Protein AF-C7PYL7-F1 (afdb_monomer_lite)

Sequence (497 aa):
MSEATPAPHQAPGVPTGTTGSTGTTGVPGQSGQFGPPGTTGTTGTPDPAAAPPDPSAPREPSAAPADSSDTAGAADATAAAASATASPDTAPPERTLRLTSTGTALGLSAIACIVLAYAFGYPAFAALGSAGLVILLCVIPLTARNAPVELNREVYPLRVARGETAVGLLTVRNQSPTWGQRLSATERIGRREIPVRIGQLPPHAAVEVRYELPTTRRGVIDVGPLRWDRTDPLGLVRRRSALPGKAVLHVHPAVHRFPLGTAAQNAQGEQARTDLALEGSITFHTLREYVPGDDLRRIHWRASAHRGELMVRQNIDVTPPKATIVLITDAALYTNPDDFEHAVDVAASAAVGAVRAGQAVSLWTTGGLRLSANGSPEESMLFLDRLAAVNLASIKSSNRNGSGNGEGLAGTLERLEHAERGGVLIVVGGHPQPSEIGTLTRIAGRFGLAALTRIGTTDGPGTGRGAGLTFIDAPTAEEVCHRWERLALASARGGAR

Foldseek 3Di:
DDDDDDDDDDDDDDDDDDDDDDDDDDDDDDDDDDDDDDDDDDDDDDDDDDDDDDDDDDDDDDDDDDDDDDDDDDDDDDDDPDQDDFDFPDDPKPKDKDWDPVLVVLLVQLVVLCVCCVVVVPVVSPVSSVVSVVVSVVQRVVQSDDFQKDWDWGKPPLEEAQPDWIKIKIKIFRQAQQDKWAKKKWKDKAPDIDTFHPGIAGHGGMDITIDTDNRNAFAWIKIDFMKMWIADPVRGMIIITTDTGIRTRGHFAAADAFADQLLLVLLCVVVLVPDPDDDDDDDFDDKDFDDPPDDPVQWPVVVCVVVVGTIGTDDDPPPFAEEEEEQEQAPVQAPDQVLSSQLLNLSLNNQLNCLVSQHWYWYHYLQGDIDTDRSHNVCSVVSRSVSSHRHRDYPVVLVPPVPRPNNGLVVVLVVLLVDQQHAEYEYTEGHDDPVSVVSQLVSLVSYSAAEYEHECDPPDPQWDDDSNYIYHYYHGNNSSSVVSVVVSVVSSVVVVD

Radius of gyration: 37.56 Å; chains: 1; bounding box: 126×88×92 Å

InterPro domains:
  IPR002881 Domain of unknown function DUF58 [PF01882] (287-444)

Secondary structure (DSSP, 8-state):
------------------------------------------------------------------------------------PPP--------EEEE-HHHHHHHHHHHHHHHHHHHHT-HHHHHHHHHHHHHHHHHHHHHHSPP-EEEEEEEE-SEEETTS-EEEEEEEEE--SS--EEEEEEEEETTEEEEEEEEEE-TT-EEEEEEEE--SS-EEEEE-PPEEEEE-TTSSEEEEEE----EEEEEEPP------HHHHHHHHHHHTTT--PPS-------EEE--TTS-GGGB-HHHHHHHSS-EEE-----PPPEEEEEE--BGGG-SSTTHHHHHHHHHHHHHHHHHHTT-EEEEEETTS-EEEE-S-TTHHHHHHHHHHH---B-TTTTTTSTT----HHHHHHHHHHTSPPEEEEEEEES---HHHHHHHHHHHTTEEEEEEEEES-SSS-SEEEETTEEEEEESSHHHHHHHHHHHHHHHHHHTT-

Organism: Catenulispora acidiphila (strain DSM 44928 / JCM 14897 / NBRC 102108 / NRRL B-24433 / ID139908) (NCBI:txid479433)

Structure (mmCIF, N/CA/C/O backbone):
data_AF-C7PYL7-F1
#
_entry.id   AF-C7PYL7-F1
#
loop_
_atom_site.group_PDB
_atom_site.id
_atom_site.type_symbol
_atom_site.label_atom_id
_atom_site.label_alt_id
_atom_site.label_comp_id
_atom_site.label_asym_id
_atom_site.label_entity_id
_atom_site.label_seq_id
_atom_site.pdbx_PDB_ins_code
_atom_site.Cartn_x
_atom_site.Cartn_y
_atom_site.Cartn_z
_atom_site.occupancy
_atom_site.B_iso_or_equiv
_atom_site.auth_seq_id
_atom_site.auth_comp_id
_atom_site.auth_asym_id
_atom_site.auth_atom_id
_atom_site.pdbx_PDB_model_num
ATOM 1 N N . MET A 1 1 ? 53.516 -36.611 15.368 1.00 37.50 1 MET A N 1
ATOM 2 C CA . MET A 1 1 ? 52.851 -37.891 15.684 1.00 37.50 1 MET A CA 1
ATOM 3 C C . MET A 1 1 ? 51.377 -37.604 15.908 1.00 37.50 1 MET A C 1
ATOM 5 O O . MET A 1 1 ? 51.059 -36.858 16.819 1.00 37.50 1 MET A O 1
ATOM 9 N N . SER A 1 2 ? 50.564 -38.155 15.005 1.00 41.75 2 SER A N 1
ATOM 10 C CA . SER A 1 2 ? 49.106 -38.353 15.006 1.00 41.75 2 SER A CA 1
ATOM 11 C C . SER A 1 2 ? 48.145 -37.178 15.213 1.00 41.75 2 SER A C 1
ATOM 13 O O . SER A 1 2 ? 47.773 -36.831 16.329 1.00 41.75 2 SER A O 1
ATOM 15 N N . GLU A 1 3 ? 47.655 -36.695 14.066 1.00 36.28 3 GLU A N 1
ATOM 16 C CA . GLU A 1 3 ? 46.287 -36.222 13.814 1.00 36.28 3 GLU A CA 1
ATOM 17 C C . GLU A 1 3 ? 45.204 -37.161 14.371 1.00 36.28 3 GLU A C 1
ATOM 19 O O . GLU A 1 3 ? 45.319 -38.385 14.287 1.00 36.28 3 GLU A O 1
ATOM 24 N N . ALA A 1 4 ? 44.105 -36.567 14.842 1.00 45.31 4 ALA A N 1
ATOM 25 C CA . ALA A 1 4 ? 42.850 -37.244 15.144 1.00 45.31 4 ALA A CA 1
ATOM 26 C C . ALA A 1 4 ? 41.746 -36.708 14.216 1.00 45.31 4 ALA A C 1
ATOM 28 O O . ALA A 1 4 ? 41.311 -35.566 14.337 1.00 45.31 4 ALA A O 1
ATOM 29 N N . THR A 1 5 ? 41.309 -37.560 13.289 1.00 47.06 5 THR A N 1
ATOM 30 C CA . THR A 1 5 ? 40.058 -37.450 12.521 1.00 47.06 5 THR A CA 1
ATOM 31 C C . THR A 1 5 ? 39.005 -38.341 13.184 1.00 47.06 5 THR A C 1
ATOM 33 O O . THR A 1 5 ? 39.347 -39.437 13.635 1.00 47.06 5 THR A O 1
ATOM 36 N N . PRO A 1 6 ? 37.720 -37.953 13.152 1.00 59.56 6 PRO A N 1
ATOM 37 C CA . PRO A 1 6 ? 36.702 -38.932 12.788 1.00 59.56 6 PRO A CA 1
ATOM 38 C C . PRO A 1 6 ? 35.747 -38.449 11.687 1.00 59.56 6 PRO A C 1
ATOM 40 O O . PRO A 1 6 ? 35.437 -37.269 11.539 1.00 59.56 6 PRO A O 1
ATOM 43 N N . ALA A 1 7 ? 35.318 -39.446 10.915 1.00 44.69 7 ALA A N 1
ATOM 44 C CA . ALA A 1 7 ? 34.436 -39.430 9.753 1.00 44.69 7 ALA A CA 1
ATOM 45 C C . ALA A 1 7 ? 32.931 -39.292 10.131 1.00 44.69 7 ALA A C 1
ATOM 47 O O . ALA A 1 7 ? 32.599 -39.308 11.318 1.00 44.69 7 ALA A O 1
ATOM 48 N N . PRO A 1 8 ? 32.013 -39.144 9.147 1.00 50.69 8 PRO A N 1
ATOM 49 C CA . PRO A 1 8 ? 30.691 -38.543 9.340 1.00 50.69 8 PRO A CA 1
ATOM 50 C C . PRO A 1 8 ? 29.528 -39.532 9.550 1.00 50.69 8 PRO A C 1
ATOM 52 O O . PRO A 1 8 ? 29.570 -40.694 9.151 1.00 50.69 8 PRO A O 1
ATOM 55 N N . HIS A 1 9 ? 28.444 -38.990 10.117 1.00 39.03 9 HIS A N 1
ATOM 56 C CA . HIS A 1 9 ? 27.104 -39.573 10.239 1.00 39.03 9 HIS A CA 1
ATOM 57 C C . HIS A 1 9 ? 26.382 -39.698 8.879 1.00 39.03 9 HIS A C 1
ATOM 59 O O . HIS A 1 9 ? 26.342 -38.744 8.103 1.00 39.03 9 HIS A O 1
ATOM 65 N N . GLN A 1 10 ? 25.727 -40.841 8.639 1.00 35.25 10 GLN A N 1
ATOM 66 C CA . GLN A 1 10 ? 24.747 -41.075 7.565 1.00 35.25 10 GLN A CA 1
ATOM 67 C C . GLN A 1 10 ? 23.490 -41.774 8.114 1.00 35.25 10 GLN A C 1
ATOM 69 O O . GLN A 1 10 ? 23.626 -42.676 8.940 1.00 35.25 10 GLN A O 1
ATOM 74 N N . ALA A 1 11 ? 22.320 -41.359 7.594 1.00 36.59 11 ALA A N 1
ATOM 75 C CA . ALA A 1 11 ? 20.992 -42.017 7.461 1.00 36.59 11 ALA A CA 1
ATOM 76 C C . ALA A 1 11 ? 19.845 -41.023 7.788 1.00 36.59 11 ALA A C 1
ATOM 78 O O . ALA A 1 11 ? 20.122 -40.056 8.501 1.00 36.59 11 ALA A O 1
ATOM 79 N N . PRO A 1 12 ? 18.564 -41.236 7.382 1.00 51.34 12 PRO A N 1
ATOM 80 C CA . PRO A 1 12 ? 17.938 -42.284 6.535 1.00 51.34 12 PRO A CA 1
ATOM 81 C C . PRO A 1 12 ? 17.167 -41.662 5.323 1.00 51.34 12 PRO A C 1
ATOM 83 O O . PRO A 1 12 ? 17.088 -40.447 5.210 1.00 51.34 12 PRO A O 1
ATOM 86 N N . GLY A 1 13 ? 16.614 -42.336 4.305 1.00 34.12 13 GLY A N 1
ATOM 87 C CA . GLY A 1 13 ? 15.910 -43.620 4.200 1.00 34.12 13 GLY A CA 1
ATOM 88 C C . GLY A 1 13 ? 14.436 -43.352 3.826 1.00 34.12 13 GLY A C 1
ATOM 89 O O . GLY A 1 13 ? 13.646 -42.967 4.679 1.00 34.12 13 GLY A O 1
ATOM 90 N N . VAL A 1 14 ? 14.085 -43.514 2.544 1.00 42.25 14 VAL A N 1
ATOM 91 C CA . VAL A 1 14 ? 12.723 -43.386 1.972 1.00 42.25 14 VAL A CA 1
ATOM 92 C C . VAL A 1 14 ? 12.017 -44.749 2.001 1.00 42.25 14 VAL A C 1
ATOM 94 O O . VAL A 1 14 ? 12.666 -45.733 1.645 1.00 42.25 14 VAL A O 1
ATOM 97 N N . PRO A 1 15 ? 10.704 -44.836 2.299 1.00 55.09 15 PRO A N 1
ATOM 98 C CA . PRO A 1 15 ? 9.917 -46.015 1.966 1.00 55.09 15 PRO A CA 1
ATOM 99 C C . PRO A 1 15 ? 8.884 -45.744 0.859 1.00 55.09 15 PRO A C 1
ATOM 101 O O . PRO A 1 15 ? 8.057 -44.837 0.931 1.00 55.09 15 PRO A O 1
ATOM 104 N N . THR A 1 16 ? 8.924 -46.601 -0.158 1.00 40.44 16 THR A N 1
ATOM 105 C CA . THR A 1 16 ? 7.874 -46.856 -1.150 1.00 40.44 16 THR A CA 1
ATOM 106 C C . THR A 1 16 ? 6.809 -47.796 -0.580 1.00 40.44 16 THR A C 1
ATOM 108 O O . THR A 1 16 ? 7.156 -48.798 0.044 1.00 40.44 16 THR A O 1
ATOM 111 N N . GLY A 1 17 ? 5.531 -47.535 -0.868 1.00 34.34 17 GLY A N 1
ATOM 112 C CA . GLY A 1 17 ? 4.419 -48.454 -0.613 1.00 34.34 17 GLY A CA 1
ATOM 113 C C . GLY A 1 17 ? 3.449 -48.490 -1.797 1.00 34.34 17 GLY A C 1
ATOM 114 O O . GLY A 1 17 ? 2.969 -47.455 -2.247 1.00 34.34 17 GLY A O 1
ATOM 115 N N . THR A 1 18 ? 3.194 -49.693 -2.310 1.00 37.69 18 THR A N 1
ATOM 116 C CA . THR A 1 18 ? 2.243 -50.050 -3.379 1.00 37.69 18 THR A CA 1
ATOM 117 C C . THR A 1 18 ? 1.233 -51.063 -2.821 1.00 37.69 18 THR A C 1
ATOM 119 O O . THR A 1 18 ? 1.515 -51.699 -1.807 1.00 37.69 18 THR A O 1
ATOM 122 N N . THR A 1 19 ? 0.130 -51.265 -3.559 1.00 38.62 19 THR A N 1
ATOM 123 C CA . THR A 1 19 ? -1.003 -52.219 -3.422 1.00 38.62 19 THR A CA 1
ATOM 124 C C . THR A 1 19 ? -2.246 -51.607 -2.758 1.00 38.62 19 THR A C 1
ATOM 126 O O . THR A 1 19 ? -2.123 -50.853 -1.808 1.00 38.62 19 THR A O 1
ATOM 129 N N . GLY A 1 20 ? -3.482 -51.818 -3.221 1.00 31.08 20 GLY A N 1
ATOM 130 C CA . GLY A 1 20 ? -4.012 -52.681 -4.275 1.00 31.08 20 GLY A CA 1
ATOM 131 C C . GLY A 1 20 ? -5.526 -52.454 -4.472 1.00 31.08 20 GLY A C 1
ATOM 132 O O . GLY A 1 20 ? -6.170 -51.730 -3.721 1.00 31.08 20 GLY A O 1
ATOM 133 N N . SER A 1 21 ? -6.038 -53.069 -5.535 1.00 34.50 21 SER A N 1
ATOM 134 C CA . SER A 1 21 ? -7.378 -53.005 -6.145 1.00 34.50 21 SER A CA 1
ATOM 135 C C . SER A 1 21 ? -8.531 -53.628 -5.332 1.00 34.50 21 SER A C 1
ATOM 137 O O . SER A 1 21 ? -8.308 -54.588 -4.602 1.00 34.50 21 SER A O 1
ATOM 139 N N . THR A 1 22 ? -9.766 -53.153 -5.570 1.00 34.75 22 THR A N 1
ATOM 140 C CA . THR A 1 22 ? -11.078 -53.855 -5.762 1.00 34.75 22 THR A CA 1
ATOM 141 C C . THR A 1 22 ? -12.181 -52.774 -5.670 1.00 34.75 22 THR A C 1
ATOM 143 O O . THR A 1 22 ? -12.000 -51.804 -4.952 1.00 34.75 22 THR A O 1
ATOM 146 N N . GLY A 1 23 ? -13.331 -52.742 -6.346 1.00 31.44 23 GLY A N 1
ATOM 147 C CA . GLY A 1 23 ? -14.083 -53.665 -7.190 1.00 31.44 23 GLY A CA 1
ATOM 148 C C . GLY A 1 23 ? -15.585 -53.353 -7.003 1.00 31.44 23 GLY A C 1
ATOM 149 O O . GLY A 1 23 ? -16.114 -53.599 -5.932 1.00 31.44 23 GLY A O 1
ATOM 150 N N . THR A 1 24 ? -16.226 -52.787 -8.033 1.00 35.25 24 THR A N 1
ATOM 151 C CA . THR A 1 24 ? -17.650 -52.896 -8.448 1.00 35.25 24 THR A CA 1
ATOM 152 C C . THR A 1 24 ? -18.799 -52.884 -7.419 1.00 35.25 24 THR A C 1
ATOM 154 O O . THR A 1 24 ? -18.989 -53.840 -6.677 1.00 35.25 24 THR A O 1
ATOM 157 N N . THR A 1 25 ? -19.747 -51.946 -7.582 1.00 35.84 25 THR A N 1
ATOM 158 C CA . THR A 1 25 ? -21.200 -52.255 -7.655 1.00 35.84 25 THR A CA 1
ATOM 159 C C . THR A 1 25 ? -21.975 -51.094 -8.292 1.00 35.84 25 THR A C 1
ATOM 161 O O . THR A 1 25 ? -21.907 -49.962 -7.825 1.00 35.84 25 THR A O 1
ATOM 164 N N . GLY A 1 26 ? -22.685 -51.371 -9.390 1.00 31.73 26 GLY A N 1
ATOM 165 C CA . GLY A 1 26 ? -23.677 -50.474 -9.996 1.00 31.73 26 GLY A CA 1
ATOM 166 C C . GLY A 1 26 ? -25.100 -50.837 -9.564 1.00 31.73 26 GLY A C 1
ATOM 167 O O . GLY A 1 26 ? -25.277 -51.892 -8.969 1.00 31.73 26 GLY A O 1
ATOM 168 N N . VAL A 1 27 ? -26.080 -49.980 -9.883 1.00 37.97 27 VAL A N 1
ATOM 169 C CA . VAL A 1 27 ? -27.547 -50.222 -9.966 1.00 37.97 27 VAL A CA 1
ATOM 170 C C . VAL A 1 27 ? -28.206 -48.943 -10.558 1.00 37.97 27 VAL A C 1
ATOM 172 O O . VAL A 1 27 ? -27.583 -47.881 -10.507 1.00 37.97 27 VAL A O 1
ATOM 175 N N . PRO A 1 28 ? -29.379 -49.031 -11.225 1.00 48.44 28 PRO A N 1
ATOM 176 C CA . PRO A 1 28 ? -29.637 -48.368 -12.505 1.00 48.44 28 PRO A CA 1
ATOM 177 C C . PRO A 1 28 ? -30.581 -47.155 -12.437 1.00 48.44 28 PRO A C 1
ATOM 179 O O . PRO A 1 28 ? -31.104 -46.788 -11.389 1.00 48.44 28 PRO A O 1
ATOM 182 N N . GLY A 1 29 ? -30.779 -46.535 -13.605 1.00 32.06 29 GLY A N 1
ATOM 183 C CA . GLY A 1 29 ? -31.541 -45.307 -13.788 1.00 32.06 29 GLY A CA 1
ATOM 184 C C . GLY A 1 29 ? -33.063 -45.421 -13.719 1.00 32.06 29 GLY A C 1
ATOM 185 O O . GLY A 1 29 ? -33.650 -46.499 -13.769 1.00 32.06 29 GLY A O 1
ATOM 186 N N . GLN A 1 30 ? -33.689 -44.245 -13.686 1.00 36.38 30 GLN A N 1
ATOM 187 C CA . GLN A 1 30 ? -35.077 -44.042 -14.073 1.00 36.38 30 GLN A CA 1
ATOM 188 C C . GLN A 1 30 ? -35.260 -42.625 -14.626 1.00 36.38 30 GLN A C 1
ATOM 190 O O . GLN A 1 30 ? -35.051 -41.620 -13.953 1.00 36.38 30 GLN A O 1
ATOM 195 N N . SER A 1 31 ? -35.630 -42.592 -15.898 1.00 35.00 31 SER A N 1
ATOM 196 C CA . SER A 1 31 ? -36.209 -41.481 -16.639 1.00 35.00 31 SER A CA 1
ATOM 197 C C . SER A 1 31 ? -37.654 -41.242 -16.194 1.00 35.00 31 SER A C 1
ATOM 199 O O . SER A 1 31 ? -38.438 -42.188 -16.152 1.00 35.00 31 SER A O 1
ATOM 201 N N . GLY A 1 32 ? -38.024 -39.987 -15.936 1.00 33.38 32 GLY A N 1
ATOM 202 C CA . GLY A 1 32 ? -39.394 -39.586 -15.609 1.00 33.38 32 GLY A CA 1
ATOM 203 C C . GLY A 1 32 ? -39.668 -38.161 -16.075 1.00 33.38 32 GLY A C 1
ATOM 204 O O . GLY A 1 32 ? -39.457 -37.201 -15.345 1.00 33.38 32 GLY A O 1
ATOM 205 N N . GLN A 1 33 ? -40.095 -38.051 -17.326 1.00 36.56 33 GLN A N 1
ATOM 206 C CA . GLN A 1 33 ? -40.562 -36.852 -18.010 1.00 36.56 33 GLN A CA 1
ATOM 207 C C . GLN A 1 33 ? -42.087 -36.793 -17.845 1.00 36.56 33 GLN A C 1
ATOM 209 O O . GLN A 1 33 ? -42.743 -37.728 -18.281 1.00 36.56 33 GLN A O 1
ATOM 214 N N . PHE A 1 34 ? -42.656 -35.734 -17.259 1.00 34.66 34 PHE A N 1
ATOM 215 C CA . PHE A 1 34 ? -44.074 -35.390 -17.439 1.00 34.66 34 PHE A CA 1
ATOM 216 C C . PHE A 1 34 ? -44.288 -33.879 -17.281 1.00 34.66 34 PHE A C 1
ATOM 218 O O . PHE A 1 34 ? -44.027 -33.300 -16.229 1.00 34.66 34 PHE A O 1
ATOM 225 N N . GLY A 1 35 ? -44.733 -33.258 -18.376 1.00 32.41 35 GLY A N 1
ATOM 226 C CA . GLY A 1 35 ? -45.302 -31.914 -18.415 1.00 32.41 35 GLY A CA 1
ATOM 227 C C . GLY A 1 35 ? -46.790 -31.896 -18.019 1.00 32.41 35 GLY A C 1
ATOM 228 O O . GLY A 1 35 ? -47.350 -32.941 -17.685 1.00 32.41 35 GLY A O 1
ATOM 229 N N . PRO A 1 36 ? -47.422 -30.708 -18.039 1.00 58.06 36 PRO A N 1
ATOM 230 C CA . PRO A 1 36 ? -48.593 -30.367 -17.229 1.00 58.06 36 PRO A CA 1
ATOM 231 C C . PRO A 1 36 ? -49.915 -30.512 -18.000 1.00 58.06 36 PRO A C 1
ATOM 233 O O . PRO A 1 36 ? -49.905 -30.777 -19.203 1.00 58.06 36 PRO A O 1
ATOM 236 N N . PRO A 1 37 ? -51.050 -30.188 -17.357 1.00 49.41 37 PRO A N 1
ATOM 237 C CA . PRO A 1 37 ? -52.168 -29.622 -18.099 1.00 49.41 37 PRO A CA 1
ATOM 238 C C . PRO A 1 37 ? -52.649 -28.266 -17.546 1.00 49.41 37 PRO A C 1
ATOM 240 O O . PRO A 1 37 ? -52.684 -28.032 -16.338 1.00 49.41 37 PRO A O 1
ATOM 243 N N . GLY A 1 38 ? -53.051 -27.388 -18.478 1.00 30.64 38 GLY A N 1
ATOM 244 C CA . GLY A 1 38 ? -54.020 -26.303 -18.253 1.00 30.64 38 GLY A CA 1
ATOM 245 C C . GLY A 1 38 ? -55.412 -26.876 -17.922 1.00 30.64 38 GLY A C 1
ATOM 246 O O . GLY A 1 38 ? -55.587 -28.085 -17.848 1.00 30.64 38 GLY A O 1
ATOM 247 N N . THR A 1 39 ? -56.499 -26.121 -17.759 1.00 34.97 39 THR A N 1
ATOM 248 C CA . THR A 1 39 ? -56.944 -24.919 -18.481 1.00 34.97 39 THR A CA 1
ATOM 249 C C . THR A 1 39 ? -58.243 -24.391 -17.819 1.00 34.97 39 THR A C 1
ATOM 251 O O . THR A 1 39 ? -58.918 -25.166 -17.146 1.00 34.97 39 THR A O 1
ATOM 254 N N . THR A 1 40 ? -58.644 -23.146 -18.151 1.00 32.88 40 THR A N 1
ATOM 255 C CA . THR A 1 40 ? -60.032 -22.570 -18.194 1.00 32.88 40 THR A CA 1
ATOM 256 C C . THR A 1 40 ? -60.797 -22.332 -16.875 1.00 32.88 40 THR A C 1
ATOM 258 O O . THR A 1 40 ? -60.716 -23.146 -15.972 1.00 32.88 40 THR A O 1
ATOM 261 N N . GLY A 1 41 ? -61.601 -21.275 -16.666 1.00 29.61 41 GLY A N 1
ATOM 262 C CA . GLY A 1 41 ? -62.117 -20.151 -17.479 1.00 29.61 41 GLY A CA 1
ATOM 263 C C . GLY A 1 41 ? -62.861 -19.142 -16.557 1.00 29.61 41 GLY A C 1
ATOM 264 O O . GLY A 1 41 ? -63.253 -19.509 -15.456 1.00 29.61 41 GLY A O 1
ATOM 265 N N . THR A 1 42 ? -62.808 -17.827 -16.825 1.00 32.66 42 THR A N 1
ATOM 266 C CA . THR A 1 42 ? -63.883 -16.950 -17.386 1.00 32.66 42 THR A CA 1
ATOM 267 C C . THR A 1 42 ? -65.157 -16.831 -16.523 1.00 32.66 42 THR A C 1
ATOM 269 O O . THR A 1 42 ? -65.870 -17.809 -16.353 1.00 32.66 42 THR A O 1
ATOM 272 N N . THR A 1 43 ? -65.485 -15.674 -15.928 1.00 32.50 43 THR A N 1
ATOM 273 C CA . THR A 1 43 ? -66.501 -14.637 -16.315 1.00 32.50 43 THR A CA 1
ATOM 274 C C . THR A 1 43 ? -66.851 -13.883 -15.003 1.00 32.50 43 THR A C 1
ATOM 276 O O . THR A 1 43 ? -66.705 -14.480 -13.945 1.00 32.50 43 THR A O 1
ATOM 279 N N . GLY A 1 44 ? -67.295 -12.629 -14.875 1.00 29.11 44 GLY A N 1
ATOM 280 C CA . GLY A 1 44 ? -67.680 -11.510 -15.736 1.00 29.11 44 GLY A CA 1
ATOM 281 C C . GLY A 1 44 ? -68.135 -10.338 -14.823 1.00 29.11 44 GLY A C 1
ATOM 282 O O . GLY A 1 44 ? -68.502 -10.558 -13.671 1.00 29.11 44 GLY A O 1
ATOM 283 N N . THR A 1 45 ? -68.058 -9.100 -15.319 1.00 36.03 45 THR A N 1
ATOM 284 C CA . THR A 1 45 ? -68.556 -7.837 -14.709 1.00 36.03 45 THR A CA 1
ATOM 285 C C . THR A 1 45 ? -70.094 -7.732 -14.848 1.00 36.03 45 THR A C 1
ATOM 287 O O . THR A 1 45 ? -70.644 -8.448 -15.691 1.00 36.03 45 THR A O 1
ATOM 290 N N . PRO A 1 46 ? -70.817 -6.882 -14.078 1.00 48.47 46 PRO A N 1
ATOM 291 C CA . PRO A 1 46 ? -71.023 -5.472 -14.478 1.00 48.47 46 PRO A CA 1
ATOM 292 C C . PRO A 1 46 ? -71.117 -4.430 -13.323 1.00 48.47 46 PRO A C 1
ATOM 294 O O . PRO A 1 46 ? -71.425 -4.755 -12.181 1.00 48.47 46 PRO A O 1
ATOM 297 N N . ASP A 1 47 ? -70.851 -3.170 -13.687 1.00 36.94 47 ASP A N 1
ATOM 298 C CA . ASP A 1 47 ? -71.054 -1.867 -12.991 1.00 36.94 47 ASP A CA 1
ATOM 299 C C . ASP A 1 47 ? -72.569 -1.462 -12.977 1.00 36.94 47 ASP A C 1
ATOM 301 O O . ASP A 1 47 ? -73.349 -2.294 -13.458 1.00 36.94 47 ASP A O 1
ATOM 305 N N . PRO A 1 48 ? -73.074 -0.241 -12.598 1.00 60.28 48 PRO A N 1
ATOM 306 C CA . PRO A 1 48 ? -72.455 1.025 -12.108 1.00 60.28 48 PRO A CA 1
ATOM 307 C C . PRO A 1 48 ? -73.255 1.800 -10.997 1.00 60.28 48 PRO A C 1
ATOM 309 O O . PRO A 1 48 ? -74.339 1.371 -10.610 1.00 60.28 48 PRO A O 1
ATOM 312 N N . ALA A 1 49 ? -72.775 2.981 -10.528 1.00 31.56 49 ALA A N 1
ATOM 313 C CA . ALA A 1 49 ? -73.526 4.277 -10.498 1.00 31.56 49 ALA A CA 1
ATOM 314 C C . ALA A 1 49 ? -72.971 5.407 -9.566 1.00 31.56 49 ALA A C 1
ATOM 316 O O . ALA A 1 49 ? -72.938 5.267 -8.350 1.00 31.56 49 ALA A O 1
ATOM 317 N N . ALA A 1 50 ? -72.705 6.569 -10.197 1.00 32.34 50 ALA A N 1
ATOM 318 C CA . ALA A 1 50 ? -73.063 7.968 -9.844 1.00 32.34 50 ALA A CA 1
ATOM 319 C C . ALA A 1 50 ? -72.431 8.769 -8.658 1.00 32.34 50 ALA A C 1
ATOM 321 O O . ALA A 1 50 ? -72.597 8.458 -7.485 1.00 32.34 50 ALA A O 1
ATOM 322 N N . ALA A 1 51 ? -71.824 9.915 -9.026 1.00 33.72 51 ALA A N 1
ATOM 323 C CA . ALA A 1 51 ? -71.475 11.129 -8.238 1.00 33.72 51 ALA A CA 1
ATOM 324 C C . ALA A 1 51 ? -72.663 12.153 -8.224 1.00 33.72 51 ALA A C 1
ATOM 326 O O . ALA A 1 51 ? -73.713 11.740 -8.729 1.00 33.72 51 ALA A O 1
ATOM 327 N N . PRO A 1 52 ? -72.596 13.464 -7.810 1.00 52.75 52 PRO A N 1
ATOM 328 C CA . PRO A 1 52 ? -71.514 14.379 -7.316 1.00 52.75 52 PRO A CA 1
ATOM 329 C C . PRO A 1 52 ? -72.034 15.353 -6.176 1.00 52.75 52 PRO A C 1
ATOM 331 O O . PRO A 1 52 ? -72.934 14.906 -5.465 1.00 52.75 52 PRO A O 1
ATOM 334 N N . PRO A 1 53 ? -71.671 16.666 -5.989 1.00 53.97 53 PRO A N 1
ATOM 335 C CA . PRO A 1 53 ? -70.486 17.506 -6.304 1.00 53.97 53 PRO A CA 1
ATOM 336 C C . PRO A 1 53 ? -69.920 18.382 -5.123 1.00 53.97 53 PRO A C 1
ATOM 338 O O . PRO A 1 53 ? -70.457 18.426 -4.021 1.00 53.97 53 PRO A O 1
ATOM 341 N N . ASP A 1 54 ? -68.830 19.099 -5.445 1.00 35.84 54 ASP A N 1
ATOM 342 C CA . ASP A 1 54 ? -68.028 20.158 -4.767 1.00 35.84 54 ASP A CA 1
ATOM 343 C C . ASP A 1 54 ? -68.822 21.385 -4.225 1.00 35.84 54 ASP A C 1
ATOM 345 O O . ASP A 1 54 ? -69.957 21.584 -4.678 1.00 35.84 54 ASP A O 1
ATOM 349 N N . PRO A 1 55 ? -68.271 22.272 -3.342 1.00 46.47 55 PRO A N 1
ATOM 350 C CA . PRO A 1 55 ? -67.579 23.474 -3.867 1.00 46.47 55 PRO A CA 1
ATOM 351 C C . PRO A 1 55 ? -66.549 24.227 -2.954 1.00 46.47 55 PRO A C 1
ATOM 353 O O . PRO A 1 55 ? -66.679 24.288 -1.734 1.00 46.47 55 PRO A O 1
ATOM 356 N N . SER A 1 56 ? -65.699 25.041 -3.610 1.00 32.44 56 SER A N 1
ATOM 357 C CA . SER A 1 56 ? -65.167 26.377 -3.197 1.00 32.44 56 SER A CA 1
ATOM 358 C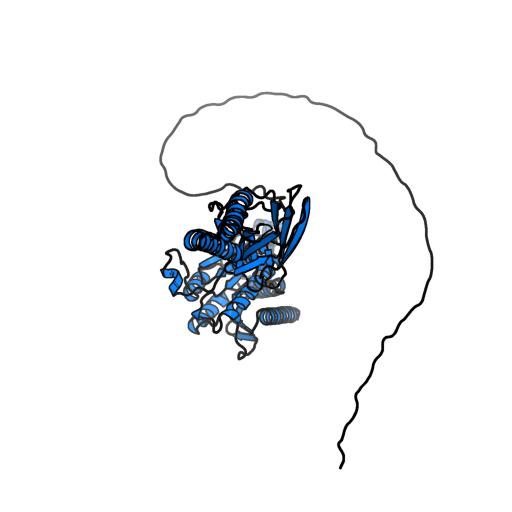 C . SER A 1 56 ? -63.764 26.508 -2.559 1.00 32.44 56 SER A C 1
ATOM 360 O O . SER A 1 56 ? -63.508 26.073 -1.442 1.00 32.44 56 SER A O 1
ATOM 362 N N . ALA A 1 57 ? -62.899 27.278 -3.238 1.00 34.50 57 ALA A N 1
ATOM 363 C CA . ALA A 1 57 ? -61.673 27.921 -2.721 1.00 34.50 57 ALA A CA 1
ATOM 364 C C . ALA A 1 57 ? -61.981 29.281 -2.032 1.00 34.50 57 ALA A C 1
ATOM 366 O O . ALA A 1 57 ? -63.071 29.815 -2.261 1.00 34.50 57 ALA A O 1
ATOM 367 N N . PRO A 1 58 ? -61.060 29.891 -1.237 1.00 43.09 58 PRO A N 1
ATOM 368 C CA . PRO A 1 58 ? -60.060 30.827 -1.801 1.00 43.09 58 PRO A CA 1
ATOM 369 C C . PRO A 1 58 ? -58.666 30.881 -1.097 1.00 43.09 58 PRO A C 1
ATOM 371 O O . PRO A 1 58 ? -58.413 30.216 -0.100 1.00 43.09 58 PRO A O 1
ATOM 374 N N . ARG A 1 59 ? -57.764 31.690 -1.688 1.00 31.11 59 ARG A N 1
ATOM 375 C CA . ARG A 1 59 ? -56.304 31.892 -1.477 1.00 31.11 59 ARG A CA 1
ATOM 376 C C . ARG A 1 59 ? -55.864 32.718 -0.233 1.00 31.11 59 ARG A C 1
ATOM 378 O O . ARG A 1 59 ? -56.507 33.722 0.040 1.00 31.11 59 ARG A O 1
ATOM 385 N N . GLU A 1 60 ? -54.682 32.345 0.315 1.00 32.59 60 GLU A N 1
ATOM 386 C CA . GLU A 1 60 ? -53.517 33.110 0.898 1.00 32.59 60 GLU A CA 1
ATOM 387 C C . GLU A 1 60 ? -53.687 34.184 2.017 1.00 32.59 60 GLU A C 1
ATOM 389 O O . GLU A 1 60 ? -54.802 34.665 2.193 1.00 32.59 60 GLU A O 1
ATOM 394 N N . PRO A 1 61 ? -52.617 34.660 2.741 1.00 50.41 61 PRO A N 1
ATOM 395 C CA . PRO A 1 61 ? -51.162 34.317 2.769 1.00 50.41 61 PRO A CA 1
ATOM 396 C C . PRO A 1 61 ? -50.528 34.170 4.199 1.00 50.41 61 PRO A C 1
ATOM 398 O O . PRO A 1 61 ? -51.185 34.457 5.194 1.00 50.41 61 PRO A O 1
ATOM 401 N N . SER A 1 62 ? -49.227 33.806 4.312 1.00 27.78 62 SER A N 1
ATOM 402 C CA . SER A 1 62 ? -48.182 34.527 5.111 1.00 27.78 62 SER A CA 1
ATOM 403 C C . SER A 1 62 ? -47.015 33.665 5.674 1.00 27.78 62 SER A C 1
ATOM 405 O O . SER A 1 62 ? -47.231 32.745 6.452 1.00 27.78 62 SER A O 1
ATOM 407 N N . ALA A 1 63 ? -45.791 34.106 5.333 1.00 30.55 63 ALA A N 1
ATOM 408 C CA . ALA A 1 63 ? -44.518 34.141 6.087 1.00 30.55 63 ALA A CA 1
ATOM 409 C C . ALA A 1 63 ? -43.725 32.865 6.504 1.00 30.55 63 ALA A C 1
ATOM 411 O O . ALA A 1 63 ? -44.203 31.980 7.198 1.00 30.55 63 ALA A O 1
ATOM 412 N N . ALA A 1 64 ? -42.441 32.899 6.104 1.00 27.28 64 ALA A N 1
ATOM 413 C CA . ALA A 1 64 ? -41.264 32.024 6.315 1.00 27.28 64 ALA A CA 1
ATOM 414 C C . ALA A 1 64 ? -40.801 31.846 7.796 1.00 27.28 64 ALA A C 1
ATOM 416 O O . ALA A 1 64 ? -41.479 32.389 8.667 1.00 27.28 64 ALA A O 1
ATOM 417 N N . PRO A 1 65 ? -39.609 31.264 8.135 1.00 40.78 65 PRO A N 1
ATOM 418 C CA . PRO A 1 65 ? -38.576 30.514 7.373 1.00 40.78 65 PRO A CA 1
ATOM 419 C C . PRO A 1 65 ? -38.119 29.193 8.079 1.00 40.78 65 PRO A C 1
ATOM 421 O O . PRO A 1 65 ? -38.758 28.779 9.040 1.00 40.78 65 PRO A O 1
ATOM 424 N N . ALA A 1 66 ? -36.971 28.620 7.653 1.00 27.61 66 ALA A N 1
ATOM 425 C CA . ALA A 1 66 ? -36.174 27.526 8.270 1.00 27.61 66 ALA A CA 1
ATOM 426 C C . ALA A 1 66 ? -36.581 26.098 7.836 1.00 27.61 66 ALA A C 1
ATOM 428 O O . ALA A 1 66 ? -37.757 25.828 7.647 1.00 27.61 66 ALA A O 1
ATOM 429 N N . ASP A 1 67 ? -35.726 25.092 7.668 1.00 25.17 67 ASP A N 1
ATOM 430 C CA . ASP A 1 67 ? -34.274 24.895 7.567 1.00 25.17 67 ASP A CA 1
ATOM 431 C C . ASP A 1 67 ? -34.109 23.419 7.110 1.00 25.17 67 ASP A C 1
ATOM 433 O O . ASP A 1 67 ? -35.028 22.624 7.285 1.00 25.17 67 ASP A O 1
ATOM 437 N N . SER A 1 68 ? -32.964 23.070 6.526 1.00 29.05 68 SER A N 1
ATOM 438 C CA . SER A 1 68 ? -32.407 21.723 6.265 1.00 29.05 68 SER A CA 1
ATOM 439 C C . SER A 1 68 ? -33.312 20.465 6.169 1.00 29.05 68 SER A C 1
ATOM 441 O O . SER A 1 68 ? -33.927 20.016 7.132 1.00 29.05 68 SER A O 1
ATOM 443 N N . SER A 1 69 ? -33.236 19.751 5.038 1.00 30.61 69 SER A N 1
ATOM 444 C CA . SER A 1 69 ? -32.966 18.296 5.029 1.00 30.61 69 SER A CA 1
ATOM 445 C C . SER A 1 69 ? -32.784 17.761 3.607 1.00 30.61 69 SER A C 1
ATOM 447 O O . SER A 1 69 ? -33.710 17.706 2.802 1.00 30.61 69 SER A O 1
ATOM 449 N N . ASP A 1 70 ? -31.551 17.334 3.332 1.00 27.58 70 ASP A N 1
ATOM 450 C CA . ASP A 1 70 ? -31.207 16.403 2.264 1.00 27.58 70 ASP A CA 1
ATOM 451 C C . ASP A 1 70 ? -31.978 15.093 2.455 1.00 27.58 70 ASP A C 1
ATOM 453 O O . ASP A 1 70 ? -31.867 14.423 3.484 1.00 27.58 70 ASP A O 1
ATOM 457 N N . THR A 1 71 ? -32.753 14.689 1.453 1.00 30.69 71 THR A N 1
ATOM 458 C CA . THR A 1 71 ? -33.246 13.314 1.327 1.00 30.69 71 THR A CA 1
ATOM 459 C C . THR A 1 71 ? -33.370 12.957 -0.148 1.00 30.69 71 THR A C 1
ATOM 461 O O . THR A 1 71 ? -34.391 13.202 -0.778 1.00 30.69 71 THR A O 1
ATOM 464 N N . ALA A 1 72 ? -32.310 12.379 -0.705 1.00 27.81 72 ALA A N 1
ATOM 465 C CA . ALA A 1 72 ? -32.324 11.580 -1.930 1.00 27.81 72 ALA A CA 1
ATOM 466 C C . ALA A 1 72 ? -30.954 10.896 -2.036 1.00 27.81 72 ALA A C 1
ATOM 468 O O . ALA A 1 72 ? -29.931 11.547 -1.886 1.00 27.81 72 ALA A O 1
ATOM 469 N N . GLY A 1 73 ? -30.796 9.608 -2.278 1.00 26.00 73 GLY A N 1
ATOM 470 C CA . GLY A 1 73 ? -31.712 8.499 -2.439 1.00 26.00 73 GLY A CA 1
ATOM 471 C C . GLY A 1 73 ? -30.806 7.274 -2.548 1.00 26.00 73 GLY A C 1
ATOM 472 O O . GLY A 1 73 ? -29.806 7.301 -3.263 1.00 26.00 73 GLY A O 1
ATOM 473 N N . ALA A 1 74 ? -31.110 6.235 -1.780 1.00 27.81 74 ALA A N 1
ATOM 474 C CA . ALA A 1 74 ? -30.479 4.936 -1.923 1.00 27.81 74 ALA A CA 1
ATOM 475 C C . ALA A 1 74 ? -31.188 4.186 -3.055 1.00 27.81 74 ALA A C 1
ATOM 477 O O . ALA A 1 74 ? -32.351 3.823 -2.899 1.00 27.81 74 ALA A O 1
ATOM 478 N N . ALA A 1 75 ? -30.499 3.971 -4.175 1.00 27.30 75 ALA A N 1
ATOM 479 C CA . ALA A 1 75 ? -30.785 2.900 -5.124 1.00 27.30 75 ALA A CA 1
ATOM 480 C C . ALA A 1 75 ? -29.584 2.700 -6.065 1.00 27.30 75 ALA A C 1
ATOM 482 O O . ALA A 1 75 ? -28.984 3.666 -6.526 1.00 27.30 75 ALA A O 1
ATOM 483 N N . ASP A 1 76 ? -29.302 1.429 -6.341 1.00 24.61 76 ASP A N 1
ATOM 484 C CA . ASP A 1 76 ? -28.416 0.875 -7.370 1.00 24.61 76 ASP A CA 1
ATOM 485 C C . ASP A 1 76 ? -26.895 0.931 -7.162 1.00 24.61 76 ASP A C 1
ATOM 487 O O . ASP A 1 76 ? -26.173 1.782 -7.677 1.00 24.61 76 ASP A O 1
ATOM 491 N N . ALA A 1 77 ? -26.385 -0.125 -6.523 1.00 25.36 77 ALA A N 1
ATOM 492 C CA . ALA A 1 77 ? -25.050 -0.646 -6.802 1.00 25.36 77 ALA A CA 1
ATOM 493 C C . ALA A 1 77 ? -25.061 -2.180 -6.703 1.00 25.36 77 ALA A C 1
ATOM 495 O O . ALA A 1 77 ? -24.664 -2.771 -5.704 1.00 25.36 77 ALA A O 1
ATOM 496 N N . THR A 1 78 ? -25.531 -2.845 -7.757 1.00 28.86 78 THR A N 1
ATOM 497 C CA . THR A 1 78 ? -25.265 -4.270 -7.982 1.00 28.86 78 THR A CA 1
ATOM 498 C C . THR A 1 78 ? -24.578 -4.417 -9.337 1.00 28.86 78 THR A C 1
ATOM 500 O O . THR A 1 78 ? -25.031 -3.851 -10.325 1.00 28.86 78 THR A O 1
ATOM 503 N N . ALA A 1 79 ? -23.497 -5.203 -9.355 1.00 28.64 79 ALA A N 1
ATOM 504 C CA . ALA A 1 79 ? -22.730 -5.658 -10.521 1.00 28.64 79 ALA A CA 1
ATOM 505 C C . ALA A 1 79 ? -21.775 -4.650 -11.202 1.00 28.64 79 ALA A C 1
ATOM 507 O O . ALA A 1 79 ? -22.123 -4.001 -12.181 1.00 28.64 79 ALA A O 1
ATOM 508 N N . ALA A 1 80 ? -20.503 -4.647 -10.775 1.00 26.56 80 ALA A N 1
ATOM 509 C CA . ALA A 1 80 ? -19.361 -4.344 -11.650 1.00 26.56 80 ALA A CA 1
ATOM 510 C C . ALA A 1 80 ? -18.033 -4.840 -11.042 1.00 26.56 80 ALA A C 1
ATOM 512 O O . ALA A 1 80 ? -17.225 -4.066 -10.531 1.00 26.56 80 ALA A O 1
ATOM 513 N N . ALA A 1 81 ? -17.764 -6.144 -11.147 1.00 32.81 81 ALA A N 1
ATOM 514 C CA . ALA A 1 81 ? -16.386 -6.621 -11.250 1.00 32.81 81 ALA A CA 1
ATOM 515 C C . ALA A 1 81 ? -15.874 -6.210 -12.641 1.00 32.81 81 ALA A C 1
ATOM 517 O O . ALA A 1 81 ? -15.960 -6.972 -13.599 1.00 32.81 81 ALA A O 1
ATOM 518 N N . ALA A 1 82 ? -15.453 -4.953 -12.772 1.00 30.77 82 ALA A N 1
ATOM 519 C CA . ALA A 1 82 ? -14.992 -4.376 -14.024 1.00 30.77 82 ALA A CA 1
ATOM 520 C C . ALA A 1 82 ? -13.514 -4.009 -13.901 1.00 30.77 82 ALA A C 1
ATOM 522 O O . ALA A 1 82 ? -13.116 -3.245 -13.021 1.00 30.77 82 ALA A O 1
ATOM 523 N N . SER A 1 83 ? -12.714 -4.562 -14.811 1.00 34.69 83 SER A N 1
ATOM 524 C CA . SER A 1 83 ? -11.362 -4.130 -15.142 1.00 34.69 83 SER A CA 1
ATOM 525 C C . SER A 1 83 ? -11.318 -2.603 -15.226 1.00 34.69 83 SER A C 1
ATOM 527 O O . SER A 1 83 ? -11.840 -2.000 -16.166 1.00 34.69 83 SER A O 1
ATOM 529 N N . ALA A 1 84 ? -10.750 -1.966 -14.202 1.00 33.31 84 ALA A N 1
ATOM 530 C CA . ALA A 1 84 ? -10.703 -0.518 -14.099 1.00 33.31 84 ALA A CA 1
ATOM 531 C C . ALA A 1 84 ? -9.722 0.034 -15.140 1.00 33.31 84 ALA A C 1
ATOM 533 O O . ALA A 1 84 ? -8.504 0.019 -14.957 1.00 33.31 84 ALA A O 1
ATOM 534 N N . THR A 1 85 ? -10.276 0.511 -16.252 1.00 38.25 85 THR A N 1
ATOM 535 C CA . THR A 1 85 ? -9.561 1.323 -17.237 1.00 38.25 85 THR A CA 1
ATOM 536 C C . THR A 1 85 ? -9.101 2.607 -16.546 1.00 38.25 85 THR A C 1
ATOM 538 O O . THR A 1 85 ? -9.901 3.318 -15.943 1.00 38.25 85 THR A O 1
ATOM 541 N N . ALA A 1 86 ? -7.793 2.862 -16.579 1.00 41.97 86 ALA A N 1
ATOM 542 C CA . ALA A 1 86 ? -7.132 3.954 -15.872 1.00 41.97 86 ALA A CA 1
ATOM 543 C C . ALA A 1 86 ? -7.726 5.342 -16.197 1.00 41.97 86 ALA A C 1
ATOM 545 O O . ALA A 1 86 ? -7.889 5.693 -17.365 1.00 41.97 86 ALA A O 1
ATOM 546 N N . SER A 1 87 ? -7.959 6.169 -15.169 1.00 35.72 87 SER A N 1
ATOM 547 C CA . SER A 1 87 ? -8.262 7.600 -15.336 1.00 35.72 87 SER A CA 1
ATOM 548 C C . SER A 1 87 ? -7.067 8.349 -15.957 1.00 35.72 87 SER A C 1
ATOM 550 O O . SER A 1 87 ? -5.922 8.119 -15.542 1.00 35.72 87 SER A O 1
ATOM 552 N N . PRO A 1 88 ? -7.283 9.265 -16.924 1.00 40.41 88 PRO A N 1
ATOM 553 C CA . PRO A 1 88 ? -6.204 9.956 -17.617 1.00 40.41 88 PRO A CA 1
ATOM 554 C C . PRO A 1 88 ? -5.734 11.174 -16.810 1.00 40.41 88 PRO A C 1
ATOM 556 O O . PRO A 1 88 ? -6.221 12.289 -16.979 1.00 40.41 88 PRO A O 1
ATOM 559 N N . ASP A 1 89 ? -4.745 10.974 -15.942 1.00 39.81 89 ASP A N 1
ATOM 560 C CA . ASP A 1 89 ? -3.947 12.083 -15.416 1.00 39.81 89 ASP A CA 1
ATOM 561 C C . ASP A 1 89 ? -3.097 12.644 -16.574 1.00 39.81 89 ASP A C 1
ATOM 563 O O . ASP A 1 89 ? -2.175 11.989 -17.073 1.00 39.81 89 ASP A O 1
ATOM 567 N N . THR A 1 90 ? -3.491 13.813 -17.085 1.00 42.16 90 THR A N 1
ATOM 568 C CA . THR A 1 90 ? -3.005 14.397 -18.347 1.00 42.16 90 THR A CA 1
ATOM 569 C C . THR A 1 90 ? -1.665 15.103 -18.126 1.00 42.16 90 THR A C 1
ATOM 571 O O . THR A 1 90 ? -1.546 16.321 -18.227 1.00 42.16 90 THR A O 1
ATOM 574 N N . ALA A 1 91 ? -0.624 14.334 -17.809 1.00 47.75 91 ALA A N 1
ATOM 575 C CA . ALA A 1 91 ? 0.748 14.793 -17.992 1.00 47.75 91 ALA A CA 1
ATOM 576 C C . ALA A 1 91 ? 1.097 14.706 -19.492 1.00 47.75 91 ALA A C 1
ATOM 578 O O . ALA A 1 91 ? 0.763 13.700 -20.130 1.00 47.75 91 ALA A O 1
ATOM 579 N N . PRO A 1 92 ? 1.756 15.720 -20.089 1.00 50.97 92 PRO A N 1
ATOM 580 C CA . PRO A 1 92 ? 2.156 15.656 -21.490 1.00 50.97 92 PRO A CA 1
ATOM 581 C C . PRO A 1 92 ? 3.018 14.406 -21.720 1.00 50.97 92 PRO A C 1
ATOM 583 O O . PRO A 1 92 ? 3.824 14.056 -20.852 1.00 50.97 92 PRO A O 1
ATOM 586 N N . PRO A 1 93 ? 2.875 13.712 -22.865 1.00 59.66 93 PRO A N 1
ATOM 587 C CA . PRO A 1 93 ? 3.636 12.501 -23.117 1.00 59.66 93 PRO A CA 1
ATOM 588 C C . PRO A 1 93 ? 5.123 12.854 -23.120 1.00 59.66 93 PRO A C 1
ATOM 590 O O . PRO A 1 93 ? 5.610 13.502 -24.048 1.00 59.66 93 PRO A O 1
ATOM 593 N N . GLU A 1 94 ? 5.846 12.429 -22.080 1.00 69.75 94 GLU A N 1
ATOM 594 C CA . GLU A 1 94 ? 7.296 12.570 -21.994 1.00 69.75 94 GLU A CA 1
ATOM 595 C C . GLU A 1 94 ? 7.930 11.798 -23.155 1.00 69.75 94 GLU A C 1
ATOM 597 O O . GLU A 1 94 ? 8.169 10.592 -23.090 1.00 69.75 94 GLU A O 1
ATOM 602 N N . ARG A 1 95 ? 8.175 12.501 -24.258 1.00 81.38 95 ARG A N 1
ATOM 603 C CA . ARG A 1 95 ? 8.825 11.975 -25.453 1.00 81.38 95 ARG A CA 1
ATOM 604 C C . ARG A 1 95 ? 10.165 12.661 -25.572 1.00 81.38 95 ARG A C 1
ATOM 606 O O . ARG A 1 95 ? 10.259 13.774 -26.073 1.00 81.38 95 ARG A O 1
ATOM 613 N N . THR A 1 96 ? 11.205 11.988 -25.097 1.00 88.62 96 THR A N 1
ATOM 614 C CA . THR A 1 96 ? 12.571 12.502 -25.205 1.00 88.62 96 THR A CA 1
ATOM 615 C C . THR A 1 96 ? 13.406 11.565 -26.056 1.00 88.62 96 THR A C 1
ATOM 617 O O . THR A 1 96 ? 13.364 10.344 -25.901 1.00 88.62 96 THR A O 1
ATOM 620 N N . LEU A 1 97 ? 14.146 12.146 -26.992 1.00 91.50 97 LEU A N 1
ATOM 621 C CA . LEU A 1 97 ? 15.122 11.444 -27.809 1.00 91.50 97 LEU A CA 1
ATOM 622 C C . LEU A 1 97 ? 16.505 11.844 -27.304 1.00 91.50 97 LEU A C 1
ATOM 624 O O . LEU A 1 97 ? 16.786 13.029 -27.139 1.00 91.50 97 LEU A O 1
ATOM 628 N N . ARG A 1 98 ? 17.342 10.859 -26.988 1.00 93.31 98 ARG A N 1
ATOM 629 C CA . ARG A 1 98 ? 18.689 11.074 -26.456 1.00 93.31 98 ARG A CA 1
ATOM 630 C C . ARG A 1 98 ? 19.673 10.190 -27.206 1.00 93.31 98 ARG A C 1
ATOM 632 O O . ARG A 1 98 ? 19.367 9.030 -27.482 1.00 93.31 98 ARG A O 1
ATOM 639 N N . LEU A 1 99 ? 20.854 10.722 -27.506 1.00 91.62 99 LEU A N 1
ATOM 640 C CA . LEU A 1 99 ? 21.962 9.889 -27.959 1.00 91.62 99 LEU A CA 1
ATOM 641 C C . LEU A 1 99 ? 22.461 9.038 -26.789 1.00 91.62 99 LEU A C 1
ATOM 643 O O . LEU A 1 99 ? 22.502 9.493 -25.643 1.00 91.62 99 LEU A O 1
ATOM 647 N N . THR A 1 100 ? 22.809 7.790 -27.076 1.00 93.38 100 THR A N 1
ATOM 648 C CA . THR A 1 100 ? 23.516 6.932 -26.123 1.00 93.38 100 THR A CA 1
ATOM 649 C C . THR A 1 100 ? 24.981 7.360 -26.031 1.00 93.38 100 THR A C 1
ATOM 651 O O . THR A 1 100 ? 25.462 8.121 -26.871 1.00 93.38 100 THR A O 1
ATOM 654 N N . SER A 1 101 ? 25.720 6.841 -25.047 1.00 92.94 101 SER A N 1
ATOM 655 C CA . SER A 1 101 ? 27.171 7.061 -24.956 1.00 92.94 101 SER A CA 1
ATOM 656 C C . SER A 1 101 ? 27.899 6.622 -26.233 1.00 92.94 101 SER A C 1
ATOM 658 O O . SER A 1 101 ? 28.790 7.322 -26.712 1.00 92.94 101 SER A O 1
ATOM 660 N N . THR A 1 102 ? 27.472 5.509 -26.834 1.00 93.69 102 THR A N 1
ATOM 661 C CA . THR A 1 102 ? 27.989 5.016 -28.116 1.00 93.69 102 THR A CA 1
ATOM 662 C C . THR A 1 102 ? 27.648 5.960 -29.267 1.00 93.69 102 THR A C 1
ATOM 664 O O . THR A 1 102 ? 28.517 6.252 -30.082 1.00 93.69 102 THR A O 1
ATOM 667 N N . GLY A 1 103 ? 26.424 6.496 -29.314 1.00 91.94 103 GLY A N 1
ATOM 668 C CA . GLY A 1 103 ? 26.026 7.486 -30.318 1.00 91.94 103 GLY A CA 1
ATOM 669 C C . GLY A 1 103 ? 26.816 8.787 -30.214 1.00 91.94 103 GLY A C 1
ATOM 670 O O . GLY A 1 103 ? 27.269 9.315 -31.228 1.00 91.94 103 GLY A O 1
ATOM 671 N N . THR A 1 104 ? 27.044 9.279 -28.993 1.00 93.50 104 THR A N 1
ATOM 672 C CA . THR A 1 104 ? 27.884 10.463 -28.769 1.00 93.50 104 THR A CA 1
ATOM 673 C C . THR A 1 104 ? 29.342 10.205 -29.131 1.00 93.50 104 THR A C 1
ATOM 675 O O . THR A 1 104 ? 29.957 11.052 -29.770 1.00 93.50 104 THR A O 1
ATOM 678 N N . ALA A 1 105 ? 29.887 9.033 -28.785 1.00 95.12 105 ALA A N 1
ATOM 679 C CA . ALA A 1 105 ? 31.255 8.666 -29.136 1.00 95.12 105 ALA A CA 1
ATOM 680 C C . ALA A 1 105 ? 31.426 8.564 -30.656 1.00 95.12 105 ALA A C 1
ATOM 682 O O . ALA A 1 105 ? 32.339 9.174 -31.200 1.00 95.12 105 ALA A O 1
ATOM 683 N N . LEU A 1 106 ? 30.502 7.888 -31.351 1.00 95.12 106 LEU A N 1
ATOM 684 C CA . LEU A 1 106 ? 30.512 7.793 -32.810 1.00 95.12 106 LEU A CA 1
ATOM 685 C C . LEU A 1 106 ? 30.430 9.177 -33.463 1.00 95.12 106 LEU A C 1
ATOM 687 O O . LEU A 1 106 ? 31.185 9.449 -34.390 1.00 95.12 106 LEU A O 1
ATOM 691 N N . GLY A 1 107 ? 29.555 10.058 -32.969 1.00 93.88 107 GLY A N 1
ATOM 692 C CA . GLY A 1 107 ? 29.433 11.425 -33.474 1.00 93.88 107 GLY A CA 1
ATOM 693 C C . GLY A 1 107 ? 30.722 12.234 -33.305 1.00 93.88 107 GLY A C 1
ATOM 694 O O . GLY A 1 107 ? 31.185 12.856 -34.259 1.00 93.88 107 GLY A O 1
ATOM 695 N N . LEU A 1 108 ? 31.342 12.183 -32.122 1.00 96.31 108 LEU A N 1
ATOM 696 C CA . LEU A 1 108 ? 32.606 12.877 -31.856 1.00 96.31 108 LEU A CA 1
ATOM 697 C C . LEU A 1 108 ? 33.762 12.307 -32.685 1.00 96.31 108 LEU A C 1
ATOM 699 O O . LEU A 1 108 ? 34.519 13.073 -33.279 1.00 96.31 108 LEU A O 1
ATOM 703 N N . SER A 1 109 ? 33.878 10.980 -32.778 1.00 95.38 109 SER A N 1
ATOM 704 C CA . SER A 1 109 ? 34.887 10.318 -33.610 1.00 95.38 109 SER A CA 1
ATOM 705 C C . SER A 1 109 ? 34.697 10.635 -35.093 1.00 95.38 109 SER A C 1
ATOM 707 O O . SER A 1 109 ? 35.675 10.908 -35.782 1.00 95.38 109 SER A O 1
ATOM 709 N N . ALA A 1 110 ? 33.454 10.672 -35.582 1.00 94.75 110 ALA A N 1
ATOM 710 C CA . ALA A 1 110 ? 33.144 11.044 -36.958 1.00 94.75 110 ALA A CA 1
ATOM 711 C C . ALA A 1 110 ? 33.594 12.479 -37.276 1.00 94.75 110 ALA A C 1
ATOM 713 O O . ALA A 1 110 ? 34.256 12.704 -38.290 1.00 94.75 110 ALA A O 1
ATOM 714 N N . ILE A 1 111 ? 33.304 13.434 -36.385 1.00 95.00 111 ILE A N 1
ATOM 715 C CA . ILE A 1 111 ? 33.745 14.831 -36.521 1.00 95.00 111 ILE A CA 1
ATOM 716 C C . ILE A 1 111 ? 35.276 14.917 -36.495 1.00 95.00 111 ILE A C 1
ATOM 718 O O . ILE A 1 111 ? 35.865 15.563 -37.360 1.00 95.00 111 ILE A O 1
ATOM 722 N N . ALA A 1 112 ? 35.932 14.234 -35.553 1.00 95.44 112 ALA A N 1
ATOM 723 C CA . ALA A 1 112 ? 37.390 14.223 -35.445 1.00 95.44 112 ALA A CA 1
ATOM 724 C C . ALA A 1 112 ? 38.063 13.662 -36.710 1.00 95.44 112 ALA A C 1
ATOM 726 O O . ALA A 1 112 ? 39.017 14.258 -37.210 1.00 95.44 112 ALA A O 1
ATOM 727 N N . CYS A 1 113 ? 37.542 12.567 -37.277 1.00 94.75 113 CYS A N 1
ATOM 728 C CA . CYS A 1 113 ? 38.034 12.014 -38.539 1.00 94.75 113 CYS A CA 1
ATOM 729 C C . CYS A 1 113 ? 37.895 13.011 -39.698 1.00 94.75 113 CYS A C 1
ATOM 731 O O . CYS A 1 113 ? 38.834 13.162 -40.473 1.00 94.75 113 CYS A O 1
ATOM 733 N N . ILE A 1 114 ? 36.776 13.737 -39.800 1.00 93.81 114 ILE A N 1
ATOM 734 C CA . ILE A 1 114 ? 36.593 14.758 -40.845 1.00 93.81 114 ILE A CA 1
ATOM 735 C C . ILE A 1 114 ? 37.615 15.892 -40.683 1.00 93.81 114 ILE A C 1
ATOM 737 O O . ILE A 1 114 ? 38.254 16.278 -41.659 1.00 93.81 114 ILE A O 1
ATOM 741 N N . VAL A 1 115 ? 37.824 16.392 -39.461 1.00 95.00 115 VAL A N 1
ATOM 742 C CA . VAL A 1 115 ? 38.810 17.454 -39.189 1.00 95.00 115 VAL A CA 1
ATOM 743 C C . VAL A 1 115 ? 40.225 17.003 -39.559 1.00 95.00 115 VAL A C 1
ATOM 745 O O . VAL A 1 115 ? 40.939 17.730 -40.248 1.00 95.00 115 VAL A O 1
ATOM 748 N N . LEU A 1 116 ? 40.618 15.786 -39.167 1.00 94.62 116 LEU A N 1
ATOM 749 C CA . LEU A 1 116 ? 41.917 15.208 -39.524 1.00 94.62 116 LEU A CA 1
ATOM 750 C C . LEU A 1 116 ? 42.068 15.020 -41.039 1.00 94.62 116 LEU A C 1
ATOM 752 O O . LEU A 1 116 ? 43.144 15.264 -41.581 1.00 94.62 116 LEU A O 1
ATOM 756 N N . ALA A 1 117 ? 41.000 14.636 -41.738 1.00 95.38 117 ALA A N 1
ATOM 757 C CA . ALA A 1 117 ? 41.017 14.497 -43.190 1.00 95.38 117 ALA A CA 1
ATOM 758 C C . ALA A 1 117 ? 41.354 15.816 -43.890 1.00 95.38 117 ALA A C 1
ATOM 760 O O . ALA A 1 117 ? 42.195 15.832 -44.786 1.00 95.38 117 ALA A O 1
ATOM 761 N N . TYR A 1 118 ? 40.737 16.919 -43.456 1.00 93.75 118 TYR A N 1
ATOM 762 C CA . TYR A 1 118 ? 41.012 18.248 -44.003 1.00 93.75 118 TYR A CA 1
ATOM 763 C C . TYR A 1 118 ? 42.384 18.783 -43.587 1.00 93.75 118 TYR A C 1
ATOM 765 O O . TYR A 1 118 ? 43.060 19.397 -44.405 1.00 93.75 118 TYR A O 1
ATOM 773 N N . ALA A 1 119 ? 42.818 18.531 -42.348 1.00 94.75 119 ALA A N 1
ATOM 774 C CA . ALA A 1 119 ? 44.107 19.006 -41.848 1.00 94.75 119 ALA A CA 1
ATOM 775 C C . ALA A 1 119 ? 45.305 18.322 -42.530 1.00 94.75 119 ALA A C 1
ATOM 777 O O . ALA A 1 119 ? 46.309 18.972 -42.804 1.00 94.75 119 ALA A O 1
ATOM 778 N N . PHE A 1 120 ? 45.200 17.019 -42.806 1.00 94.12 120 PHE A N 1
ATOM 779 C CA . PHE A 1 120 ? 46.296 16.215 -43.358 1.00 94.12 120 PHE A CA 1
ATOM 780 C C . PHE A 1 120 ? 46.106 15.829 -44.835 1.00 94.12 120 PHE A C 1
ATOM 782 O O . PHE A 1 120 ? 46.994 15.217 -45.421 1.00 94.12 120 PHE A O 1
ATOM 789 N N . GLY A 1 121 ? 44.964 16.162 -45.445 1.00 91.44 121 GLY A N 1
ATOM 790 C CA . GLY A 1 121 ? 44.681 15.907 -46.862 1.00 91.44 121 GLY A CA 1
ATOM 791 C C . GLY A 1 121 ? 44.381 14.445 -47.218 1.00 91.44 121 GLY A C 1
ATOM 792 O O . GLY A 1 121 ? 44.435 14.081 -48.390 1.00 91.44 121 GLY A O 1
ATOM 793 N N . TYR A 1 122 ? 44.067 13.589 -46.240 1.00 93.50 122 TYR A N 1
ATOM 794 C CA . TYR A 1 122 ? 43.799 12.166 -46.476 1.00 93.50 122 TYR A CA 1
ATOM 795 C C . TYR A 1 122 ? 42.298 11.895 -46.684 1.00 93.50 122 TYR A C 1
ATOM 797 O O . TYR A 1 122 ? 41.527 11.944 -45.719 1.00 93.50 122 TYR A O 1
ATOM 805 N N . PRO A 1 123 ? 41.855 11.508 -47.897 1.00 91.44 123 PRO A N 1
ATOM 806 C CA . PRO A 1 123 ? 40.432 11.322 -48.201 1.00 91.44 123 PRO A CA 1
ATOM 807 C C . PRO A 1 123 ? 39.790 10.147 -47.445 1.00 91.44 123 PRO A C 1
ATOM 809 O O . PRO A 1 123 ? 38.583 10.153 -47.205 1.00 91.44 123 PRO A O 1
ATOM 812 N N . ALA A 1 124 ? 40.580 9.158 -47.012 1.00 92.69 124 ALA A N 1
ATOM 813 C CA . ALA A 1 124 ? 40.081 8.002 -46.265 1.00 92.69 124 ALA A CA 1
ATOM 814 C C . ALA A 1 124 ? 39.425 8.396 -44.926 1.00 92.69 124 ALA A C 1
ATOM 816 O O . ALA A 1 124 ? 38.372 7.862 -44.572 1.00 92.69 124 ALA A O 1
ATOM 817 N N . PHE A 1 125 ? 39.991 9.371 -44.204 1.00 93.12 125 PHE A N 1
ATOM 818 C CA . PHE A 1 125 ? 39.405 9.855 -42.951 1.00 93.12 125 PHE A CA 1
ATOM 819 C C . PHE A 1 125 ? 38.098 10.629 -43.183 1.00 93.12 125 PHE A C 1
ATOM 821 O O . PHE A 1 125 ? 37.171 10.517 -42.378 1.00 93.12 125 PHE A O 1
ATOM 828 N N . ALA A 1 126 ? 37.976 11.344 -44.309 1.00 91.62 126 ALA A N 1
ATOM 829 C CA . ALA A 1 126 ? 36.740 12.032 -44.681 1.00 91.62 126 ALA A CA 1
ATOM 830 C C . ALA A 1 126 ? 35.629 11.025 -45.008 1.00 91.62 126 ALA A C 1
ATOM 832 O O . ALA A 1 126 ? 34.491 11.198 -44.569 1.00 91.62 126 ALA A O 1
ATOM 833 N N . ALA A 1 127 ? 35.957 9.944 -45.723 1.00 94.00 127 ALA A N 1
ATOM 834 C CA . ALA A 1 127 ? 35.015 8.869 -46.023 1.00 94.00 127 ALA A CA 1
ATOM 835 C C . ALA A 1 127 ? 34.511 8.170 -44.746 1.00 94.00 127 ALA A C 1
ATOM 837 O O . ALA A 1 127 ? 33.307 7.995 -44.575 1.00 94.00 127 ALA A O 1
ATOM 838 N N . LEU A 1 128 ? 35.406 7.832 -43.809 1.00 94.38 128 LEU A N 1
ATOM 839 C CA . LEU A 1 128 ? 35.024 7.166 -42.558 1.00 94.38 128 LEU A CA 1
ATOM 840 C C . LEU A 1 128 ? 34.157 8.067 -41.662 1.00 94.38 128 LEU A C 1
ATOM 842 O O . LEU A 1 128 ? 33.128 7.632 -41.142 1.00 94.38 128 LEU A O 1
ATOM 846 N N . GLY A 1 129 ? 34.551 9.334 -41.505 1.00 93.25 129 GLY A N 1
ATOM 847 C CA . GLY A 1 129 ? 33.800 10.288 -40.694 1.00 93.25 129 GLY A CA 1
ATOM 848 C C . GLY A 1 129 ? 32.439 10.643 -41.300 1.00 93.25 129 GLY A C 1
ATOM 849 O O . GLY A 1 129 ? 31.435 10.663 -40.588 1.00 93.25 129 GLY A O 1
ATOM 850 N N . SER A 1 130 ? 32.363 10.834 -42.622 1.00 93.94 130 SER A N 1
ATOM 851 C CA . SER A 1 130 ? 31.083 11.060 -43.308 1.00 93.94 130 SER A CA 1
ATOM 852 C C . SER A 1 130 ? 30.156 9.847 -43.218 1.00 93.94 130 SER A C 1
ATOM 854 O O . SER A 1 130 ? 28.977 10.026 -42.926 1.00 93.94 130 SER A O 1
ATOM 856 N N . ALA A 1 131 ? 30.669 8.618 -43.356 1.00 94.94 131 ALA A N 1
ATOM 857 C CA . ALA A 1 131 ? 29.878 7.403 -43.164 1.00 94.94 131 ALA A CA 1
ATOM 858 C C . ALA A 1 131 ? 29.272 7.324 -41.750 1.00 94.94 131 ALA A C 1
ATOM 860 O O . ALA A 1 131 ? 28.075 7.068 -41.606 1.00 94.94 131 ALA A O 1
ATOM 861 N N . GLY A 1 132 ? 30.061 7.613 -40.708 1.00 93.00 132 GLY A N 1
ATOM 862 C CA . GLY A 1 132 ? 29.569 7.666 -39.326 1.00 93.00 132 GLY A CA 1
ATOM 863 C C . GLY A 1 132 ? 28.473 8.717 -39.118 1.00 93.00 132 GLY A C 1
ATOM 864 O O . GLY A 1 132 ? 27.461 8.444 -38.467 1.00 93.00 132 GLY A O 1
ATOM 865 N N . LEU A 1 133 ? 28.628 9.899 -39.724 1.00 94.25 133 LEU A N 1
ATOM 866 C CA . LEU A 1 133 ? 27.628 10.965 -39.656 1.00 94.25 133 LEU A CA 1
ATOM 867 C C . LEU A 1 133 ? 26.341 10.601 -40.412 1.00 94.25 133 LEU A C 1
ATOM 869 O O . LEU A 1 133 ? 25.249 10.845 -39.902 1.00 94.25 133 LEU A O 1
ATOM 873 N N . VAL A 1 134 ? 26.454 9.977 -41.589 1.00 95.56 134 VAL A N 1
ATOM 874 C CA . VAL A 1 134 ? 25.306 9.482 -42.366 1.00 95.56 134 VAL A CA 1
ATOM 875 C C . VAL A 1 134 ? 24.533 8.429 -41.574 1.00 95.56 134 VAL A C 1
ATOM 877 O O . VAL A 1 134 ? 23.309 8.514 -41.500 1.00 95.56 134 VAL A O 1
ATOM 880 N N . ILE A 1 135 ? 25.218 7.494 -40.904 1.00 94.00 135 ILE A N 1
ATOM 881 C CA . ILE A 1 135 ? 24.570 6.514 -40.017 1.00 94.00 135 ILE A CA 1
ATOM 882 C C . ILE A 1 135 ? 23.758 7.231 -38.931 1.00 94.00 135 ILE A C 1
ATOM 884 O O . ILE A 1 135 ? 22.586 6.911 -38.732 1.00 94.00 135 ILE A O 1
ATOM 888 N N . LEU A 1 136 ? 24.335 8.235 -38.263 1.00 92.69 136 LEU A N 1
ATOM 889 C CA . LEU A 1 136 ? 23.635 8.996 -37.227 1.00 92.69 136 LEU A CA 1
ATOM 890 C C . LEU A 1 136 ? 22.417 9.753 -37.794 1.00 92.69 136 LEU A C 1
ATOM 892 O O . LEU A 1 136 ? 21.326 9.694 -37.218 1.00 92.69 136 LEU A O 1
ATOM 896 N N . LEU A 1 137 ? 22.584 10.408 -38.947 1.00 93.31 137 LEU A N 1
ATOM 897 C CA . LEU A 1 137 ? 21.528 11.139 -39.654 1.00 93.31 137 LEU A CA 1
ATOM 898 C C . LEU A 1 137 ? 20.389 10.228 -40.129 1.00 93.31 137 LEU A C 1
ATOM 900 O O . LEU A 1 137 ? 19.246 10.675 -40.171 1.00 93.31 137 LEU A O 1
ATOM 904 N N . CYS A 1 138 ? 20.659 8.958 -40.439 1.00 91.88 138 CYS A N 1
ATOM 905 C CA . CYS A 1 138 ? 19.628 7.972 -40.762 1.00 91.88 138 CYS A CA 1
ATOM 906 C C . CYS A 1 138 ? 18.945 7.405 -39.505 1.00 91.88 138 CYS A C 1
ATOM 908 O O . CYS A 1 138 ? 17.721 7.271 -39.472 1.00 91.88 138 CYS A O 1
ATOM 910 N N . VAL A 1 139 ? 19.704 7.085 -38.452 1.00 89.88 139 VAL A N 1
ATOM 911 C CA . VAL A 1 139 ? 19.183 6.409 -37.249 1.00 89.88 139 VAL A CA 1
ATOM 912 C C . VAL A 1 139 ? 18.306 7.325 -36.390 1.00 89.88 139 VAL A C 1
ATOM 914 O O . VAL A 1 139 ? 17.285 6.869 -35.865 1.00 89.88 139 VAL A O 1
ATOM 917 N N . ILE A 1 140 ? 18.646 8.612 -36.261 1.00 90.19 140 ILE A N 1
ATOM 918 C CA . ILE A 1 140 ? 17.860 9.581 -35.478 1.00 90.19 140 ILE A CA 1
ATOM 919 C C . ILE A 1 140 ? 16.393 9.655 -35.948 1.00 90.19 140 ILE A C 1
ATOM 921 O O . ILE A 1 140 ? 15.510 9.391 -35.126 1.00 90.19 140 ILE A O 1
ATOM 925 N N . PRO A 1 141 ? 16.074 9.964 -37.223 1.00 89.88 141 PRO A N 1
ATOM 926 C CA . PRO A 1 141 ? 14.689 10.081 -37.677 1.00 89.88 141 PRO A CA 1
ATOM 927 C C . PRO A 1 141 ? 13.947 8.741 -37.655 1.00 89.88 141 PRO A C 1
ATOM 929 O O . PRO A 1 141 ? 12.764 8.712 -37.313 1.00 89.88 141 PRO A O 1
ATOM 932 N N . LEU A 1 142 ? 14.623 7.621 -37.943 1.00 85.94 142 LEU A N 1
ATOM 933 C CA . LEU A 1 142 ? 14.034 6.282 -37.810 1.00 85.94 142 LEU A CA 1
ATOM 934 C C . LEU A 1 142 ? 13.595 6.007 -36.364 1.00 85.94 142 LEU A C 1
ATOM 936 O O . LEU A 1 142 ? 12.483 5.534 -36.120 1.00 85.94 142 LEU A O 1
ATOM 940 N N . THR A 1 143 ? 14.429 6.388 -35.397 1.00 86.75 143 THR A N 1
ATOM 941 C CA . THR A 1 143 ? 14.155 6.213 -33.964 1.00 86.75 143 THR A CA 1
ATOM 942 C C . THR A 1 143 ? 13.176 7.261 -33.423 1.00 86.75 143 THR A C 1
ATOM 944 O O . THR A 1 143 ? 12.478 7.000 -32.440 1.00 86.75 143 THR A O 1
ATOM 947 N N . ALA A 1 144 ? 13.051 8.420 -34.072 1.00 86.19 144 ALA A N 1
ATOM 948 C CA . ALA A 1 144 ? 12.092 9.469 -33.725 1.00 86.19 144 ALA A CA 1
ATOM 949 C C . ALA A 1 144 ? 10.646 9.145 -34.145 1.00 86.19 144 ALA A C 1
ATOM 951 O O . ALA A 1 144 ? 9.708 9.651 -33.530 1.00 86.19 144 ALA A O 1
ATOM 952 N N . ARG A 1 145 ? 10.434 8.280 -35.149 1.00 84.81 145 ARG A N 1
ATOM 953 C CA . ARG A 1 145 ? 9.093 7.822 -35.570 1.00 84.81 145 ARG A CA 1
ATOM 954 C C . ARG A 1 145 ? 8.425 6.973 -34.495 1.00 84.81 145 ARG A C 1
ATOM 956 O O . ARG A 1 145 ? 9.111 6.268 -33.756 1.00 84.81 145 ARG A O 1
ATOM 963 N N . ASN A 1 146 ? 7.097 7.047 -34.372 1.00 78.75 146 ASN A N 1
ATOM 964 C CA . ASN A 1 146 ? 6.344 6.243 -33.400 1.00 78.75 146 ASN A CA 1
ATOM 965 C C . ASN A 1 146 ? 6.625 4.753 -33.608 1.00 78.75 146 ASN A C 1
ATOM 967 O O . ASN A 1 146 ? 6.656 4.272 -34.739 1.00 78.75 146 ASN A O 1
ATOM 971 N N . ALA A 1 147 ? 6.908 4.052 -32.511 1.00 73.88 1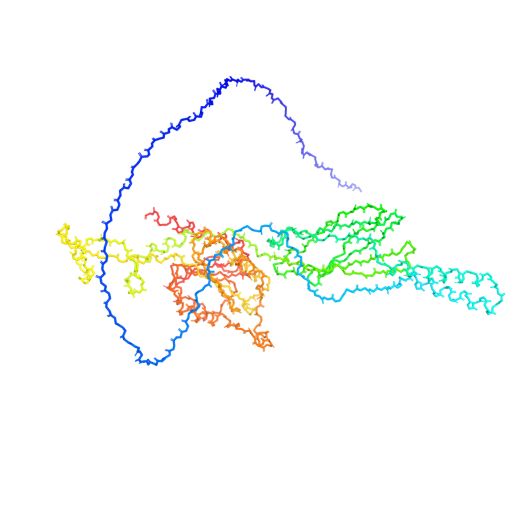47 ALA A N 1
ATOM 972 C CA . ALA A 1 147 ? 7.119 2.619 -32.571 1.00 73.88 147 ALA A CA 1
ATOM 973 C C . ALA A 1 147 ? 5.759 1.940 -32.785 1.00 73.88 147 ALA A C 1
ATOM 975 O O . ALA A 1 147 ? 4.821 2.285 -32.066 1.00 73.88 147 ALA A O 1
ATOM 976 N N . PRO A 1 148 ? 5.643 0.982 -33.716 1.00 83.75 148 PRO A N 1
ATOM 977 C CA . PRO A 1 148 ? 4.479 0.108 -33.809 1.00 83.75 148 PRO A CA 1
ATOM 978 C C . PRO A 1 148 ? 4.583 -0.938 -32.687 1.00 83.75 148 PRO A C 1
ATOM 980 O O . PRO A 1 148 ? 4.842 -2.111 -32.931 1.00 83.75 148 PRO A O 1
ATOM 983 N N . VAL A 1 149 ? 4.528 -0.484 -31.436 1.00 88.94 149 VAL A N 1
ATOM 984 C CA . VAL A 1 149 ? 4.599 -1.331 -30.246 1.00 88.94 149 VAL A CA 1
ATOM 985 C C . VAL A 1 149 ? 3.349 -1.070 -29.436 1.00 88.94 149 VAL A C 1
ATOM 987 O O . VAL A 1 149 ? 3.058 0.068 -29.072 1.00 88.94 149 VAL A O 1
ATOM 990 N N . GLU A 1 150 ? 2.629 -2.142 -29.163 1.00 92.31 150 GLU A N 1
ATOM 991 C CA . GLU A 1 150 ? 1.459 -2.140 -28.308 1.00 92.31 150 GLU A CA 1
ATOM 992 C C . GLU A 1 150 ? 1.881 -2.587 -26.912 1.00 92.31 150 GLU A C 1
ATOM 994 O O . GLU A 1 150 ? 2.579 -3.590 -26.743 1.00 92.31 150 GLU A O 1
ATOM 999 N N . LEU A 1 151 ? 1.512 -1.781 -25.921 1.00 93.31 151 LEU A N 1
ATOM 1000 C CA . LEU A 1 151 ? 1.830 -1.988 -24.517 1.00 93.31 151 LEU A CA 1
ATOM 1001 C C . LEU A 1 151 ? 0.513 -2.002 -23.756 1.00 93.31 151 LEU A C 1
ATOM 1003 O O . LEU A 1 151 ? -0.151 -0.969 -23.677 1.00 93.31 151 LEU A O 1
ATOM 1007 N N . ASN A 1 152 ? 0.163 -3.150 -23.189 1.00 93.88 152 ASN A N 1
ATOM 1008 C CA . ASN A 1 152 ? -0.928 -3.255 -22.234 1.00 93.88 152 ASN A CA 1
ATOM 1009 C C . ASN A 1 152 ? -0.348 -3.538 -20.848 1.00 93.88 152 ASN A C 1
ATOM 1011 O O . ASN A 1 152 ? 0.481 -4.437 -20.688 1.00 93.88 152 ASN A O 1
ATOM 1015 N N . ARG A 1 153 ? -0.759 -2.744 -19.862 1.00 94.50 153 ARG A N 1
ATOM 1016 C CA . ARG A 1 153 ? -0.297 -2.842 -18.481 1.00 94.50 153 ARG A CA 1
ATOM 1017 C C . ARG A 1 153 ? -1.497 -3.066 -17.579 1.00 94.50 153 ARG A C 1
ATOM 1019 O O . ARG A 1 153 ? -2.357 -2.196 -17.471 1.00 94.50 153 ARG A O 1
ATOM 1026 N N . GLU A 1 154 ? -1.459 -4.161 -16.840 1.00 93.94 154 GLU A N 1
ATOM 1027 C CA . GLU A 1 154 ? -2.466 -4.521 -15.852 1.00 93.94 154 GLU A CA 1
ATOM 1028 C C . GLU A 1 154 ? -1.813 -4.685 -14.479 1.00 93.94 154 GLU A C 1
ATOM 1030 O O . GLU A 1 154 ? -0.640 -5.036 -14.365 1.00 93.94 154 GLU A O 1
ATOM 1035 N N . VAL A 1 155 ? -2.557 -4.387 -13.417 1.00 95.00 155 VAL A N 1
ATOM 1036 C CA . VAL A 1 155 ? -2.121 -4.620 -12.037 1.00 95.00 155 VAL A CA 1
ATOM 1037 C C . VAL A 1 155 ? -3.181 -5.456 -11.359 1.00 95.00 155 VAL A C 1
ATOM 1039 O O . VAL A 1 155 ? -4.350 -5.067 -11.345 1.00 95.00 155 VAL A O 1
ATOM 1042 N N . TYR A 1 156 ? -2.770 -6.589 -10.797 1.00 92.94 156 TYR A N 1
ATOM 1043 C CA . TYR A 1 156 ? -3.686 -7.499 -10.136 1.00 92.94 156 TYR A CA 1
ATOM 1044 C C . TYR A 1 156 ? -3.035 -8.186 -8.921 1.00 92.94 156 TYR A C 1
ATOM 1046 O O . TYR A 1 156 ? -1.907 -8.675 -9.032 1.00 92.94 156 TYR A O 1
ATOM 1054 N N . PRO A 1 157 ? -3.733 -8.259 -7.774 1.00 95.69 157 PRO A N 1
ATOM 1055 C CA . PRO A 1 157 ? -4.967 -7.536 -7.449 1.00 95.69 157 PRO A CA 1
ATOM 1056 C C . PRO A 1 157 ? -4.687 -6.052 -7.128 1.00 95.69 157 PRO A C 1
ATOM 1058 O O . PRO A 1 157 ? -3.562 -5.678 -6.806 1.00 95.69 157 PRO A O 1
ATOM 1061 N N . LEU A 1 158 ? -5.713 -5.190 -7.190 1.00 94.00 158 LEU A N 1
ATOM 1062 C CA . LEU A 1 158 ? -5.606 -3.770 -6.790 1.00 94.00 158 LEU A CA 1
ATOM 1063 C C . LEU A 1 158 ? -5.731 -3.547 -5.274 1.00 94.00 158 LEU A C 1
ATOM 1065 O O . LEU A 1 158 ? -5.454 -2.452 -4.788 1.00 94.00 158 LEU A O 1
ATOM 1069 N N . ARG A 1 159 ? -6.163 -4.567 -4.531 1.00 94.38 159 ARG A N 1
ATOM 1070 C CA . ARG A 1 159 ? -6.278 -4.561 -3.071 1.00 94.38 159 ARG A CA 1
ATOM 1071 C C . ARG A 1 159 ? -5.646 -5.836 -2.534 1.00 94.38 159 ARG A C 1
ATOM 1073 O O . ARG A 1 159 ? -6.027 -6.916 -2.976 1.00 94.38 159 ARG A O 1
ATOM 1080 N N . VAL A 1 160 ? -4.689 -5.702 -1.628 1.00 95.25 160 VAL A N 1
ATOM 1081 C CA . VAL A 1 160 ? -3.921 -6.815 -1.049 1.00 95.25 160 VAL A CA 1
ATOM 1082 C C . VAL A 1 160 ? -3.595 -6.513 0.402 1.00 95.25 160 VAL A C 1
ATOM 1084 O O . VAL A 1 160 ? -3.389 -5.350 0.746 1.00 95.25 160 VAL A O 1
ATOM 1087 N N . ALA A 1 161 ? -3.504 -7.527 1.257 1.00 92.81 161 ALA A N 1
ATOM 1088 C CA . ALA A 1 161 ? -2.976 -7.321 2.599 1.00 92.81 161 ALA A CA 1
ATOM 1089 C C . ALA A 1 161 ? -1.450 -7.131 2.567 1.00 92.81 161 ALA A C 1
ATOM 1091 O O . ALA A 1 161 ? -0.752 -7.570 1.647 1.00 92.81 161 ALA A O 1
ATOM 1092 N N . ARG A 1 162 ? -0.902 -6.467 3.589 1.00 92.31 162 ARG A N 1
ATOM 1093 C CA . ARG A 1 162 ? 0.548 -6.328 3.764 1.00 92.31 162 ARG A CA 1
ATOM 1094 C C . ARG A 1 162 ? 1.219 -7.706 3.744 1.00 92.31 162 ARG A C 1
ATOM 1096 O O . ARG A 1 162 ? 0.876 -8.574 4.540 1.00 92.31 162 ARG A O 1
ATOM 1103 N N . GLY A 1 163 ? 2.223 -7.864 2.885 1.00 88.06 163 GLY A N 1
ATOM 1104 C CA . GLY A 1 163 ? 2.972 -9.113 2.713 1.00 88.06 163 GLY A CA 1
ATOM 1105 C C . GLY A 1 163 ? 2.372 -10.095 1.702 1.00 88.06 163 GLY A C 1
ATOM 1106 O O . GLY A 1 163 ? 3.053 -11.048 1.334 1.00 88.06 163 GLY A O 1
ATOM 1107 N N . GLU A 1 164 ? 1.156 -9.859 1.203 1.00 92.00 164 GLU A N 1
ATOM 1108 C CA . GLU A 1 164 ? 0.602 -10.629 0.087 1.00 92.00 164 GLU A CA 1
ATOM 1109 C C . GLU A 1 164 ? 1.178 -10.161 -1.251 1.00 92.00 164 GLU A C 1
ATOM 1111 O O . GLU A 1 164 ? 1.633 -9.025 -1.403 1.00 92.00 164 GLU A O 1
ATOM 1116 N N . THR A 1 165 ? 1.169 -11.038 -2.250 1.00 92.44 165 THR A N 1
ATOM 1117 C CA . THR A 1 165 ? 1.746 -10.749 -3.560 1.00 92.44 165 THR A CA 1
ATOM 1118 C C . THR A 1 165 ? 0.767 -9.970 -4.440 1.00 92.44 165 THR A C 1
ATOM 1120 O O . THR A 1 165 ? -0.347 -10.409 -4.718 1.00 92.44 165 THR A O 1
ATOM 1123 N N . ALA A 1 166 ? 1.211 -8.814 -4.933 1.00 94.56 166 ALA A N 1
ATOM 1124 C CA . ALA A 1 166 ? 0.571 -8.100 -6.034 1.00 94.56 166 ALA A CA 1
ATOM 1125 C C . ALA A 1 166 ? 1.534 -8.062 -7.220 1.00 94.56 166 ALA A C 1
ATOM 1127 O O . ALA A 1 166 ? 2.733 -7.827 -7.043 1.00 94.56 166 ALA A O 1
ATOM 1128 N N . VAL A 1 167 ? 1.022 -8.286 -8.429 1.00 95.62 167 VAL A N 1
ATOM 1129 C CA . VAL A 1 167 ? 1.847 -8.341 -9.638 1.00 95.62 167 VAL A CA 1
ATOM 1130 C C . VAL A 1 167 ? 1.407 -7.301 -10.657 1.00 95.62 167 VAL A C 1
ATOM 1132 O O . VAL A 1 167 ? 0.219 -7.070 -10.890 1.00 95.62 167 VAL A O 1
ATOM 1135 N N . GLY A 1 168 ? 2.397 -6.659 -11.269 1.00 95.12 168 GLY A N 1
ATOM 1136 C CA . GLY A 1 168 ? 2.224 -5.909 -12.500 1.00 95.12 168 GLY A CA 1
ATOM 1137 C C . GLY A 1 168 ? 2.425 -6.842 -13.686 1.00 95.12 168 GLY A C 1
ATOM 1138 O O . GLY A 1 168 ? 3.426 -7.562 -13.761 1.00 95.12 168 GLY A O 1
ATOM 1139 N N . LEU A 1 169 ? 1.468 -6.824 -14.606 1.00 95.56 169 LEU A N 1
ATOM 1140 C CA . LEU A 1 169 ? 1.510 -7.571 -15.843 1.00 95.56 169 LEU A CA 1
ATOM 1141 C C . LEU A 1 169 ? 1.707 -6.630 -17.023 1.00 95.56 169 LEU A C 1
ATOM 1143 O O . LEU A 1 169 ? 0.845 -5.805 -17.320 1.00 95.56 169 LEU A O 1
ATOM 1147 N N . LEU A 1 170 ? 2.840 -6.764 -17.709 1.00 96.00 170 LEU A N 1
ATOM 1148 C CA . LEU A 1 170 ? 3.147 -5.991 -18.902 1.00 96.00 170 LEU A CA 1
ATOM 1149 C C . LEU A 1 170 ? 3.137 -6.900 -20.129 1.00 96.00 170 LEU A C 1
ATOM 1151 O O . LEU A 1 170 ? 4.051 -7.699 -20.330 1.00 96.00 170 LE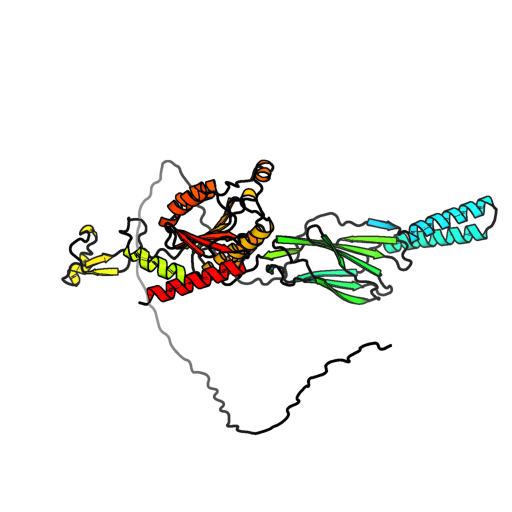U A O 1
ATOM 1155 N N . THR A 1 171 ? 2.128 -6.728 -20.975 1.00 96.12 171 THR A N 1
ATOM 1156 C CA . THR A 1 171 ? 2.067 -7.361 -22.292 1.00 96.12 171 THR A CA 1
ATOM 1157 C C . THR A 1 171 ? 2.637 -6.403 -23.325 1.00 96.12 171 THR A C 1
ATOM 1159 O O . THR A 1 171 ? 2.140 -5.289 -23.504 1.00 96.12 171 THR A O 1
ATOM 1162 N N . VAL A 1 172 ? 3.695 -6.835 -24.005 1.00 95.69 172 VAL A N 1
ATOM 1163 C CA . VAL A 1 172 ? 4.388 -6.058 -25.032 1.00 95.69 172 VAL A CA 1
ATOM 1164 C C . VAL A 1 172 ? 4.277 -6.791 -26.355 1.00 95.69 172 VAL A C 1
ATOM 1166 O O . VAL A 1 172 ? 4.735 -7.926 -26.469 1.00 95.69 172 VAL A O 1
ATOM 1169 N N . ARG A 1 173 ? 3.729 -6.135 -27.376 1.00 95.62 173 ARG A N 1
ATOM 1170 C CA . ARG A 1 173 ? 3.623 -6.691 -28.726 1.00 95.62 173 ARG A CA 1
ATOM 1171 C C . ARG A 1 173 ? 4.326 -5.797 -29.733 1.00 95.62 173 ARG A C 1
ATOM 1173 O O . ARG A 1 173 ? 4.021 -4.613 -29.858 1.00 95.62 173 ARG A O 1
ATOM 1180 N N . ASN A 1 174 ? 5.258 -6.376 -30.482 1.00 94.31 174 ASN A N 1
ATOM 1181 C CA . ASN A 1 174 ? 5.871 -5.717 -31.623 1.00 94.31 174 ASN A CA 1
ATOM 1182 C C . ASN A 1 174 ? 4.960 -5.889 -32.842 1.00 94.31 174 ASN A C 1
ATOM 1184 O O . ASN A 1 174 ? 4.820 -6.990 -33.360 1.00 94.31 174 ASN A O 1
ATOM 1188 N N . GLN A 1 175 ? 4.355 -4.806 -33.316 1.00 92.12 175 GLN A N 1
ATOM 1189 C CA . GLN A 1 175 ? 3.513 -4.797 -34.513 1.00 92.12 175 GLN A CA 1
ATOM 1190 C C . GLN A 1 175 ? 4.309 -4.484 -35.791 1.00 92.12 175 GLN A C 1
ATOM 1192 O O . GLN A 1 175 ? 3.729 -4.417 -36.872 1.00 92.12 175 GLN A O 1
ATOM 1197 N N . SER A 1 176 ? 5.630 -4.265 -35.710 1.00 87.31 176 SER A N 1
ATOM 1198 C CA . SER A 1 176 ? 6.417 -4.073 -36.932 1.00 87.31 176 SER A CA 1
ATOM 1199 C C . SER A 1 176 ? 6.571 -5.386 -37.706 1.00 87.31 176 SER A C 1
ATOM 1201 O O . SER A 1 176 ? 6.884 -6.420 -37.105 1.00 87.31 176 SER A O 1
ATOM 1203 N N . PRO A 1 177 ? 6.424 -5.343 -39.043 1.00 81.38 177 PRO A N 1
ATOM 1204 C CA . PRO A 1 177 ? 6.527 -6.535 -39.869 1.00 81.38 177 PRO A CA 1
ATOM 1205 C C . PRO A 1 177 ? 7.960 -6.957 -40.182 1.00 81.38 177 PRO A C 1
ATOM 1207 O O . PRO A 1 177 ? 8.196 -8.111 -40.522 1.00 81.38 177 PRO A O 1
ATOM 1210 N N . THR A 1 178 ? 8.916 -6.038 -40.056 1.00 80.50 178 THR A N 1
ATOM 1211 C CA . THR A 1 178 ? 10.267 -6.200 -40.607 1.00 80.50 178 THR A CA 1
ATOM 1212 C C . THR A 1 178 ? 11.391 -6.091 -39.586 1.00 80.50 178 THR A C 1
ATOM 1214 O O . THR A 1 178 ? 12.477 -6.601 -39.848 1.00 80.50 178 THR A O 1
ATOM 1217 N N . TRP A 1 179 ? 11.184 -5.448 -38.432 1.00 83.12 179 TRP A N 1
ATOM 1218 C CA . TRP A 1 179 ? 12.285 -5.128 -37.515 1.00 83.12 179 TRP A CA 1
ATOM 1219 C C . TRP A 1 179 ? 12.065 -5.647 -36.096 1.00 83.12 179 TRP A C 1
ATOM 1221 O O . TRP A 1 179 ? 10.993 -5.515 -35.512 1.00 83.12 179 TRP A O 1
ATOM 1231 N N . GLY A 1 180 ? 13.118 -6.205 -35.502 1.00 86.75 180 GLY A N 1
ATOM 1232 C CA . GLY A 1 180 ? 13.141 -6.445 -34.063 1.00 86.75 180 GLY A CA 1
ATOM 1233 C C . GLY A 1 180 ? 13.228 -5.125 -33.291 1.00 86.75 180 GLY A C 1
ATOM 1234 O O . GLY A 1 180 ? 13.808 -4.151 -33.773 1.00 86.75 180 GLY A O 1
ATOM 1235 N N . GLN A 1 181 ? 12.668 -5.089 -32.086 1.00 88.81 181 GLN A N 1
ATOM 1236 C CA . GLN A 1 181 ? 12.719 -3.930 -31.196 1.00 88.81 181 GLN A CA 1
ATOM 1237 C C . GLN A 1 181 ? 13.497 -4.286 -29.934 1.00 88.81 181 GLN A C 1
ATOM 1239 O O . GLN A 1 181 ? 13.222 -5.305 -29.305 1.00 88.81 181 GLN A O 1
ATOM 1244 N N . ARG A 1 182 ? 14.452 -3.443 -29.535 1.00 91.56 182 ARG A N 1
ATOM 1245 C CA . ARG A 1 182 ? 15.109 -3.561 -28.230 1.00 91.56 182 ARG A CA 1
ATOM 1246 C C . ARG A 1 182 ? 14.444 -2.602 -27.253 1.00 91.56 182 ARG A C 1
ATOM 1248 O O . ARG A 1 182 ? 14.556 -1.383 -27.403 1.00 91.56 182 ARG A O 1
ATOM 1255 N N . LEU A 1 183 ? 13.751 -3.166 -26.270 1.00 93.31 183 LEU A N 1
ATOM 1256 C CA . LEU A 1 183 ? 12.903 -2.445 -25.331 1.00 93.31 183 LEU A CA 1
ATOM 1257 C C . LEU A 1 183 ? 13.380 -2.662 -23.893 1.00 93.31 183 LEU A C 1
ATOM 1259 O O . LEU A 1 183 ? 13.766 -3.760 -23.485 1.00 93.31 183 LEU A O 1
ATOM 1263 N N . SER A 1 184 ? 13.310 -1.601 -23.103 1.00 93.19 184 SER A N 1
ATOM 1264 C CA . SER A 1 184 ? 13.444 -1.650 -21.648 1.00 93.19 184 SER A CA 1
ATOM 1265 C C . SER A 1 184 ? 12.369 -0.779 -21.030 1.00 93.19 184 SER A C 1
ATOM 1267 O O . SER A 1 184 ? 12.084 0.288 -21.567 1.00 93.19 184 SER A O 1
ATOM 1269 N N . ALA A 1 185 ? 11.791 -1.198 -19.912 1.00 94.38 185 ALA A N 1
ATOM 1270 C CA . ALA A 1 185 ? 10.809 -0.401 -19.199 1.00 94.38 185 ALA A CA 1
ATOM 1271 C C . ALA A 1 185 ? 11.217 -0.200 -17.738 1.00 94.38 185 ALA A C 1
ATOM 1273 O O . ALA A 1 185 ? 12.012 -0.953 -17.181 1.00 94.38 185 ALA A O 1
ATOM 1274 N N . THR A 1 186 ? 10.673 0.845 -17.137 1.00 94.44 186 THR A N 1
ATOM 1275 C CA . THR A 1 186 ? 10.827 1.207 -15.738 1.00 94.44 186 THR A CA 1
ATOM 1276 C C . THR A 1 186 ? 9.456 1.607 -15.225 1.00 94.44 186 THR A C 1
ATOM 1278 O O . THR A 1 186 ? 8.843 2.553 -15.726 1.00 94.44 186 THR A O 1
ATOM 1281 N N . GLU A 1 187 ? 8.971 0.879 -14.231 1.00 94.12 187 GLU A N 1
ATOM 1282 C CA . GLU A 1 187 ? 7.721 1.184 -13.550 1.00 94.12 187 GLU A CA 1
ATOM 1283 C C . GLU A 1 187 ? 8.004 2.057 -12.330 1.00 94.12 187 GLU A C 1
ATOM 1285 O O . GLU A 1 187 ? 8.920 1.771 -11.555 1.00 94.12 187 GLU A O 1
ATOM 1290 N N . ARG A 1 188 ? 7.205 3.108 -12.131 1.00 92.12 188 ARG A N 1
ATOM 1291 C CA . ARG A 1 188 ? 7.286 3.925 -10.917 1.00 92.12 188 ARG A CA 1
ATOM 1292 C C . ARG A 1 188 ? 6.239 3.453 -9.917 1.00 92.12 188 ARG A C 1
ATOM 1294 O O . ARG A 1 188 ? 5.051 3.522 -10.201 1.00 92.12 188 ARG A O 1
ATOM 1301 N N . ILE A 1 189 ? 6.677 3.011 -8.744 1.00 91.50 189 ILE A N 1
ATOM 1302 C CA . ILE A 1 189 ? 5.813 2.541 -7.656 1.00 91.50 189 ILE A CA 1
ATOM 1303 C C . ILE A 1 189 ? 6.045 3.428 -6.435 1.00 91.50 189 ILE A C 1
ATOM 1305 O O . ILE A 1 189 ? 7.084 3.352 -5.770 1.00 91.50 189 ILE A O 1
ATOM 1309 N N . GLY A 1 190 ? 5.097 4.326 -6.169 1.00 87.94 190 GLY A N 1
ATOM 1310 C CA . GLY A 1 190 ? 5.247 5.402 -5.195 1.00 87.94 190 GLY A CA 1
ATOM 1311 C C . GLY A 1 190 ? 6.489 6.250 -5.496 1.00 87.94 190 GLY A C 1
ATOM 1312 O O . GLY A 1 190 ? 6.520 7.027 -6.455 1.00 87.94 190 GLY A O 1
ATOM 1313 N N . ARG A 1 191 ? 7.530 6.083 -4.668 1.00 85.25 191 ARG A N 1
ATOM 1314 C CA . ARG A 1 191 ? 8.828 6.779 -4.782 1.00 85.25 191 ARG A CA 1
ATOM 1315 C C . ARG A 1 191 ? 9.950 5.919 -5.373 1.00 85.25 191 ARG A C 1
ATOM 1317 O O . ARG A 1 191 ? 11.059 6.421 -5.534 1.00 85.25 191 ARG A O 1
ATOM 1324 N N . ARG A 1 192 ? 9.699 4.635 -5.638 1.00 88.62 192 ARG A N 1
ATOM 1325 C CA . ARG A 1 192 ? 10.690 3.692 -6.171 1.00 88.62 192 ARG A CA 1
ATOM 1326 C C . ARG A 1 192 ? 10.496 3.511 -7.671 1.00 88.62 192 ARG A C 1
ATOM 1328 O O . ARG A 1 192 ? 9.373 3.555 -8.164 1.00 88.62 192 ARG A O 1
ATOM 1335 N N . GLU A 1 193 ? 11.590 3.273 -8.377 1.00 91.44 193 GLU A N 1
ATOM 1336 C CA . GLU A 1 193 ? 11.581 2.878 -9.784 1.00 91.44 193 GLU A CA 1
ATOM 1337 C C . GLU A 1 193 ? 12.054 1.425 -9.890 1.00 91.44 193 GLU A C 1
ATOM 1339 O O . GLU A 1 193 ? 13.129 1.087 -9.393 1.00 91.44 193 GLU A O 1
ATOM 1344 N N . ILE A 1 194 ? 11.247 0.561 -10.509 1.00 91.94 194 ILE A N 1
ATOM 1345 C CA . ILE A 1 194 ? 11.557 -0.858 -10.705 1.00 91.94 194 ILE A CA 1
ATOM 1346 C C . ILE A 1 194 ? 11.821 -1.105 -12.195 1.00 91.94 194 ILE A C 1
ATOM 1348 O O . ILE A 1 194 ? 10.948 -0.830 -13.022 1.00 91.94 194 ILE A O 1
ATOM 1352 N N . PRO A 1 195 ? 13.009 -1.615 -12.572 1.00 93.81 195 PRO A N 1
ATOM 1353 C CA . PRO A 1 195 ? 13.301 -1.947 -13.958 1.00 93.81 195 PRO A CA 1
ATOM 1354 C C . PRO A 1 195 ? 12.534 -3.205 -14.387 1.00 93.81 195 PRO A C 1
ATOM 1356 O O . PRO A 1 195 ? 12.691 -4.275 -13.803 1.00 93.81 195 PRO A O 1
ATOM 1359 N N . VAL A 1 196 ? 11.762 -3.089 -15.464 1.00 94.00 196 VAL A N 1
ATOM 1360 C CA . VAL A 1 196 ? 11.036 -4.181 -16.118 1.00 94.00 196 VAL A CA 1
ATOM 1361 C C . VAL A 1 196 ? 11.797 -4.572 -17.386 1.00 94.00 196 VAL A C 1
ATOM 1363 O O . VAL A 1 196 ? 11.882 -3.822 -18.367 1.00 94.00 196 VAL A O 1
ATOM 1366 N N . ARG A 1 197 ? 12.423 -5.752 -17.357 1.00 91.31 197 ARG A N 1
ATOM 1367 C CA . ARG A 1 197 ? 13.273 -6.242 -18.450 1.00 91.31 197 ARG A CA 1
ATOM 1368 C C . ARG A 1 197 ? 12.416 -6.912 -19.523 1.00 91.31 197 ARG A C 1
ATOM 1370 O O . ARG A 1 197 ? 11.909 -8.002 -19.305 1.00 91.31 197 ARG A O 1
ATOM 1377 N N . ILE A 1 198 ? 12.298 -6.256 -20.677 1.00 92.56 198 ILE A N 1
ATOM 1378 C CA . ILE A 1 198 ? 11.620 -6.797 -21.867 1.00 92.56 198 ILE A CA 1
ATOM 1379 C C . ILE A 1 198 ? 12.655 -7.453 -22.793 1.00 92.56 198 ILE A C 1
ATOM 1381 O O . ILE A 1 198 ? 12.535 -8.622 -23.138 1.00 92.56 198 ILE A O 1
ATOM 1385 N N . GLY A 1 199 ? 13.718 -6.721 -23.151 1.00 90.81 199 GLY A N 1
ATOM 1386 C CA . GLY A 1 199 ? 14.806 -7.237 -23.981 1.00 90.81 199 GLY A CA 1
ATOM 1387 C C . GLY A 1 199 ? 14.563 -7.034 -25.476 1.00 90.81 199 GLY A C 1
ATOM 1388 O O . GLY A 1 199 ? 14.101 -5.974 -25.899 1.00 90.81 199 GLY A O 1
ATOM 1389 N N . GLN A 1 200 ? 14.955 -8.015 -26.288 1.00 91.62 200 GLN A N 1
ATOM 1390 C CA . GLN A 1 200 ? 14.787 -7.975 -27.739 1.00 91.62 200 GLN A CA 1
ATOM 1391 C C . GLN A 1 200 ? 13.501 -8.700 -28.137 1.00 91.62 200 GLN A C 1
ATOM 1393 O O . GLN A 1 200 ? 13.318 -9.865 -27.801 1.00 91.62 200 GLN A O 1
ATOM 1398 N N . LEU A 1 201 ? 12.636 -8.012 -28.879 1.00 93.25 201 LEU A N 1
ATOM 1399 C CA . LEU A 1 201 ? 11.353 -8.526 -29.339 1.00 93.25 201 LEU A CA 1
ATOM 1400 C C . LEU A 1 201 ? 11.360 -8.640 -30.874 1.00 93.25 201 LEU A C 1
ATOM 1402 O O . LEU A 1 201 ? 11.455 -7.608 -31.548 1.00 93.25 201 LEU A O 1
ATOM 1406 N N . PRO A 1 202 ? 11.300 -9.855 -31.449 1.00 93.12 202 PRO A N 1
ATOM 1407 C CA . PRO A 1 202 ? 11.255 -10.058 -32.899 1.00 93.12 202 PRO A CA 1
ATOM 1408 C C . PRO A 1 202 ? 10.033 -9.404 -33.572 1.00 93.12 202 PRO A C 1
ATOM 1410 O O . PRO A 1 202 ? 9.088 -9.011 -32.880 1.00 93.12 202 PRO A O 1
ATOM 1413 N N . PRO A 1 203 ? 10.022 -9.269 -34.912 1.00 92.12 203 PRO A N 1
ATOM 1414 C CA . PRO A 1 203 ? 8.837 -8.840 -35.662 1.00 92.12 203 PRO A CA 1
ATOM 1415 C C . PRO A 1 203 ? 7.609 -9.694 -35.315 1.00 92.12 203 PRO A C 1
ATOM 1417 O O . PRO A 1 203 ? 7.735 -10.909 -35.182 1.00 92.12 203 PRO A O 1
ATOM 1420 N N . HIS A 1 204 ? 6.439 -9.068 -35.157 1.00 93.38 204 HIS A N 1
ATOM 1421 C CA . HIS A 1 204 ? 5.165 -9.712 -34.779 1.00 93.38 204 HIS A CA 1
ATOM 1422 C C . HIS A 1 204 ? 5.144 -10.515 -33.465 1.00 93.38 204 HIS A C 1
ATOM 1424 O O . HIS A 1 204 ? 4.113 -11.100 -33.128 1.00 93.38 204 HIS A O 1
ATOM 1430 N N . ALA A 1 205 ? 6.236 -10.541 -32.701 1.00 94.38 205 ALA A N 1
ATOM 1431 C CA . ALA A 1 205 ? 6.293 -11.269 -31.445 1.00 94.38 205 ALA A CA 1
ATOM 1432 C C . ALA A 1 205 ? 5.601 -10.495 -30.315 1.00 94.38 205 ALA A C 1
ATOM 1434 O O . ALA A 1 205 ? 5.600 -9.258 -30.281 1.00 94.38 205 ALA A O 1
ATOM 1435 N N . ALA A 1 206 ? 5.057 -11.245 -29.361 1.00 95.19 206 ALA A N 1
ATOM 1436 C CA . ALA A 1 206 ? 4.541 -10.729 -28.104 1.00 95.19 206 ALA A CA 1
ATOM 1437 C C . ALA A 1 206 ? 5.274 -11.389 -26.935 1.00 95.19 206 ALA A C 1
ATOM 1439 O O . ALA A 1 206 ? 5.650 -12.558 -27.008 1.00 95.19 206 ALA A O 1
ATOM 1440 N N . VAL A 1 207 ? 5.483 -10.626 -25.868 1.00 95.88 207 VAL A N 1
ATOM 1441 C CA . VAL A 1 207 ? 6.051 -11.116 -24.616 1.00 95.88 207 VAL A CA 1
ATOM 1442 C C . VAL A 1 207 ? 5.241 -10.573 -23.450 1.00 95.88 207 VAL A C 1
ATOM 1444 O O . VAL A 1 207 ? 4.833 -9.411 -23.439 1.00 95.88 207 VAL A O 1
ATOM 1447 N N . GLU A 1 208 ? 5.020 -11.435 -22.471 1.00 96.50 208 GLU A N 1
ATOM 1448 C CA . GLU A 1 208 ? 4.343 -11.118 -21.225 1.00 96.50 208 GLU A CA 1
ATOM 1449 C C . GLU A 1 208 ? 5.390 -11.101 -20.108 1.00 96.50 208 GLU A C 1
ATOM 1451 O O . GLU A 1 208 ? 6.088 -12.090 -19.876 1.00 96.50 208 GLU A O 1
ATOM 1456 N N . VAL A 1 209 ? 5.537 -9.958 -19.442 1.00 96.12 209 VAL A N 1
ATOM 1457 C CA . VAL A 1 209 ? 6.508 -9.760 -18.364 1.00 96.12 209 VAL A CA 1
ATOM 1458 C C . VAL A 1 209 ? 5.755 -9.515 -17.065 1.00 96.12 209 VAL A C 1
ATOM 1460 O O . VAL A 1 209 ? 4.976 -8.569 -16.956 1.00 96.12 209 VAL A O 1
ATOM 1463 N N . ARG A 1 210 ? 6.017 -10.363 -16.071 1.00 95.62 210 ARG A N 1
ATOM 1464 C CA . ARG A 1 210 ? 5.470 -10.252 -14.714 1.00 95.62 210 ARG A CA 1
ATOM 1465 C C . ARG A 1 210 ? 6.522 -9.660 -13.787 1.00 95.62 210 ARG A C 1
ATOM 1467 O O . ARG A 1 210 ? 7.682 -10.068 -13.838 1.00 95.62 210 ARG A O 1
ATOM 1474 N N . TYR A 1 211 ? 6.125 -8.708 -12.952 1.00 94.00 211 TYR A N 1
ATOM 1475 C CA . TYR A 1 211 ? 6.985 -8.127 -11.923 1.00 94.00 211 TYR A CA 1
ATOM 1476 C C . TYR A 1 211 ? 6.211 -7.925 -10.621 1.00 94.00 211 TYR A C 1
ATOM 1478 O O . TYR A 1 211 ? 5.041 -7.547 -10.629 1.00 94.00 211 TYR A O 1
ATOM 1486 N N . GLU A 1 212 ? 6.874 -8.188 -9.500 1.00 93.44 212 GLU A N 1
ATOM 1487 C CA . GLU A 1 212 ? 6.276 -8.060 -8.172 1.00 93.44 212 GLU A CA 1
ATOM 1488 C C . GLU A 1 212 ? 6.218 -6.598 -7.730 1.00 93.44 212 GLU A C 1
ATOM 1490 O O . GLU A 1 212 ? 7.158 -5.817 -7.925 1.00 93.44 212 GLU A O 1
ATOM 1495 N N . LEU A 1 213 ? 5.098 -6.231 -7.116 1.00 93.62 213 LEU A N 1
ATOM 1496 C CA . LEU A 1 213 ? 4.893 -4.926 -6.515 1.00 93.62 213 LEU A CA 1
ATOM 1497 C C . LEU A 1 213 ? 5.261 -4.993 -5.022 1.00 93.62 213 LEU A C 1
ATOM 1499 O O . LEU A 1 213 ? 4.904 -5.951 -4.341 1.00 93.62 213 LEU A O 1
ATOM 1503 N N . PRO A 1 214 ? 5.971 -3.988 -4.482 1.00 91.69 214 PRO A N 1
ATOM 1504 C CA . PRO A 1 214 ? 6.354 -3.951 -3.077 1.00 91.69 214 PRO A CA 1
ATOM 1505 C C . PRO A 1 214 ? 5.129 -3.732 -2.177 1.00 91.69 214 PRO A C 1
ATOM 1507 O O . PRO A 1 214 ? 4.651 -2.610 -2.033 1.00 91.69 214 PRO A O 1
ATOM 1510 N N . THR A 1 215 ? 4.674 -4.797 -1.523 1.00 93.25 215 THR A N 1
ATOM 1511 C CA . THR A 1 215 ? 3.540 -4.817 -0.576 1.00 93.25 215 THR A CA 1
ATOM 1512 C C . THR A 1 215 ? 3.993 -4.930 0.886 1.00 93.25 215 THR A C 1
ATOM 1514 O O . THR A 1 215 ? 3.225 -5.306 1.770 1.00 93.25 215 THR A O 1
ATOM 1517 N N . THR A 1 216 ? 5.262 -4.614 1.172 1.00 89.38 216 THR A N 1
ATOM 1518 C CA . THR A 1 216 ? 5.876 -4.829 2.496 1.00 89.38 216 THR A CA 1
ATOM 1519 C C . THR A 1 216 ? 5.371 -3.887 3.583 1.00 89.38 216 THR A C 1
ATOM 1521 O O . THR A 1 216 ? 5.430 -4.234 4.758 1.00 89.38 216 THR A O 1
ATOM 1524 N N . ARG A 1 217 ? 4.877 -2.699 3.221 1.00 89.56 217 ARG A N 1
ATOM 1525 C CA . ARG A 1 217 ? 4.229 -1.764 4.149 1.00 89.56 217 ARG A CA 1
ATOM 1526 C C . ARG A 1 217 ? 2.840 -1.427 3.637 1.00 89.56 217 ARG A C 1
ATOM 1528 O O . ARG A 1 217 ? 2.649 -1.321 2.425 1.00 89.56 217 ARG A O 1
ATOM 1535 N N . ARG A 1 218 ? 1.897 -1.249 4.566 1.00 93.06 218 ARG A N 1
ATOM 1536 C CA . ARG A 1 218 ? 0.544 -0.812 4.222 1.00 93.06 218 ARG A CA 1
ATOM 1537 C C . ARG A 1 218 ? 0.590 0.606 3.650 1.00 93.06 218 ARG A C 1
ATOM 1539 O O . ARG A 1 218 ? 1.486 1.386 3.978 1.00 93.06 218 ARG A O 1
ATOM 1546 N N . GLY A 1 219 ? -0.364 0.938 2.798 1.00 92.94 219 GLY A N 1
ATOM 1547 C CA . GLY A 1 219 ? -0.353 2.214 2.101 1.00 92.94 219 GLY A CA 1
ATOM 1548 C C . GLY A 1 219 ? -1.238 2.220 0.871 1.00 92.94 219 GLY A C 1
ATOM 1549 O O . GLY A 1 219 ? -1.550 1.178 0.299 1.00 92.94 219 GLY A O 1
ATOM 1550 N N . VAL A 1 220 ? -1.579 3.420 0.419 1.00 94.06 220 VAL A N 1
ATOM 1551 C CA . VAL A 1 220 ? -2.111 3.638 -0.926 1.00 94.06 220 VAL A CA 1
ATOM 1552 C C . VAL A 1 220 ? -0.927 3.967 -1.832 1.00 94.06 220 VAL A C 1
ATOM 1554 O O . VAL A 1 220 ? -0.270 4.995 -1.656 1.00 94.06 220 VAL A O 1
ATOM 1557 N N . ILE A 1 221 ? -0.603 3.056 -2.748 1.00 93.06 221 ILE A N 1
ATOM 1558 C CA . ILE A 1 221 ? 0.593 3.124 -3.585 1.00 93.06 221 ILE A CA 1
ATOM 1559 C C . ILE A 1 221 ? 0.186 3.375 -5.036 1.00 93.06 221 ILE A C 1
ATOM 1561 O O . ILE A 1 221 ? -0.436 2.532 -5.680 1.00 93.06 221 ILE A O 1
ATOM 1565 N N . ASP A 1 222 ? 0.613 4.512 -5.580 1.00 93.75 222 ASP A N 1
ATOM 1566 C CA . ASP A 1 222 ? 0.488 4.780 -7.010 1.00 93.75 222 ASP A CA 1
ATOM 1567 C C . ASP A 1 222 ? 1.475 3.920 -7.801 1.00 93.75 222 ASP A C 1
ATOM 1569 O O . ASP A 1 222 ? 2.692 4.012 -7.613 1.00 93.75 222 ASP A O 1
ATOM 1573 N N . VAL A 1 223 ? 0.959 3.125 -8.733 1.00 94.06 223 VAL A N 1
ATOM 1574 C CA . VAL A 1 223 ? 1.742 2.362 -9.704 1.00 94.06 223 VAL A CA 1
ATOM 1575 C C . VAL A 1 223 ? 1.564 3.025 -11.068 1.00 94.06 223 VAL A C 1
ATOM 1577 O O . VAL A 1 223 ? 0.478 3.000 -11.652 1.00 94.06 223 VAL A O 1
ATOM 1580 N N . GLY A 1 224 ? 2.627 3.636 -11.575 1.00 89.75 224 GLY A N 1
ATOM 1581 C CA . GLY A 1 224 ? 2.646 4.378 -12.829 1.00 89.75 224 GLY A CA 1
ATOM 1582 C C . GLY A 1 224 ? 3.190 5.805 -12.688 1.00 89.75 224 GLY A C 1
ATOM 1583 O O . GLY A 1 224 ? 3.321 6.349 -11.588 1.00 89.75 224 GLY A O 1
ATOM 1584 N N . PRO A 1 225 ? 3.486 6.489 -13.803 1.00 91.06 225 PRO A N 1
ATOM 1585 C CA . PRO A 1 225 ? 3.398 5.970 -15.164 1.00 91.06 225 PRO A CA 1
ATOM 1586 C C . PRO A 1 225 ? 4.555 5.015 -15.486 1.00 91.06 225 PRO A C 1
ATOM 1588 O O . PRO A 1 225 ? 5.685 5.228 -15.034 1.00 91.06 225 PRO A O 1
ATOM 1591 N N . LEU A 1 226 ? 4.279 4.016 -16.327 1.00 93.00 226 LEU A N 1
ATOM 1592 C CA . LEU A 1 226 ? 5.299 3.125 -16.875 1.00 93.00 226 LEU A CA 1
ATOM 1593 C C . LEU A 1 226 ? 6.093 3.884 -17.941 1.00 93.00 226 LEU A C 1
ATOM 1595 O O . LEU A 1 226 ? 5.549 4.323 -18.958 1.00 93.00 226 LEU A O 1
ATOM 1599 N N . ARG A 1 227 ? 7.398 4.030 -17.728 1.00 94.00 227 ARG A N 1
ATOM 1600 C CA . ARG A 1 227 ? 8.316 4.635 -18.697 1.00 94.00 227 ARG A CA 1
ATOM 1601 C C . ARG A 1 227 ? 8.997 3.529 -19.476 1.00 94.00 227 ARG A C 1
ATOM 1603 O O . ARG A 1 227 ? 9.511 2.590 -18.887 1.00 94.00 227 ARG A O 1
ATOM 1610 N N . TRP A 1 228 ? 9.040 3.642 -20.791 1.00 93.75 228 TRP A N 1
ATOM 1611 C CA . TRP A 1 228 ? 9.724 2.682 -21.640 1.00 93.75 228 TRP A CA 1
ATOM 1612 C C . TRP A 1 228 ? 10.678 3.389 -22.591 1.00 93.75 228 TRP A C 1
ATOM 1614 O O . TRP A 1 228 ? 10.450 4.505 -23.058 1.00 93.75 228 TRP A O 1
ATOM 1624 N N . ASP A 1 229 ? 11.793 2.725 -22.837 1.00 92.81 229 ASP A N 1
ATOM 1625 C CA . ASP A 1 229 ? 12.886 3.178 -23.665 1.00 92.81 229 ASP A CA 1
ATOM 1626 C C . ASP A 1 229 ? 13.032 2.190 -24.830 1.00 92.81 229 ASP A C 1
ATOM 1628 O O . ASP A 1 229 ? 13.191 0.981 -24.633 1.00 92.81 229 ASP A O 1
ATOM 1632 N N . ARG A 1 230 ? 12.993 2.718 -26.054 1.00 92.12 230 ARG A N 1
ATOM 1633 C CA . ARG A 1 230 ? 13.356 1.996 -27.273 1.00 92.12 230 ARG A CA 1
ATOM 1634 C C . ARG A 1 230 ? 14.744 2.413 -27.709 1.00 92.12 230 ARG A C 1
ATOM 1636 O O . ARG A 1 230 ? 15.005 3.605 -27.880 1.00 92.12 230 ARG A O 1
ATOM 1643 N N . THR A 1 231 ? 15.588 1.427 -27.958 1.00 91.62 231 THR A N 1
ATOM 1644 C CA . THR A 1 231 ? 16.938 1.625 -28.482 1.00 91.62 231 THR A CA 1
ATOM 1645 C C . THR A 1 231 ? 16.990 1.125 -29.921 1.00 91.62 231 THR A C 1
ATOM 1647 O O . THR A 1 231 ? 16.401 0.087 -30.231 1.00 91.62 231 THR A O 1
ATOM 1650 N N . ASP A 1 232 ? 17.655 1.866 -30.805 1.00 89.44 232 ASP A N 1
ATOM 1651 C CA . ASP A 1 232 ? 17.841 1.435 -32.191 1.00 89.44 232 ASP A CA 1
ATOM 1652 C C . ASP A 1 232 ? 18.755 0.188 -32.296 1.00 89.44 232 ASP A C 1
ATOM 1654 O O . ASP A 1 232 ? 19.452 -0.148 -31.332 1.00 89.44 232 ASP A O 1
ATOM 1658 N N . PRO A 1 233 ? 18.782 -0.508 -33.448 1.00 84.25 233 PRO A N 1
ATOM 1659 C CA . PRO A 1 233 ? 19.573 -1.730 -33.619 1.00 84.25 233 PRO A CA 1
ATOM 1660 C C . PRO A 1 233 ? 21.088 -1.566 -33.417 1.00 84.25 233 PRO A C 1
ATOM 1662 O O . PRO A 1 233 ? 21.735 -2.503 -32.956 1.00 84.25 233 PRO A O 1
ATOM 1665 N N . LEU A 1 234 ? 21.651 -0.396 -33.737 1.00 87.50 234 LEU A N 1
ATOM 1666 C CA . LEU A 1 234 ? 23.068 -0.061 -33.544 1.00 87.50 234 LEU A CA 1
ATOM 1667 C C . LEU A 1 234 ? 23.353 0.493 -32.138 1.00 87.50 234 LEU A C 1
ATOM 1669 O O . LEU A 1 234 ? 24.511 0.647 -31.754 1.00 87.50 234 LEU A O 1
ATOM 1673 N N . GLY A 1 235 ? 22.315 0.789 -31.353 1.00 88.56 235 GLY A N 1
ATOM 1674 C CA . GLY A 1 235 ? 22.447 1.277 -29.986 1.00 88.56 235 GLY A CA 1
ATOM 1675 C C . GLY A 1 235 ? 22.971 2.706 -29.867 1.00 88.56 235 GLY A C 1
ATOM 1676 O O . GLY A 1 235 ? 23.569 3.029 -28.844 1.00 88.56 235 GLY A O 1
ATOM 1677 N N . LEU A 1 236 ? 22.767 3.554 -30.877 1.00 92.44 236 LEU A N 1
ATOM 1678 C CA . LEU A 1 236 ? 23.273 4.932 -30.968 1.00 92.44 236 LEU A CA 1
ATOM 1679 C C . LEU A 1 236 ? 22.295 5.977 -30.399 1.00 92.44 236 LEU A C 1
ATOM 1681 O O . LEU A 1 236 ? 22.694 7.027 -29.896 1.00 92.44 236 LEU A O 1
ATOM 1685 N N . VAL A 1 237 ? 20.999 5.702 -30.470 1.00 93.38 237 VAL A N 1
ATOM 1686 C CA . VAL A 1 237 ? 19.893 6.594 -30.141 1.00 93.38 237 VAL A CA 1
ATOM 1687 C C . VAL A 1 237 ? 18.864 5.828 -29.316 1.00 93.38 237 VAL A C 1
ATOM 1689 O O . VAL A 1 237 ? 18.449 4.713 -29.635 1.00 93.38 237 VAL A O 1
ATOM 1692 N N . ARG A 1 238 ? 18.411 6.467 -28.239 1.00 93.06 238 ARG A N 1
ATOM 1693 C CA . ARG A 1 238 ? 17.344 5.966 -27.378 1.00 93.06 238 ARG A CA 1
ATOM 1694 C C . ARG A 1 238 ? 16.184 6.946 -27.378 1.00 93.06 238 ARG A C 1
ATOM 1696 O O . ARG A 1 238 ? 16.363 8.143 -27.142 1.00 93.06 238 ARG A O 1
ATOM 1703 N N . ARG A 1 239 ? 14.979 6.433 -27.598 1.00 92.38 239 ARG A N 1
ATOM 1704 C CA . ARG A 1 239 ? 13.739 7.193 -27.443 1.00 92.38 239 ARG A CA 1
ATOM 1705 C C . ARG A 1 239 ? 13.002 6.718 -26.203 1.00 92.38 239 ARG A C 1
ATOM 1707 O O . ARG A 1 239 ? 12.634 5.550 -26.121 1.00 92.38 239 ARG A O 1
ATOM 1714 N N . ARG A 1 240 ? 12.758 7.645 -25.283 1.00 92.56 240 ARG A N 1
ATOM 1715 C CA . ARG A 1 240 ? 11.921 7.447 -24.102 1.00 92.56 240 ARG A CA 1
ATOM 1716 C C . ARG A 1 240 ? 10.482 7.823 -24.408 1.00 92.56 240 ARG A C 1
ATOM 1718 O O . ARG A 1 240 ? 10.223 8.790 -25.130 1.00 92.56 240 ARG A O 1
ATOM 1725 N N . SER A 1 241 ? 9.548 7.062 -23.867 1.00 91.38 241 SER A N 1
ATOM 1726 C CA . SER A 1 241 ? 8.115 7.330 -23.910 1.00 91.38 241 SER A CA 1
ATOM 1727 C C . SER A 1 241 ? 7.466 6.874 -22.604 1.00 91.38 241 SER A C 1
ATOM 1729 O O . SER A 1 241 ? 7.995 6.012 -21.907 1.00 91.38 241 SER A O 1
ATOM 1731 N N . ALA A 1 242 ? 6.332 7.471 -22.255 1.00 91.12 242 ALA A N 1
ATOM 1732 C CA . ALA A 1 242 ? 5.529 7.062 -21.108 1.00 91.12 242 ALA A CA 1
ATOM 1733 C C . ALA A 1 242 ? 4.224 6.432 -21.599 1.00 91.12 242 ALA A C 1
ATOM 1735 O O . ALA A 1 242 ? 3.602 6.946 -22.532 1.00 91.12 242 ALA A O 1
ATOM 1736 N N . LEU A 1 243 ? 3.827 5.322 -20.981 1.00 89.44 243 LEU A N 1
ATOM 1737 C CA . LEU A 1 243 ? 2.477 4.793 -21.096 1.00 89.44 243 LEU A CA 1
ATOM 1738 C C . LEU A 1 243 ? 1.574 5.626 -20.167 1.00 89.44 243 LEU A C 1
ATOM 1740 O O . LEU A 1 243 ? 1.901 5.750 -18.981 1.00 89.44 243 LEU A O 1
ATOM 1744 N N . PRO A 1 244 ? 0.497 6.245 -20.679 1.00 83.56 244 PRO A N 1
ATOM 1745 C CA . PRO A 1 244 ? -0.426 7.005 -19.847 1.00 83.56 244 PRO A CA 1
ATOM 1746 C C . PRO A 1 244 ? -1.195 6.082 -18.895 1.00 83.56 244 PRO A C 1
ATOM 1748 O O . PRO A 1 244 ? -1.369 4.894 -19.162 1.00 83.56 244 PRO A O 1
ATOM 1751 N N . GLY A 1 245 ? -1.685 6.660 -17.800 1.00 84.00 245 GLY A N 1
ATOM 1752 C CA . GLY A 1 245 ? -2.455 5.950 -16.783 1.00 84.00 245 GLY A CA 1
ATOM 1753 C C . GLY A 1 245 ? -1.633 5.561 -15.554 1.00 84.00 245 GLY A C 1
ATOM 1754 O O . GLY A 1 245 ? -0.437 5.266 -15.618 1.00 84.00 245 GLY A O 1
ATOM 1755 N N . LYS A 1 246 ? -2.307 5.584 -14.405 1.00 90.25 246 LYS A N 1
ATOM 1756 C CA . LYS A 1 246 ? -1.810 5.104 -13.114 1.00 90.25 246 LYS A CA 1
ATOM 1757 C C . LYS A 1 246 ? -2.827 4.105 -12.568 1.00 90.25 246 LYS A C 1
ATOM 1759 O O . LYS A 1 246 ? -4.026 4.284 -12.763 1.00 90.25 246 LYS A O 1
ATOM 1764 N N . ALA A 1 247 ? -2.346 3.064 -11.902 1.00 92.38 247 ALA A N 1
ATOM 1765 C CA . ALA A 1 247 ? -3.178 2.190 -11.084 1.00 92.38 247 ALA A CA 1
ATOM 1766 C C . ALA A 1 247 ? -2.917 2.510 -9.611 1.00 92.38 247 ALA A C 1
ATOM 1768 O O . ALA A 1 247 ? -1.771 2.754 -9.238 1.00 92.38 247 ALA A O 1
ATOM 1769 N N . VAL A 1 248 ? -3.962 2.497 -8.791 1.00 94.50 248 VAL A N 1
ATOM 1770 C CA . VAL A 1 248 ? -3.854 2.715 -7.347 1.00 94.50 248 VAL A CA 1
ATOM 1771 C C . VAL A 1 248 ? -3.918 1.354 -6.661 1.00 94.50 248 VAL A C 1
ATOM 1773 O O . VAL A 1 248 ? -4.943 0.679 -6.724 1.00 94.50 248 VAL A O 1
ATOM 1776 N N . LEU A 1 249 ? -2.810 0.936 -6.050 1.00 95.44 249 LEU A N 1
ATOM 1777 C CA . LEU A 1 249 ? -2.715 -0.297 -5.272 1.00 95.44 249 LEU A CA 1
ATOM 1778 C C . LEU A 1 249 ? -2.974 0.024 -3.797 1.00 95.44 249 LEU A C 1
ATOM 1780 O O . LEU A 1 249 ? -2.214 0.770 -3.179 1.00 95.44 249 LEU A O 1
ATOM 1784 N N . HIS A 1 250 ? -4.022 -0.558 -3.224 1.00 95.62 250 HIS A N 1
ATOM 1785 C CA . HIS A 1 250 ? -4.296 -0.478 -1.794 1.00 95.62 250 HIS A CA 1
ATOM 1786 C C . HIS A 1 250 ? -3.635 -1.661 -1.090 1.00 95.62 250 HIS A C 1
ATOM 1788 O O . HIS A 1 250 ? -4.061 -2.805 -1.247 1.00 95.62 250 HIS A O 1
ATOM 1794 N N . VAL A 1 251 ? -2.599 -1.380 -0.305 1.00 96.56 251 VAL A N 1
ATOM 1795 C CA . VAL A 1 251 ? -1.995 -2.356 0.601 1.00 96.56 251 VAL A CA 1
ATOM 1796 C C . VAL A 1 251 ? -2.641 -2.175 1.970 1.00 96.56 251 VAL A C 1
ATOM 1798 O O . VAL A 1 251 ? -2.371 -1.201 2.676 1.00 96.56 251 VAL A O 1
ATOM 1801 N N . HIS A 1 252 ? -3.539 -3.087 2.318 1.00 96.19 252 HIS A N 1
ATOM 1802 C CA . HIS A 1 252 ? -4.284 -3.097 3.570 1.00 96.19 252 HIS A CA 1
ATOM 1803 C C . HIS A 1 252 ? -3.409 -3.531 4.752 1.00 96.19 252 HIS A C 1
ATOM 1805 O O . HIS A 1 252 ? -2.427 -4.257 4.567 1.00 96.19 252 HIS A O 1
ATOM 1811 N N . PRO A 1 253 ? -3.751 -3.107 5.982 1.00 95.94 253 PRO A N 1
ATOM 1812 C CA . PRO A 1 253 ? -3.167 -3.697 7.184 1.00 95.94 253 PRO A CA 1
ATOM 1813 C C . PRO A 1 253 ? -3.428 -5.208 7.253 1.00 95.94 253 PRO A C 1
ATOM 1815 O O . PRO A 1 253 ? -4.387 -5.715 6.666 1.00 95.94 253 PRO A O 1
ATOM 1818 N N . ALA A 1 254 ? -2.576 -5.927 7.979 1.00 93.56 254 ALA A N 1
ATOM 1819 C CA . ALA A 1 254 ? -2.769 -7.351 8.208 1.00 93.56 254 ALA A CA 1
ATOM 1820 C C . ALA A 1 254 ? -3.968 -7.567 9.145 1.00 93.56 254 ALA A C 1
ATOM 1822 O O . ALA A 1 254 ? -4.083 -6.923 10.188 1.00 93.56 254 ALA A O 1
ATOM 1823 N N . VAL A 1 255 ? -4.867 -8.477 8.765 1.00 93.62 255 VAL A N 1
ATOM 1824 C CA . VAL A 1 255 ? -6.080 -8.782 9.532 1.00 93.62 255 VAL A CA 1
ATOM 1825 C C . VAL A 1 255 ? -5.921 -10.137 10.205 1.00 93.62 255 VAL A C 1
ATOM 1827 O O . VAL A 1 255 ? -5.871 -11.176 9.548 1.00 93.62 255 VAL A O 1
ATOM 1830 N N . HIS A 1 256 ? -5.896 -10.124 11.531 1.00 92.88 256 HIS A N 1
ATOM 1831 C CA . HIS A 1 256 ? -5.871 -11.308 12.377 1.00 92.88 256 HIS A CA 1
ATOM 1832 C C . HIS A 1 256 ? -7.276 -11.616 12.913 1.00 92.88 256 HIS A C 1
ATOM 1834 O O . HIS A 1 256 ? -8.206 -10.807 12.843 1.00 92.88 256 HIS A O 1
ATOM 1840 N N . ARG A 1 257 ? -7.460 -12.821 13.459 1.00 90.94 257 ARG A N 1
ATOM 1841 C CA . ARG A 1 257 ? -8.730 -13.210 14.079 1.00 90.94 257 ARG A CA 1
ATOM 1842 C C . ARG A 1 257 ? -8.959 -12.396 15.356 1.00 90.94 257 ARG A C 1
ATOM 1844 O O . ARG A 1 257 ? -8.150 -12.454 16.273 1.00 90.94 257 ARG A O 1
ATOM 1851 N N . PHE A 1 258 ? -10.093 -11.699 15.435 1.00 89.88 258 PHE A N 1
ATOM 1852 C CA . PHE A 1 258 ? -10.467 -10.888 16.595 1.00 89.88 258 PHE A CA 1
ATOM 1853 C C . PHE A 1 258 ? -11.934 -11.155 16.996 1.00 89.88 258 PHE A C 1
ATOM 1855 O O . PHE A 1 258 ? -12.853 -10.579 16.409 1.00 89.88 258 PHE A O 1
ATOM 1862 N N . PRO A 1 259 ? -12.201 -12.083 17.935 1.00 83.56 259 PRO A N 1
ATOM 1863 C CA . PRO A 1 259 ? -13.567 -12.458 18.298 1.00 83.56 259 PRO A CA 1
ATOM 1864 C C . PRO A 1 259 ? -14.226 -11.406 19.204 1.00 83.56 259 PRO A C 1
ATOM 1866 O O . PRO A 1 259 ? -13.887 -11.281 20.381 1.00 83.56 259 PRO A O 1
ATOM 1869 N N . LEU A 1 260 ? -15.205 -10.675 18.664 1.00 77.50 260 LEU A N 1
ATOM 1870 C CA . LEU A 1 260 ? -15.992 -9.681 19.411 1.00 77.50 260 LEU A CA 1
ATOM 1871 C C . LEU A 1 260 ? -17.388 -10.158 19.831 1.00 77.50 260 LEU A C 1
ATOM 1873 O O . LEU A 1 260 ? -17.900 -9.712 20.858 1.00 77.50 260 LEU A O 1
ATOM 1877 N N . GLY A 1 261 ? -17.977 -11.100 19.087 1.00 62.84 261 GLY A N 1
ATOM 1878 C CA . GLY A 1 261 ? -19.355 -11.553 19.302 1.00 62.84 261 GLY A CA 1
ATOM 1879 C C . GLY A 1 261 ? -19.628 -12.118 20.702 1.00 62.84 261 GLY A C 1
ATOM 1880 O O . GLY A 1 261 ? -20.648 -11.795 21.297 1.00 62.84 261 GLY A O 1
ATOM 1881 N N . THR A 1 262 ? -18.707 -12.895 21.278 1.00 57.09 262 THR A N 1
ATOM 1882 C CA . THR A 1 262 ? -18.880 -13.492 22.618 1.00 57.09 262 THR A CA 1
ATOM 1883 C C . THR A 1 262 ? -18.649 -12.492 23.750 1.00 57.09 262 THR A C 1
ATOM 1885 O O . THR A 1 262 ? -19.341 -12.520 24.764 1.00 57.09 262 THR A O 1
ATOM 1888 N N . ALA A 1 263 ? -17.688 -11.584 23.582 1.00 54.81 263 ALA A N 1
ATOM 1889 C CA . ALA A 1 263 ? -17.309 -10.627 24.614 1.00 54.81 263 ALA A CA 1
ATOM 1890 C C . ALA A 1 263 ? -18.387 -9.548 24.823 1.00 54.81 263 ALA A C 1
ATOM 1892 O O . ALA A 1 263 ? -18.694 -9.201 25.960 1.00 54.81 263 ALA A O 1
ATOM 1893 N N . ALA A 1 264 ? -19.000 -9.071 23.735 1.00 53.47 264 ALA A N 1
ATOM 1894 C CA . ALA A 1 264 ? -20.065 -8.075 23.793 1.00 53.47 264 ALA A CA 1
ATOM 1895 C C . ALA A 1 264 ? -21.396 -8.643 24.312 1.00 53.47 264 ALA A C 1
ATOM 1897 O O . ALA A 1 264 ? -22.077 -7.979 25.085 1.00 53.47 264 ALA A O 1
ATOM 1898 N N . GLN A 1 265 ? -21.753 -9.877 23.930 1.00 53.59 265 GLN A N 1
ATOM 1899 C CA . GLN A 1 265 ? -22.980 -10.530 24.406 1.00 53.59 265 GLN A CA 1
ATOM 1900 C C . GLN A 1 265 ? -22.940 -10.788 25.920 1.00 53.59 265 GLN A C 1
ATOM 1902 O O . GLN A 1 265 ? -23.921 -10.531 26.615 1.00 53.59 265 GLN A O 1
ATOM 1907 N N . ASN A 1 266 ? -21.790 -11.220 26.447 1.00 54.22 266 ASN A N 1
ATOM 1908 C CA . ASN A 1 266 ? -21.616 -11.442 27.884 1.00 54.22 266 ASN A CA 1
ATOM 1909 C C . ASN A 1 266 ? -21.623 -10.125 28.677 1.00 54.22 266 ASN A C 1
ATOM 1911 O O . ASN A 1 266 ? -22.260 -10.047 29.723 1.00 54.22 266 ASN A O 1
ATOM 1915 N N . ALA A 1 267 ? -20.968 -9.080 28.160 1.00 53.47 267 ALA A N 1
ATOM 1916 C CA . ALA A 1 267 ? -20.967 -7.760 28.788 1.00 53.47 267 ALA A CA 1
ATOM 1917 C C . ALA A 1 267 ? -22.377 -7.141 28.851 1.00 53.47 267 ALA A C 1
ATOM 1919 O O . ALA A 1 267 ? -22.771 -6.596 29.882 1.00 53.47 267 ALA A O 1
ATOM 1920 N N . GLN A 1 268 ? -23.171 -7.310 27.787 1.00 52.22 268 GLN A N 1
ATOM 1921 C CA . GLN A 1 268 ? -24.558 -6.845 27.750 1.00 52.22 268 GLN A CA 1
ATOM 1922 C C . GLN A 1 268 ? -25.442 -7.583 28.765 1.00 52.22 268 GLN A C 1
ATOM 1924 O O . GLN A 1 268 ? -26.294 -6.963 29.398 1.00 52.22 268 GLN A O 1
ATOM 1929 N N . GLY A 1 269 ? -25.235 -8.891 28.958 1.00 48.50 269 GLY A N 1
ATOM 1930 C CA . GLY A 1 269 ? -25.990 -9.688 29.931 1.00 48.50 269 GLY A CA 1
ATOM 1931 C C . GLY A 1 269 ? -25.770 -9.263 31.388 1.00 48.50 269 GLY A C 1
ATOM 1932 O O . GLY A 1 269 ? -26.679 -9.384 32.208 1.00 48.50 269 GLY A O 1
ATOM 1933 N N . GLU A 1 270 ? -24.591 -8.729 31.708 1.00 47.94 270 GLU A N 1
ATOM 1934 C CA . GLU A 1 270 ? -24.233 -8.268 33.055 1.00 47.94 270 GLU A CA 1
ATOM 1935 C C . GLU A 1 270 ? -24.699 -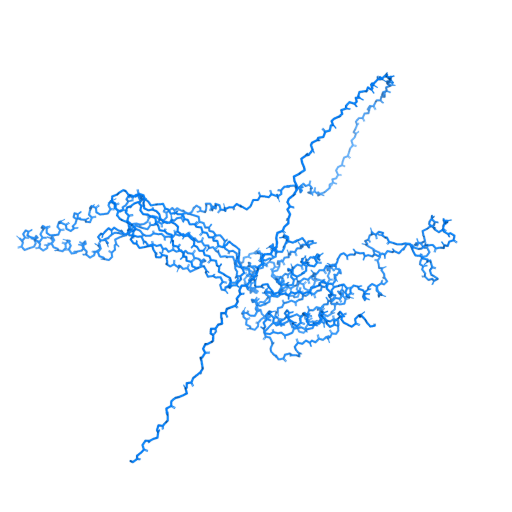6.824 33.321 1.00 47.94 270 GLU A C 1
ATOM 1937 O O . GLU A 1 270 ? -25.172 -6.498 34.412 1.00 47.94 270 GLU A O 1
ATOM 1942 N N . GLN A 1 271 ? -24.683 -5.967 32.296 1.00 45.31 271 GLN A N 1
ATOM 1943 C CA . GLN A 1 271 ? -25.199 -4.594 32.382 1.00 45.31 271 GLN A CA 1
ATOM 1944 C C . GLN A 1 271 ? -26.724 -4.511 32.325 1.00 45.31 271 GLN A C 1
ATOM 1946 O O . GLN A 1 271 ? -27.313 -3.714 33.053 1.00 45.31 271 GLN A O 1
ATOM 1951 N N . ALA A 1 272 ? -27.382 -5.382 31.553 1.00 44.00 272 ALA A N 1
ATOM 1952 C CA . ALA A 1 272 ? -28.842 -5.490 31.539 1.00 44.00 272 ALA A CA 1
ATOM 1953 C C . ALA A 1 272 ? -29.424 -5.895 32.909 1.00 44.00 272 ALA A C 1
ATOM 1955 O O . ALA A 1 272 ? -30.612 -5.699 33.153 1.00 44.00 272 ALA A O 1
ATOM 1956 N N . ARG A 1 273 ? -28.596 -6.436 33.816 1.00 41.88 273 ARG A N 1
ATOM 1957 C CA . ARG A 1 273 ? -28.968 -6.719 35.212 1.00 41.88 273 ARG A CA 1
ATOM 1958 C C . ARG A 1 273 ? -28.786 -5.524 36.154 1.00 41.88 273 ARG A C 1
ATOM 1960 O O . ARG A 1 273 ? -29.319 -5.568 37.257 1.00 41.88 273 ARG A O 1
ATOM 1967 N N . THR A 1 274 ? -28.056 -4.485 35.741 1.00 41.00 274 THR A N 1
ATOM 1968 C CA . THR A 1 274 ? -27.600 -3.403 36.633 1.00 41.00 274 THR A CA 1
ATOM 1969 C C . THR A 1 274 ? -28.170 -2.024 36.274 1.00 41.00 274 THR A C 1
ATOM 1971 O O . THR A 1 274 ? -28.300 -1.186 37.163 1.00 41.00 274 THR A O 1
ATOM 1974 N N . ASP A 1 275 ? -28.567 -1.765 35.022 1.00 37.38 275 ASP A N 1
ATOM 1975 C CA . ASP A 1 275 ? -29.061 -0.436 34.631 1.00 37.38 275 ASP A CA 1
ATOM 1976 C C . ASP A 1 275 ? -30.573 -0.268 34.893 1.00 37.38 275 ASP A C 1
ATOM 1978 O O . ASP A 1 275 ? -31.439 -0.764 34.167 1.00 37.38 275 ASP A O 1
ATOM 1982 N N . LEU A 1 276 ? -30.891 0.502 35.938 1.00 40.72 276 LEU A N 1
ATOM 1983 C CA . LEU A 1 276 ? -32.162 1.213 36.081 1.00 40.72 276 LEU A CA 1
ATOM 1984 C C . LEU A 1 276 ? -32.262 2.230 34.931 1.00 40.72 276 LEU A C 1
ATOM 1986 O O . LEU A 1 276 ? -31.698 3.320 34.990 1.00 40.72 276 LEU A O 1
ATOM 1990 N N . ALA A 1 277 ? -32.939 1.820 33.859 1.00 39.59 277 ALA A N 1
ATOM 1991 C CA . ALA A 1 277 ? -33.052 2.539 32.596 1.00 39.59 277 ALA A CA 1
ATOM 1992 C C . ALA A 1 277 ? -33.568 3.984 32.751 1.00 39.59 277 ALA A C 1
ATOM 1994 O O . ALA A 1 277 ? -34.693 4.211 33.208 1.00 39.59 277 ALA A O 1
ATOM 1995 N N . LEU A 1 278 ? -32.759 4.942 32.284 1.00 38.09 278 LEU A N 1
ATOM 1996 C CA . LEU A 1 278 ? -33.193 6.300 31.961 1.00 38.09 278 LEU A CA 1
ATOM 1997 C C . LEU A 1 278 ? -33.870 6.291 30.580 1.00 38.09 278 LEU A C 1
ATOM 1999 O O . LEU A 1 278 ? -33.374 5.680 29.636 1.00 38.09 278 LEU A O 1
ATOM 2003 N N . GLU A 1 279 ? -35.019 6.952 30.486 1.00 39.59 279 GLU A N 1
ATOM 2004 C CA . GLU A 1 279 ? -35.883 7.020 29.305 1.00 39.59 279 GLU A CA 1
ATOM 2005 C C . GLU A 1 279 ? -35.223 7.762 28.136 1.00 39.59 279 GLU A C 1
ATOM 2007 O O . GLU A 1 279 ? -34.835 8.920 28.279 1.00 39.59 279 GLU A O 1
ATOM 2012 N N . GLY A 1 280 ? -35.132 7.120 26.964 1.00 41.69 280 GLY A N 1
ATOM 2013 C CA . GLY A 1 280 ? -34.590 7.809 25.789 1.00 41.69 280 GLY A CA 1
ATOM 2014 C C . GLY A 1 280 ? -34.396 7.030 24.487 1.00 41.69 280 GLY A C 1
ATOM 2015 O O . GLY A 1 280 ? -33.689 7.530 23.627 1.00 41.69 280 GLY A O 1
ATOM 2016 N N . SER A 1 281 ? -34.982 5.847 24.293 1.00 39.19 281 SER A N 1
ATOM 2017 C CA . SER A 1 281 ? -35.101 5.220 22.965 1.00 39.19 281 SER A CA 1
ATOM 2018 C C . SER A 1 281 ? -36.241 4.207 23.010 1.00 39.19 281 SER A C 1
ATOM 2020 O O . SER A 1 281 ? -36.191 3.202 23.718 1.00 39.19 281 SER A O 1
ATOM 2022 N N . ILE A 1 282 ? -37.358 4.540 22.366 1.00 44.34 282 ILE A N 1
ATOM 2023 C CA . ILE A 1 282 ? -38.618 3.810 22.516 1.00 44.34 282 ILE A CA 1
ATOM 2024 C C . ILE A 1 282 ? -38.681 2.736 21.433 1.00 44.34 282 ILE A C 1
ATOM 2026 O O . ILE A 1 282 ? -39.180 2.986 20.340 1.00 44.34 282 ILE A O 1
ATOM 2030 N N . THR A 1 283 ? -38.231 1.525 21.757 1.00 44.66 283 THR A N 1
ATOM 2031 C CA . THR A 1 283 ? -38.656 0.318 21.035 1.00 44.66 283 THR A CA 1
ATOM 2032 C C . THR A 1 283 ? -39.272 -0.650 22.046 1.00 44.66 283 THR A C 1
ATOM 2034 O O . THR A 1 283 ? -38.654 -1.008 23.046 1.00 44.66 283 THR A O 1
ATOM 2037 N N . PHE A 1 284 ? -40.553 -0.980 21.850 1.00 48.19 284 PHE A N 1
ATOM 2038 C CA . PHE A 1 284 ? -41.331 -1.895 22.699 1.00 48.19 284 PHE A CA 1
ATOM 2039 C C . PHE A 1 284 ? -40.739 -3.317 22.677 1.00 48.19 284 PHE A C 1
ATOM 2041 O O . PHE A 1 284 ? -40.045 -3.639 21.723 1.00 48.19 284 PHE A O 1
ATOM 2048 N N . HIS A 1 285 ? -41.063 -4.161 23.678 1.00 60.12 285 HIS A N 1
ATOM 2049 C CA . HIS A 1 285 ? -41.499 -5.573 23.513 1.00 60.12 285 HIS A CA 1
ATOM 2050 C C . HIS A 1 285 ? -41.189 -6.498 24.716 1.00 60.12 285 HIS A C 1
ATOM 2052 O O . HIS A 1 285 ? -40.406 -7.430 24.585 1.00 60.12 285 HIS A O 1
ATOM 2058 N N . THR A 1 286 ? -41.873 -6.335 25.860 1.00 67.69 286 THR A N 1
ATOM 2059 C CA . THR A 1 286 ? -42.507 -7.469 26.579 1.00 67.69 286 THR A CA 1
ATOM 2060 C C . THR A 1 286 ? -43.484 -6.976 27.664 1.00 67.69 286 THR A C 1
ATOM 2062 O O . THR A 1 286 ? -43.334 -5.875 28.202 1.00 67.69 286 THR A O 1
ATOM 2065 N N . LEU A 1 287 ? -44.524 -7.765 27.953 1.00 81.25 287 LEU A N 1
ATOM 2066 C CA . LEU A 1 287 ? -45.463 -7.546 29.062 1.00 81.25 287 LEU A CA 1
ATOM 2067 C C . LEU A 1 287 ? -45.103 -8.534 30.171 1.00 81.25 287 LEU A C 1
ATOM 2069 O O . LEU A 1 287 ? -45.190 -9.742 29.951 1.00 81.25 287 LEU A O 1
ATOM 2073 N N . ARG A 1 288 ? -44.728 -8.031 31.350 1.00 86.88 288 ARG A N 1
ATOM 2074 C CA . ARG A 1 288 ? -44.470 -8.869 32.530 1.00 86.88 288 ARG A CA 1
ATOM 2075 C C . ARG A 1 288 ? -45.431 -8.560 33.661 1.00 86.88 288 ARG A C 1
ATOM 2077 O O . ARG A 1 288 ? -46.002 -7.469 33.701 1.00 86.88 288 ARG A O 1
ATOM 2084 N N . GLU A 1 289 ? -45.597 -9.519 34.564 1.00 88.50 289 GLU A N 1
ATOM 2085 C CA . GLU A 1 289 ? -46.385 -9.325 35.779 1.00 88.50 289 GLU A CA 1
ATOM 2086 C C . GLU A 1 289 ? -45.789 -8.195 36.625 1.00 88.50 289 GLU A C 1
ATOM 2088 O O . GLU A 1 289 ? -44.564 -8.040 36.732 1.00 88.50 289 GLU A O 1
ATOM 2093 N N . TYR A 1 290 ? -46.682 -7.363 37.150 1.00 89.56 290 TYR A N 1
ATOM 2094 C CA . TYR A 1 290 ? -46.361 -6.297 38.079 1.00 89.56 290 TYR A CA 1
ATOM 2095 C C . TYR A 1 290 ? -45.763 -6.885 39.352 1.00 89.56 290 TYR A C 1
ATOM 2097 O O . TYR A 1 290 ? -46.366 -7.744 39.992 1.00 89.56 290 TYR A O 1
ATOM 2105 N N . VAL A 1 291 ? -44.607 -6.365 39.752 1.00 88.94 291 VAL A N 1
ATOM 2106 C CA . VAL A 1 291 ? -44.020 -6.650 41.058 1.00 88.94 291 VAL A CA 1
ATOM 2107 C C . VAL A 1 291 ? -44.138 -5.387 41.914 1.00 88.94 291 VAL A C 1
ATOM 2109 O O . VAL A 1 291 ? -43.893 -4.285 41.412 1.00 88.94 291 VAL A O 1
ATOM 2112 N N . PRO A 1 292 ? -44.500 -5.505 43.205 1.00 83.19 292 PRO A N 1
ATOM 2113 C CA . PRO A 1 292 ? -44.513 -4.367 44.116 1.00 83.19 292 PRO A CA 1
ATOM 2114 C C . PRO A 1 292 ? -43.171 -3.619 44.092 1.00 83.19 292 PRO A C 1
ATOM 2116 O O . PRO A 1 292 ? -42.133 -4.184 44.427 1.00 83.19 292 PRO A O 1
ATOM 2119 N N . GLY A 1 293 ? -43.203 -2.353 43.668 1.00 81.94 293 GLY A N 1
ATOM 2120 C CA . GLY A 1 293 ? -42.012 -1.526 43.426 1.00 81.94 293 GLY A CA 1
ATOM 2121 C C . GLY A 1 293 ? -41.893 -1.008 41.989 1.00 81.94 293 GLY A C 1
ATOM 2122 O O . GLY A 1 293 ? -41.169 -0.043 41.752 1.00 81.94 293 GLY A O 1
ATOM 2123 N N . ASP A 1 294 ? -42.640 -1.586 41.046 1.00 82.62 294 ASP A N 1
ATOM 2124 C CA . ASP A 1 294 ? -42.714 -1.090 39.672 1.00 82.62 294 ASP A CA 1
ATOM 2125 C C . ASP A 1 294 ? -43.529 0.214 39.569 1.00 82.62 294 ASP A C 1
ATOM 2127 O O . ASP A 1 294 ? -44.533 0.402 40.263 1.00 82.62 294 ASP A O 1
ATOM 2131 N N . ASP A 1 295 ? -43.121 1.114 38.666 1.00 82.62 295 ASP A N 1
ATOM 2132 C CA . ASP A 1 295 ? -43.842 2.364 38.398 1.00 82.62 295 ASP A CA 1
ATOM 2133 C C . ASP A 1 295 ? -45.231 2.075 37.802 1.00 82.62 295 ASP A C 1
ATOM 2135 O O . ASP A 1 295 ? -45.369 1.524 36.704 1.00 82.62 295 ASP A O 1
ATOM 2139 N N . LEU A 1 296 ? -46.276 2.510 38.512 1.00 85.81 296 LEU A N 1
ATOM 2140 C CA . LEU A 1 296 ? -47.677 2.357 38.115 1.00 85.81 296 LEU A CA 1
ATOM 2141 C C . LEU A 1 296 ? -47.987 3.025 36.763 1.00 85.81 296 LEU A C 1
ATOM 2143 O O . LEU A 1 296 ? -48.911 2.608 36.064 1.00 85.81 296 LEU A O 1
ATOM 2147 N N . ARG A 1 297 ? -47.205 4.031 36.345 1.00 84.50 297 ARG A N 1
ATOM 2148 C CA . ARG A 1 297 ? -47.354 4.690 35.033 1.00 84.50 297 ARG A CA 1
ATOM 2149 C C . ARG A 1 297 ? -47.007 3.777 33.863 1.00 84.50 297 ARG A C 1
ATOM 2151 O O . ARG A 1 297 ? -47.459 4.015 32.745 1.00 84.50 297 ARG A O 1
ATOM 2158 N N . ARG A 1 298 ? -46.233 2.718 34.112 1.00 82.06 298 ARG A N 1
ATOM 2159 C CA . ARG A 1 298 ? -45.836 1.727 33.106 1.00 82.06 298 ARG A CA 1
ATOM 2160 C C . ARG A 1 298 ? -46.847 0.579 32.981 1.00 82.06 298 ARG A C 1
ATOM 2162 O O . ARG A 1 298 ? -46.639 -0.318 32.162 1.00 82.06 298 ARG A O 1
ATOM 2169 N N . ILE A 1 299 ? -47.956 0.605 33.733 1.00 89.75 299 ILE A N 1
ATOM 2170 C CA . ILE A 1 299 ? -49.021 -0.404 33.649 1.00 89.75 299 ILE A CA 1
ATOM 2171 C C . ILE A 1 299 ? -49.726 -0.332 32.291 1.00 89.75 299 ILE A C 1
ATOM 2173 O O . ILE A 1 299 ? -50.223 0.707 31.851 1.00 89.75 299 ILE A O 1
ATOM 2177 N N . HIS A 1 300 ? -49.831 -1.481 31.631 1.00 88.94 300 HIS A N 1
ATOM 2178 C CA . HIS A 1 300 ? -50.569 -1.630 30.389 1.00 88.94 300 HIS A CA 1
ATOM 2179 C C . HIS A 1 300 ? -52.038 -1.976 30.670 1.00 88.94 300 HIS A C 1
ATOM 2181 O O . HIS A 1 300 ? -52.451 -3.124 30.508 1.00 88.94 300 HIS A O 1
ATOM 2187 N N . TRP A 1 301 ? -52.860 -0.978 31.011 1.00 90.50 301 TRP A N 1
ATOM 2188 C CA . TRP A 1 301 ? -54.257 -1.170 31.443 1.00 90.50 301 TRP A CA 1
ATOM 2189 C C . TRP A 1 301 ? -55.091 -2.106 30.563 1.00 90.50 301 TRP A C 1
ATOM 2191 O O . TRP A 1 301 ? -55.791 -2.969 31.079 1.00 90.50 301 TRP A O 1
ATOM 2201 N N . ARG A 1 302 ? -54.970 -2.009 29.232 1.00 87.50 302 ARG A N 1
ATOM 2202 C CA . ARG A 1 302 ? -55.703 -2.890 28.305 1.00 87.50 302 ARG A CA 1
ATOM 2203 C C . ARG A 1 302 ? -55.296 -4.367 28.412 1.00 87.50 302 ARG A C 1
ATOM 2205 O O . ARG A 1 302 ? -56.140 -5.234 28.233 1.00 87.50 302 ARG A O 1
ATOM 2212 N N . ALA A 1 303 ? -54.023 -4.649 28.690 1.00 85.75 303 ALA A N 1
ATOM 2213 C CA . ALA A 1 303 ? -53.521 -6.014 28.836 1.00 85.75 303 ALA A CA 1
ATOM 2214 C C . ALA A 1 303 ? -53.853 -6.546 30.233 1.00 85.75 303 ALA A C 1
ATOM 2216 O O . ALA A 1 303 ? -54.307 -7.679 30.355 1.00 85.75 303 ALA A O 1
ATOM 2217 N N . SER A 1 304 ? -53.734 -5.693 31.258 1.00 89.88 304 SER A N 1
ATOM 2218 C CA . SER A 1 304 ? -54.137 -6.025 32.624 1.00 89.88 304 SER A CA 1
ATOM 2219 C C . SER A 1 304 ? -55.625 -6.372 32.719 1.00 89.88 304 SER A C 1
ATOM 2221 O O . SER A 1 304 ? -55.998 -7.369 33.325 1.00 89.88 304 SER A O 1
ATOM 2223 N N . ALA A 1 305 ? -56.482 -5.598 32.046 1.00 88.38 305 ALA A N 1
ATOM 2224 C CA . ALA A 1 305 ? -57.924 -5.837 32.016 1.00 88.38 305 ALA A CA 1
ATOM 2225 C C . ALA A 1 305 ? -58.305 -7.161 31.331 1.00 88.38 305 ALA A C 1
ATOM 2227 O O . ALA A 1 305 ? -59.316 -7.757 31.682 1.00 88.38 305 ALA A O 1
ATOM 2228 N N . HIS A 1 306 ? -57.515 -7.621 30.357 1.00 86.19 306 HIS A N 1
ATOM 2229 C CA . HIS A 1 306 ? -57.793 -8.864 29.634 1.00 86.19 306 HIS A CA 1
ATOM 2230 C C . HIS A 1 306 ? -57.264 -10.108 30.363 1.00 86.19 306 HIS A C 1
ATOM 2232 O O . HIS A 1 306 ? -57.833 -11.184 30.221 1.00 86.19 306 HIS A O 1
ATOM 2238 N N . ARG A 1 307 ? -56.177 -9.964 31.134 1.00 85.06 307 ARG A N 1
ATOM 2239 C CA . ARG A 1 307 ? -55.519 -11.071 31.848 1.00 85.06 307 ARG A CA 1
ATOM 2240 C C . ARG A 1 307 ? -55.963 -11.220 33.305 1.00 85.06 307 ARG A C 1
ATOM 2242 O O . ARG A 1 307 ? -55.717 -12.263 33.889 1.00 85.06 307 ARG A O 1
ATOM 2249 N N . GLY A 1 308 ? -56.603 -10.197 33.877 1.00 89.75 308 GLY A N 1
ATOM 2250 C CA . GLY A 1 308 ? -57.038 -10.178 35.280 1.00 89.75 308 GLY A CA 1
ATOM 2251 C C . GLY A 1 308 ? -55.927 -9.856 36.287 1.00 89.75 308 GLY A C 1
ATOM 2252 O O . GLY A 1 308 ? -56.197 -9.766 37.479 1.00 89.75 308 GLY A O 1
ATOM 2253 N N . GLU A 1 309 ? -54.701 -9.630 35.816 1.00 91.56 309 GLU A N 1
ATOM 2254 C CA . GLU A 1 309 ? -53.507 -9.359 36.623 1.00 91.56 309 GLU A CA 1
ATOM 2255 C C . GLU A 1 309 ? -52.818 -8.085 36.119 1.00 91.56 309 GLU A C 1
ATOM 2257 O O . GLU A 1 309 ? -52.888 -7.762 34.931 1.00 91.56 309 GLU A O 1
ATOM 2262 N N . LEU A 1 310 ? -52.153 -7.326 36.998 1.00 89.44 310 LEU A N 1
ATOM 2263 C CA . LEU A 1 310 ? -51.462 -6.098 36.596 1.00 89.44 310 LEU A CA 1
ATOM 2264 C C . LEU A 1 310 ? -50.252 -6.430 35.713 1.00 89.44 310 LEU A C 1
ATOM 2266 O O . LEU A 1 310 ? -49.321 -7.112 36.129 1.00 89.44 310 LEU A O 1
ATOM 2270 N N . MET A 1 311 ? -50.258 -5.911 34.487 1.00 89.00 311 MET A N 1
ATOM 2271 C CA . MET A 1 311 ? -49.189 -6.097 33.511 1.00 89.00 311 MET A CA 1
ATOM 2272 C C . MET A 1 311 ? -48.406 -4.798 33.333 1.00 89.00 311 MET A C 1
ATOM 2274 O O . MET A 1 311 ? -48.996 -3.745 33.085 1.00 89.00 311 MET A O 1
ATOM 2278 N N . VAL A 1 312 ? -47.079 -4.867 33.404 1.00 87.88 312 VAL A N 1
ATOM 2279 C CA . VAL A 1 312 ? -46.172 -3.724 33.234 1.00 87.88 312 VAL A CA 1
ATOM 2280 C C . VAL A 1 312 ? -45.466 -3.818 31.884 1.00 87.88 312 VAL A C 1
ATOM 2282 O O . VAL A 1 312 ? -45.009 -4.888 31.473 1.00 87.88 312 VAL A O 1
ATOM 2285 N N . ARG A 1 313 ? -45.375 -2.681 31.185 1.00 84.38 313 ARG A N 1
ATOM 2286 C CA . ARG A 1 313 ? -44.530 -2.518 29.997 1.00 84.38 313 ARG A CA 1
ATOM 2287 C C . ARG A 1 313 ? -43.073 -2.557 30.441 1.00 84.38 313 ARG A C 1
ATOM 2289 O O . ARG A 1 313 ? -42.608 -1.636 31.110 1.00 84.38 313 ARG A O 1
ATOM 2296 N N . GLN A 1 314 ? -42.362 -3.615 30.074 1.00 76.31 314 GLN A N 1
ATOM 2297 C CA . GLN A 1 314 ? -40.919 -3.670 30.249 1.00 76.31 314 GLN A CA 1
ATOM 2298 C C . GLN A 1 314 ? -40.259 -3.163 28.967 1.00 76.31 314 GLN A C 1
ATOM 2300 O O . GLN A 1 314 ? -40.424 -3.744 27.893 1.00 76.31 314 GLN A O 1
ATOM 2305 N N . ASN A 1 315 ? -39.521 -2.062 29.086 1.00 59.16 315 ASN A N 1
ATOM 2306 C CA . ASN A 1 315 ? -38.663 -1.575 28.017 1.00 59.16 315 ASN A CA 1
ATOM 2307 C C . ASN A 1 315 ? -37.361 -2.377 28.071 1.00 59.16 315 ASN A C 1
ATOM 2309 O O . ASN A 1 315 ? -36.612 -2.270 29.040 1.00 59.16 315 ASN A O 1
ATOM 2313 N N . ILE A 1 316 ? -37.115 -3.197 27.052 1.00 55.28 316 ILE A N 1
ATOM 2314 C CA . ILE A 1 316 ? -35.788 -3.746 26.791 1.00 55.28 316 ILE A CA 1
ATOM 2315 C C . ILE A 1 316 ? -35.203 -2.834 25.725 1.00 55.28 316 ILE A C 1
ATOM 2317 O O . ILE A 1 316 ? -35.671 -2.836 24.589 1.00 55.28 316 ILE A O 1
ATOM 2321 N N . ASP A 1 317 ? -34.223 -2.022 26.101 1.00 51.91 317 ASP A N 1
ATOM 2322 C CA . ASP A 1 317 ? -33.457 -1.276 25.116 1.00 51.91 317 ASP A CA 1
ATOM 2323 C C . ASP A 1 317 ? -32.545 -2.275 24.393 1.00 51.91 317 ASP A C 1
ATOM 2325 O O . ASP A 1 317 ? -31.483 -2.659 24.887 1.00 51.91 317 ASP A O 1
ATOM 2329 N N . VAL A 1 318 ? -33.009 -2.786 23.250 1.00 52.88 318 VAL A N 1
ATOM 2330 C CA . VAL A 1 318 ? -32.199 -3.625 22.360 1.00 52.88 318 VAL A CA 1
ATOM 2331 C C . VAL A 1 318 ? -31.378 -2.697 21.471 1.00 52.88 318 VAL A C 1
ATOM 2333 O O . VAL A 1 318 ? -31.488 -2.718 20.247 1.00 52.88 318 VAL A O 1
ATOM 2336 N N . THR A 1 319 ? -30.568 -1.834 22.084 1.00 56.31 319 THR A N 1
ATOM 2337 C CA . THR A 1 319 ? -29.553 -1.108 21.329 1.00 56.31 319 THR A CA 1
ATOM 2338 C C . THR A 1 319 ? -28.606 -2.158 20.740 1.00 56.31 319 THR A C 1
ATOM 2340 O O . THR A 1 319 ? -28.042 -2.959 21.497 1.00 56.31 319 THR A O 1
ATOM 2343 N N . PRO A 1 320 ? -28.449 -2.225 19.404 1.00 61.78 320 PRO A N 1
ATOM 2344 C CA . PRO A 1 320 ? -27.573 -3.206 18.791 1.00 61.78 320 PRO A CA 1
ATOM 2345 C C . PRO A 1 320 ? -26.152 -3.022 19.337 1.00 61.78 320 PRO A C 1
ATOM 2347 O O . PRO A 1 320 ? -25.705 -1.885 19.526 1.00 61.78 320 PRO A O 1
ATOM 2350 N N . PRO A 1 321 ? -25.425 -4.117 19.615 1.00 71.69 321 PRO A N 1
ATOM 2351 C CA . PRO A 1 321 ? -24.099 -4.028 20.201 1.00 71.69 321 PRO A CA 1
ATOM 2352 C C . PRO A 1 321 ? -23.183 -3.197 19.295 1.00 71.69 321 PRO A C 1
ATOM 2354 O O . PRO A 1 321 ? -22.914 -3.566 18.152 1.00 71.69 321 PRO A O 1
ATOM 2357 N N . LYS A 1 322 ? -22.724 -2.057 19.820 1.00 84.69 322 LYS A N 1
ATOM 2358 C CA . LYS A 1 322 ? -21.841 -1.105 19.136 1.00 84.69 322 LYS A CA 1
ATOM 2359 C C . LYS A 1 322 ? -20.412 -1.252 19.649 1.00 84.69 322 LYS A C 1
ATOM 2361 O O . LYS A 1 322 ? -20.184 -1.221 20.862 1.00 84.69 322 LYS A O 1
ATOM 2366 N N . ALA A 1 323 ? -19.462 -1.392 18.732 1.00 89.38 323 ALA A N 1
ATOM 2367 C CA . ALA A 1 323 ? -18.033 -1.430 19.003 1.00 89.38 323 ALA A CA 1
ATOM 2368 C C . ALA A 1 323 ? -17.391 -0.093 18.606 1.00 89.38 323 ALA A C 1
ATOM 2370 O O . ALA A 1 323 ? -17.371 0.281 17.434 1.00 89.38 323 ALA A O 1
ATOM 2371 N N . THR A 1 324 ? -16.841 0.622 19.581 1.00 92.62 324 THR A N 1
ATOM 2372 C CA . THR A 1 324 ? -16.053 1.835 19.357 1.00 92.62 324 THR A CA 1
ATOM 2373 C C . THR A 1 324 ? -14.572 1.486 19.426 1.00 92.62 324 THR A C 1
ATOM 2375 O O . THR A 1 324 ? -14.083 1.003 20.445 1.00 92.62 324 THR A O 1
ATOM 2378 N N . ILE A 1 325 ? -13.850 1.732 18.340 1.00 94.50 325 ILE A N 1
ATOM 2379 C CA . ILE A 1 325 ? -12.421 1.456 18.204 1.00 94.50 325 ILE A CA 1
ATOM 2380 C C . ILE A 1 325 ? -11.705 2.794 18.060 1.00 94.50 325 ILE A C 1
ATOM 2382 O O . ILE A 1 325 ? -12.019 3.574 17.166 1.00 94.50 325 ILE A O 1
ATOM 2386 N N . VAL A 1 326 ? -10.732 3.063 18.921 1.00 94.81 326 VAL A N 1
ATOM 2387 C CA . VAL A 1 326 ? -9.922 4.282 18.892 1.00 94.81 326 VAL A CA 1
ATOM 2388 C C . VAL A 1 326 ? -8.480 3.903 18.581 1.00 94.81 326 VAL A C 1
ATOM 2390 O O . VAL A 1 326 ? -7.818 3.263 19.392 1.00 94.81 326 VAL A O 1
ATOM 2393 N N . LEU A 1 327 ? -7.982 4.311 17.417 1.00 95.75 327 LEU A N 1
ATOM 2394 C CA . LEU A 1 327 ? -6.588 4.147 17.017 1.00 95.75 327 LEU A CA 1
ATOM 2395 C C . LEU A 1 327 ? -5.783 5.400 17.381 1.00 95.75 327 LEU A C 1
ATOM 2397 O O . LEU A 1 327 ? -6.042 6.501 16.883 1.00 95.75 327 LEU A O 1
ATOM 2401 N N . ILE A 1 328 ? -4.758 5.220 18.207 1.00 93.56 328 ILE A N 1
ATOM 2402 C CA . ILE A 1 328 ? -3.795 6.271 18.528 1.00 93.56 328 ILE A CA 1
ATOM 2403 C C . ILE A 1 328 ? -2.867 6.465 17.325 1.00 93.56 328 ILE A C 1
ATOM 2405 O O . ILE A 1 328 ? -2.153 5.551 16.921 1.00 93.56 328 ILE A O 1
ATOM 2409 N N . THR A 1 329 ? -2.853 7.666 16.757 1.00 92.38 329 THR A N 1
ATOM 2410 C CA . THR A 1 329 ? -1.965 8.063 15.650 1.00 92.38 329 THR A CA 1
ATOM 2411 C C . THR A 1 329 ? -0.932 9.104 16.071 1.00 92.38 329 THR A C 1
ATOM 2413 O O . THR A 1 329 ? -0.196 9.592 15.219 1.00 92.38 329 THR A O 1
ATOM 2416 N N . ASP A 1 330 ? -0.901 9.499 17.346 1.00 89.06 330 ASP A N 1
ATOM 2417 C CA . ASP A 1 330 ? 0.075 10.460 17.860 1.00 89.06 330 ASP A CA 1
ATOM 2418 C C . ASP A 1 330 ? 1.463 9.819 17.939 1.00 89.06 330 ASP A C 1
ATOM 2420 O O . ASP A 1 330 ? 1.682 8.884 18.709 1.00 89.06 330 ASP A O 1
ATOM 2424 N N . ALA A 1 331 ? 2.404 10.338 17.149 1.00 87.62 331 ALA A N 1
ATOM 2425 C CA . ALA A 1 331 ? 3.777 9.846 17.119 1.00 87.62 331 ALA A CA 1
ATOM 2426 C C . ALA A 1 331 ? 4.495 9.950 18.477 1.00 87.62 331 ALA A C 1
ATOM 2428 O O . ALA A 1 331 ? 5.402 9.164 18.726 1.00 87.62 331 ALA A O 1
ATOM 2429 N N . ALA A 1 332 ? 4.103 10.882 19.356 1.00 86.94 332 ALA A N 1
ATOM 2430 C CA . ALA A 1 332 ? 4.732 11.061 20.667 1.00 86.94 332 ALA A CA 1
ATOM 2431 C C . ALA A 1 332 ? 4.422 9.923 21.653 1.00 86.94 332 ALA A C 1
ATOM 2433 O O . ALA A 1 332 ? 5.138 9.761 22.639 1.00 86.94 332 ALA A O 1
ATOM 2434 N N . LEU A 1 333 ? 3.370 9.142 21.391 1.00 88.12 333 LEU A N 1
ATOM 2435 C CA . LEU A 1 333 ? 2.949 8.033 22.246 1.00 88.12 333 LEU A CA 1
ATOM 2436 C C . LEU A 1 333 ? 3.569 6.692 21.826 1.00 88.12 333 LEU A C 1
ATOM 2438 O O . LEU A 1 333 ? 3.354 5.693 22.506 1.00 88.12 333 LEU A O 1
ATOM 2442 N N . TYR A 1 334 ? 4.343 6.643 20.740 1.00 89.31 334 TYR A N 1
ATOM 2443 C CA . TYR A 1 334 ? 5.028 5.429 20.290 1.00 89.31 334 TYR A CA 1
ATOM 2444 C C . TYR A 1 334 ? 6.531 5.515 20.552 1.00 89.31 334 TYR A C 1
ATOM 2446 O O . TYR A 1 334 ? 7.161 6.534 20.272 1.00 89.31 334 TYR A O 1
ATOM 2454 N N . THR A 1 335 ? 7.118 4.424 21.048 1.00 86.50 335 THR A N 1
ATOM 2455 C CA . THR A 1 335 ? 8.574 4.314 21.214 1.00 86.50 335 THR A CA 1
ATOM 2456 C C . THR A 1 335 ? 9.257 4.033 19.877 1.00 86.50 335 THR A C 1
ATOM 2458 O O . THR A 1 335 ? 10.237 4.699 19.543 1.00 86.50 335 THR A O 1
ATOM 2461 N N . ASN A 1 336 ? 8.723 3.095 19.086 1.00 89.00 336 ASN A N 1
ATOM 2462 C CA . ASN A 1 336 ? 9.175 2.818 17.726 1.00 89.00 336 ASN A CA 1
ATOM 2463 C C . ASN A 1 336 ? 8.051 3.129 16.714 1.00 89.00 336 ASN A C 1
ATOM 2465 O O . ASN A 1 336 ? 6.925 2.666 16.892 1.00 89.00 336 ASN A O 1
ATOM 2469 N N . PRO A 1 337 ? 8.324 3.865 15.618 1.00 86.69 337 PRO A N 1
ATOM 2470 C CA . PRO A 1 337 ? 7.359 4.053 14.537 1.00 86.69 337 PRO A CA 1
ATOM 2471 C C . PRO A 1 337 ? 6.797 2.757 13.935 1.00 86.69 337 PRO A C 1
ATOM 2473 O O . PRO A 1 337 ? 5.679 2.779 13.431 1.00 86.69 337 PRO A O 1
ATOM 2476 N N . ASP A 1 338 ? 7.530 1.640 13.975 1.00 89.25 338 ASP A N 1
ATOM 2477 C CA . ASP A 1 338 ? 7.026 0.356 13.469 1.00 89.25 338 ASP A CA 1
ATOM 2478 C C . ASP A 1 338 ? 5.925 -0.249 14.375 1.00 89.25 338 ASP A C 1
ATOM 2480 O O . ASP A 1 338 ? 5.056 -0.964 13.878 1.00 89.25 338 ASP A O 1
ATOM 2484 N N . ASP A 1 339 ? 5.862 0.105 15.667 1.00 91.56 339 ASP A N 1
ATOM 2485 C CA . ASP A 1 339 ? 4.801 -0.350 16.590 1.00 91.56 339 ASP A CA 1
ATOM 2486 C C . ASP A 1 339 ? 3.420 0.174 16.171 1.00 91.56 339 ASP A C 1
ATOM 2488 O O . ASP A 1 339 ? 2.386 -0.465 16.383 1.00 91.56 339 ASP A O 1
ATOM 2492 N N . PHE A 1 340 ? 3.393 1.333 15.513 1.00 92.75 340 PHE A N 1
ATOM 2493 C CA . PHE A 1 340 ? 2.176 1.884 14.934 1.00 92.75 340 PHE A CA 1
ATOM 2494 C C . PHE A 1 340 ? 1.610 0.999 13.819 1.00 92.75 340 PHE A C 1
ATOM 2496 O O . PHE A 1 340 ? 0.392 0.901 13.681 1.00 92.75 340 PHE A O 1
ATOM 2503 N N . GLU A 1 341 ? 2.459 0.315 13.046 1.00 92.56 341 GLU A N 1
ATOM 2504 C CA . GLU A 1 341 ? 1.990 -0.620 12.020 1.00 92.56 341 GLU A CA 1
ATOM 2505 C C . GLU A 1 341 ? 1.187 -1.760 12.648 1.00 92.56 341 GLU A C 1
ATOM 2507 O O . GLU A 1 341 ? 0.100 -2.091 12.176 1.00 92.56 341 GLU A O 1
ATOM 2512 N N . HIS A 1 342 ? 1.674 -2.286 13.770 1.00 93.56 342 HIS A N 1
ATOM 2513 C CA . HIS A 1 342 ? 0.960 -3.283 14.556 1.00 93.56 342 HIS A CA 1
ATOM 2514 C C . HIS A 1 342 ? -0.325 -2.720 15.186 1.00 93.56 342 HIS A C 1
ATOM 2516 O O . HIS A 1 342 ? -1.333 -3.422 15.244 1.00 93.56 342 HIS A O 1
ATOM 2522 N N . ALA A 1 343 ? -0.343 -1.452 15.609 1.00 94.50 343 ALA A N 1
ATOM 2523 C CA . ALA A 1 343 ? -1.562 -0.806 16.108 1.00 94.50 343 ALA A CA 1
ATOM 2524 C C . ALA A 1 343 ? -2.656 -0.736 15.047 1.00 94.50 343 ALA A C 1
ATOM 2526 O O . ALA A 1 343 ? -3.827 -0.996 15.336 1.00 94.50 343 ALA A O 1
ATOM 2527 N N . VAL A 1 344 ? -2.281 -0.438 13.804 1.00 95.44 344 VAL A N 1
ATOM 2528 C CA . VAL A 1 344 ? -3.243 -0.416 12.704 1.00 95.44 344 VAL A CA 1
ATOM 2529 C C . VAL A 1 344 ? -3.731 -1.820 12.359 1.00 95.44 344 VAL A C 1
ATOM 2531 O O . VAL A 1 344 ? -4.928 -1.984 12.131 1.00 95.44 344 VAL A O 1
ATOM 2534 N N . ASP A 1 345 ? -2.858 -2.828 12.393 1.00 95.00 345 ASP A N 1
ATOM 2535 C CA . ASP A 1 345 ? -3.250 -4.232 12.211 1.00 95.00 345 ASP A CA 1
ATOM 2536 C C . ASP A 1 345 ? -4.284 -4.669 13.269 1.00 95.00 345 ASP A C 1
ATOM 2538 O O . ASP A 1 345 ? -5.307 -5.269 12.932 1.00 95.00 345 ASP A O 1
ATOM 2542 N N . VAL A 1 346 ? -4.090 -4.309 14.545 1.00 95.56 346 VAL A N 1
ATOM 2543 C CA . VAL A 1 346 ? -5.063 -4.598 15.618 1.00 95.56 346 VAL A CA 1
ATOM 2544 C C . VAL A 1 346 ? -6.376 -3.845 15.400 1.00 95.56 346 VAL A C 1
ATOM 2546 O O . VAL A 1 346 ? -7.443 -4.449 15.505 1.00 95.56 346 VAL A O 1
ATOM 2549 N N . ALA A 1 347 ? -6.331 -2.550 15.073 1.00 96.00 347 ALA A N 1
ATOM 2550 C CA . ALA A 1 347 ? -7.538 -1.757 14.832 1.00 96.00 347 ALA A CA 1
ATOM 2551 C C . ALA A 1 347 ? -8.345 -2.289 13.634 1.00 96.00 347 ALA A C 1
ATOM 2553 O O . ALA A 1 347 ? -9.570 -2.391 13.710 1.00 96.00 347 ALA A O 1
ATOM 2554 N N . ALA A 1 348 ? -7.661 -2.686 12.556 1.00 95.81 348 ALA A N 1
ATOM 2555 C CA . ALA A 1 348 ? -8.268 -3.334 11.399 1.00 95.81 348 ALA A CA 1
ATOM 2556 C C . ALA A 1 348 ? -8.890 -4.684 11.770 1.00 95.81 348 ALA A C 1
ATOM 2558 O O . ALA A 1 348 ? -10.038 -4.954 11.422 1.00 95.81 348 ALA A O 1
ATOM 2559 N N . SER A 1 349 ? -8.159 -5.504 12.528 1.00 95.38 349 SER A N 1
ATOM 2560 C CA . SER A 1 349 ? -8.629 -6.807 13.006 1.00 95.38 349 SER A CA 1
ATOM 2561 C C . SER A 1 349 ? -9.879 -6.671 13.874 1.00 95.38 349 SER A C 1
ATOM 2563 O O . SER A 1 349 ? -10.853 -7.390 13.658 1.00 95.38 349 SER A O 1
ATOM 2565 N N . ALA A 1 350 ? -9.894 -5.706 14.796 1.00 93.56 350 ALA A N 1
ATOM 2566 C CA . ALA A 1 350 ? -11.048 -5.405 15.634 1.00 93.56 350 ALA A CA 1
ATOM 2567 C C . ALA A 1 350 ? -12.245 -4.899 14.816 1.00 93.56 350 ALA A C 1
ATOM 2569 O O . ALA A 1 350 ? -13.357 -5.374 15.025 1.00 93.56 350 ALA A O 1
ATOM 2570 N N . ALA A 1 351 ? -12.034 -3.998 13.850 1.00 93.81 351 ALA A N 1
ATOM 2571 C CA . ALA A 1 351 ? -13.113 -3.468 13.014 1.00 93.81 351 ALA A CA 1
ATOM 2572 C C . ALA A 1 351 ? -13.741 -4.563 12.141 1.00 93.81 351 ALA A C 1
ATOM 2574 O O . ALA A 1 351 ? -14.958 -4.739 12.144 1.00 93.81 351 ALA A O 1
ATOM 2575 N N . VAL A 1 352 ? -12.914 -5.365 11.463 1.00 93.44 352 VAL A N 1
ATOM 2576 C CA . VAL A 1 352 ? -13.379 -6.506 10.661 1.00 93.44 352 VAL A CA 1
ATOM 2577 C C . VAL A 1 352 ? -14.048 -7.561 11.547 1.00 93.44 352 VAL A C 1
ATOM 2579 O O . VAL A 1 352 ? -15.069 -8.129 11.166 1.00 93.44 352 VAL A O 1
ATOM 2582 N N . GLY A 1 353 ? -13.507 -7.821 12.740 1.00 91.06 353 GLY A N 1
ATOM 2583 C CA . GLY A 1 353 ? -14.100 -8.728 13.722 1.00 91.06 353 GLY A CA 1
ATOM 2584 C C . GLY A 1 353 ? -15.484 -8.275 14.195 1.00 91.06 353 GLY A C 1
ATOM 2585 O O . GLY A 1 353 ? -16.386 -9.104 14.310 1.00 91.06 353 GLY A O 1
ATOM 2586 N N . ALA A 1 354 ? -15.667 -6.971 14.412 1.00 89.25 354 ALA A N 1
ATOM 2587 C CA . ALA A 1 354 ? -16.934 -6.369 14.817 1.00 89.25 354 ALA A CA 1
ATOM 2588 C C . ALA A 1 354 ? -17.980 -6.444 13.694 1.00 89.25 354 ALA A C 1
ATOM 2590 O O . ALA A 1 354 ? -19.096 -6.912 13.922 1.00 89.25 354 ALA A O 1
ATOM 2591 N N . VAL A 1 355 ? -17.595 -6.086 12.462 1.00 89.62 355 VAL A N 1
ATOM 2592 C CA . VAL A 1 355 ? -18.467 -6.201 11.281 1.00 89.62 355 VAL A CA 1
ATOM 2593 C C . VAL A 1 355 ? -18.884 -7.657 11.052 1.00 89.62 355 VAL A C 1
ATOM 2595 O O . VAL A 1 355 ? -20.063 -7.944 10.869 1.00 89.62 355 VAL A O 1
ATOM 2598 N N . ARG A 1 356 ? -17.948 -8.612 11.143 1.00 88.00 356 ARG A N 1
ATOM 2599 C CA . ARG A 1 356 ? -18.258 -10.053 11.039 1.00 88.00 356 ARG A CA 1
ATOM 2600 C C . ARG A 1 356 ? -19.199 -10.549 12.137 1.00 88.00 356 ARG A C 1
ATOM 2602 O O . ARG A 1 356 ? -19.893 -11.538 11.927 1.00 88.00 356 ARG A O 1
ATOM 2609 N N . ALA A 1 357 ? -19.211 -9.889 13.292 1.00 85.38 357 ALA A N 1
ATOM 2610 C CA . ALA A 1 357 ? -20.129 -10.175 14.387 1.00 85.38 357 ALA A CA 1
ATOM 2611 C C . ALA A 1 357 ? -21.491 -9.461 14.244 1.00 85.38 357 ALA A C 1
ATOM 2613 O O . ALA A 1 357 ? -22.319 -9.585 15.145 1.00 85.38 357 ALA A O 1
ATOM 2614 N N . GLY A 1 358 ? -21.730 -8.726 13.148 1.00 83.69 358 GLY A N 1
ATOM 2615 C CA . GLY A 1 358 ? -22.964 -7.968 12.912 1.00 83.69 358 GLY A CA 1
ATOM 2616 C C . GLY A 1 358 ? -23.125 -6.756 13.833 1.00 83.69 358 GLY A C 1
ATOM 2617 O O . GLY A 1 358 ? -24.246 -6.343 14.114 1.00 83.69 358 GLY A O 1
ATOM 2618 N N . GLN A 1 359 ? -22.019 -6.226 14.361 1.00 85.38 359 GLN A N 1
ATOM 2619 C CA . GLN A 1 359 ? -22.018 -5.085 15.275 1.00 85.38 359 GLN A CA 1
ATOM 2620 C C . GLN A 1 359 ? -21.870 -3.776 14.508 1.00 85.38 359 GLN A C 1
ATOM 2622 O O . GLN A 1 359 ? -21.092 -3.698 13.556 1.00 85.38 359 GLN A O 1
ATOM 2627 N N . ALA A 1 360 ? -22.539 -2.724 14.980 1.00 88.19 360 ALA A N 1
ATOM 2628 C CA . ALA A 1 360 ? -22.244 -1.376 14.513 1.00 88.19 360 ALA A CA 1
ATOM 2629 C C . ALA A 1 360 ? -20.828 -0.988 14.967 1.00 88.19 360 ALA A C 1
ATOM 2631 O O . ALA A 1 360 ? -20.463 -1.201 16.124 1.00 88.19 360 ALA A O 1
ATOM 2632 N N . VAL A 1 361 ? -20.023 -0.416 14.075 1.00 91.19 361 VAL A N 1
ATOM 2633 C CA . VAL A 1 361 ? -18.611 -0.104 14.332 1.00 91.19 361 VAL A CA 1
ATOM 2634 C C . VAL A 1 361 ? -18.373 1.383 14.181 1.00 91.19 361 VAL A C 1
ATOM 2636 O O . VAL A 1 361 ? -18.769 1.980 13.188 1.00 91.19 361 VAL A O 1
ATOM 2639 N N . SER A 1 362 ? -17.684 1.972 15.149 1.00 92.31 362 SER A N 1
ATOM 2640 C CA . SER A 1 362 ? -17.255 3.366 15.131 1.00 92.31 362 SER A CA 1
ATOM 2641 C C . SER A 1 362 ? -15.735 3.401 15.275 1.00 92.31 362 SER A C 1
ATOM 2643 O O . SER A 1 362 ? -15.215 3.130 16.354 1.00 92.31 362 SER A O 1
ATOM 2645 N N . LEU A 1 363 ? -15.008 3.675 14.191 1.00 93.75 363 LEU A N 1
ATOM 2646 C CA . LEU A 1 363 ? -13.545 3.759 14.171 1.00 93.75 363 LEU A CA 1
ATOM 2647 C C . LEU A 1 363 ? -13.104 5.219 14.216 1.00 93.75 363 LEU A C 1
ATOM 2649 O O . LEU A 1 363 ? -13.399 5.997 13.308 1.00 93.75 363 LEU A O 1
ATOM 2653 N N . TRP A 1 364 ? -12.398 5.590 15.274 1.00 93.38 364 TRP A N 1
ATOM 2654 C CA . TRP A 1 364 ? -11.894 6.935 15.512 1.00 93.38 364 TRP A CA 1
ATOM 2655 C C . TRP A 1 364 ? -10.371 6.908 15.509 1.00 93.38 364 TRP A C 1
ATOM 2657 O O . TRP A 1 364 ? -9.759 5.969 16.013 1.00 93.38 364 TRP A O 1
ATOM 2667 N N . THR A 1 365 ? -9.743 7.950 14.980 1.00 92.62 365 THR A N 1
ATOM 2668 C CA . THR A 1 365 ? -8.302 8.153 15.110 1.00 92.62 365 THR A CA 1
ATOM 2669 C C . THR A 1 365 ? -8.015 9.463 15.820 1.00 92.62 365 THR A C 1
ATOM 2671 O O . THR A 1 365 ? -8.738 10.447 15.653 1.00 92.62 365 THR A O 1
ATOM 2674 N N . THR A 1 366 ? -6.915 9.513 16.569 1.00 89.06 366 THR A N 1
ATOM 2675 C CA . THR A 1 366 ? -6.471 10.765 17.209 1.00 89.06 366 THR A CA 1
ATOM 2676 C C . THR A 1 366 ? -6.012 11.821 16.194 1.00 89.06 366 THR A C 1
ATOM 2678 O O . THR A 1 366 ? -5.846 12.991 16.529 1.00 89.06 366 THR A O 1
ATOM 2681 N N . GLY A 1 367 ? -5.825 11.414 14.934 1.00 83.31 367 GLY A N 1
ATOM 2682 C CA . GLY A 1 367 ? -5.567 12.275 13.782 1.00 83.31 367 GLY A CA 1
ATOM 2683 C C . GLY A 1 367 ? -6.829 12.853 13.132 1.00 83.31 367 GLY A C 1
ATOM 2684 O O . GLY A 1 367 ? -6.708 13.540 12.123 1.00 83.31 367 GLY A O 1
ATOM 2685 N N . GLY A 1 368 ? -8.019 12.578 13.681 1.00 83.62 368 GLY A N 1
ATOM 2686 C CA . GLY A 1 368 ? -9.289 13.181 13.264 1.00 83.62 368 GLY A CA 1
ATOM 2687 C C . GLY A 1 368 ? -10.134 12.347 12.295 1.00 83.62 368 GLY A C 1
ATOM 2688 O O . GLY A 1 368 ? -11.255 12.746 11.983 1.00 83.62 368 GLY A O 1
ATOM 2689 N N . LEU A 1 369 ? -9.659 11.181 11.837 1.00 87.25 369 LEU A N 1
ATOM 2690 C CA . LEU A 1 369 ? -10.474 10.279 11.016 1.00 87.25 369 LEU A CA 1
ATOM 2691 C C . LEU A 1 369 ? -11.573 9.655 11.881 1.00 87.25 369 LEU A C 1
ATOM 2693 O O . LEU A 1 369 ? -11.303 9.130 12.960 1.00 87.25 369 LEU A O 1
ATOM 2697 N N . ARG A 1 370 ? -12.807 9.683 11.380 1.00 89.50 370 ARG A N 1
ATOM 2698 C CA . ARG A 1 370 ? -13.970 9.055 12.007 1.00 89.50 370 ARG A CA 1
ATOM 2699 C C . ARG A 1 370 ? -14.778 8.333 10.951 1.00 89.50 370 ARG A C 1
ATOM 2701 O O . ARG A 1 370 ? -15.111 8.918 9.924 1.00 89.50 370 ARG A O 1
ATOM 2708 N N . LEU A 1 371 ? -15.069 7.068 11.204 1.00 90.12 371 LEU A N 1
ATOM 2709 C CA . LEU A 1 371 ? -15.852 6.215 10.325 1.00 90.12 371 LEU A CA 1
ATOM 2710 C C . LEU A 1 371 ? -16.869 5.470 11.173 1.00 90.12 371 LEU A C 1
ATOM 2712 O O . LEU A 1 371 ? -16.518 4.950 12.230 1.00 90.12 371 LEU A O 1
ATOM 2716 N N . SER A 1 372 ? -18.097 5.400 10.685 1.00 89.56 372 SER A N 1
ATOM 2717 C CA . SER A 1 372 ? -19.163 4.622 11.301 1.00 89.56 372 SER A CA 1
ATOM 2718 C C . SER A 1 372 ? -19.730 3.660 10.268 1.00 89.56 372 SER A C 1
ATOM 2720 O O . SER A 1 372 ? -19.860 4.014 9.098 1.00 89.56 372 SER A O 1
ATOM 2722 N N . ALA A 1 373 ? -20.046 2.455 10.712 1.00 86.38 373 ALA A N 1
ATOM 2723 C CA . ALA A 1 373 ? -20.578 1.365 9.914 1.00 86.38 373 ALA A CA 1
ATOM 2724 C C . ALA A 1 373 ? -21.680 0.671 10.714 1.00 86.38 373 ALA A C 1
ATOM 2726 O O . ALA A 1 373 ? -21.584 0.563 11.939 1.00 86.38 373 ALA A O 1
ATOM 2727 N N . ASN A 1 374 ? -22.707 0.180 10.030 1.00 83.94 374 ASN A N 1
ATOM 2728 C CA . ASN A 1 374 ? -23.838 -0.494 10.667 1.00 83.94 374 ASN A CA 1
ATOM 2729 C C . ASN A 1 374 ? -23.607 -2.007 10.804 1.00 83.94 374 ASN A C 1
ATOM 2731 O O . ASN A 1 374 ? -24.461 -2.707 11.341 1.00 83.94 374 ASN A O 1
ATOM 2735 N N . GLY A 1 375 ? -22.448 -2.498 10.353 1.00 78.19 375 GLY A N 1
ATOM 2736 C CA . GLY A 1 375 ? -22.043 -3.896 10.483 1.00 78.19 375 GLY A CA 1
ATOM 2737 C C . GLY A 1 375 ? -22.296 -4.718 9.222 1.00 78.19 375 GLY A C 1
ATOM 2738 O O . GLY A 1 375 ? -22.359 -5.944 9.308 1.00 78.19 375 GLY A O 1
ATOM 2739 N N . SER A 1 376 ? -22.442 -4.081 8.052 1.00 81.00 376 SER A N 1
ATOM 2740 C CA . SER A 1 376 ? -22.579 -4.821 6.795 1.00 81.00 376 SER A CA 1
ATOM 2741 C C . SER A 1 376 ? -21.216 -5.374 6.340 1.00 81.00 376 SER A C 1
ATOM 2743 O O . SER A 1 376 ? -20.198 -4.690 6.468 1.00 81.00 376 SER A O 1
ATOM 2745 N N . PRO A 1 377 ? -21.135 -6.603 5.793 1.00 76.56 377 PRO A N 1
ATOM 2746 C CA . PRO A 1 377 ? -19.856 -7.189 5.383 1.00 76.56 377 PRO A CA 1
ATOM 2747 C C . PRO A 1 377 ? -19.069 -6.335 4.378 1.00 76.56 377 PRO A C 1
ATOM 2749 O O . PRO A 1 377 ? -17.839 -6.293 4.447 1.00 76.56 377 PRO A O 1
ATOM 2752 N N . GLU A 1 378 ? -19.766 -5.622 3.490 1.00 81.44 378 GLU A N 1
ATOM 2753 C CA . GLU A 1 378 ? -19.177 -4.743 2.471 1.00 81.44 378 GLU A CA 1
ATOM 2754 C C . GLU A 1 378 ? -18.440 -3.539 3.087 1.00 81.44 378 GLU A C 1
ATOM 2756 O O . GLU A 1 378 ? -17.396 -3.118 2.581 1.00 81.44 378 GLU A O 1
ATOM 2761 N N . GLU A 1 379 ? -18.893 -3.051 4.248 1.00 85.06 379 GLU A N 1
ATOM 2762 C CA . GLU A 1 379 ? -18.263 -1.948 4.991 1.00 85.06 379 GLU A CA 1
ATOM 2763 C C . GLU A 1 379 ? -16.886 -2.321 5.568 1.00 85.06 379 GLU A C 1
ATOM 2765 O O . GLU A 1 379 ? -16.074 -1.434 5.840 1.00 85.06 379 GLU A O 1
ATOM 2770 N N . SER A 1 380 ? -16.558 -3.617 5.691 1.00 88.06 380 SER A N 1
ATOM 2771 C CA . SER A 1 380 ? -15.214 -4.053 6.113 1.00 88.06 380 SER A CA 1
ATOM 2772 C C . SER A 1 380 ? -14.129 -3.499 5.189 1.00 88.06 380 SER A C 1
ATOM 2774 O O . SER A 1 380 ? -13.074 -3.063 5.651 1.00 88.06 380 SER A O 1
ATOM 2776 N N . MET A 1 381 ? -14.400 -3.477 3.879 1.00 90.50 381 MET A N 1
ATOM 2777 C CA . MET A 1 381 ? -13.457 -2.987 2.874 1.00 90.50 381 MET A CA 1
ATOM 2778 C C . MET A 1 381 ? -13.194 -1.488 3.040 1.00 90.50 381 MET A C 1
ATOM 2780 O O . MET A 1 381 ? -12.058 -1.044 2.900 1.00 90.50 381 MET A O 1
ATOM 2784 N N . LEU A 1 382 ? -14.225 -0.715 3.401 1.00 91.00 382 LEU A N 1
ATOM 2785 C CA . LEU A 1 382 ? -14.110 0.723 3.639 1.00 91.00 382 LEU A CA 1
ATOM 2786 C C . LEU A 1 382 ? -13.146 1.021 4.793 1.00 91.00 382 LEU A C 1
ATOM 2788 O O . LEU A 1 382 ? -12.310 1.919 4.679 1.00 91.00 382 LEU A O 1
ATOM 2792 N N . PHE A 1 383 ? -13.229 0.260 5.889 1.00 92.38 383 PHE A N 1
ATOM 2793 C CA . PHE A 1 383 ? -12.296 0.405 7.006 1.00 92.38 383 PHE A CA 1
ATOM 2794 C C . PHE A 1 383 ? -10.859 0.101 6.589 1.00 92.38 383 PHE A C 1
ATOM 2796 O O . PHE A 1 383 ? -9.963 0.878 6.916 1.00 92.38 383 PHE A O 1
ATOM 2803 N N . LEU A 1 384 ? -10.634 -0.980 5.838 1.00 94.31 384 LEU A N 1
ATOM 2804 C CA . LEU A 1 384 ? -9.299 -1.360 5.370 1.00 94.31 384 LEU A CA 1
ATOM 2805 C C . LEU A 1 384 ? -8.719 -0.340 4.381 1.00 94.31 384 LEU A C 1
ATOM 2807 O O . LEU A 1 384 ? -7.571 0.076 4.547 1.00 94.31 384 LEU A O 1
ATOM 2811 N N . ASP A 1 385 ? -9.518 0.131 3.417 1.00 93.25 385 ASP A N 1
ATOM 2812 C CA . ASP A 1 385 ? -9.124 1.162 2.448 1.00 93.25 385 ASP A CA 1
ATOM 2813 C C . ASP A 1 385 ? -8.730 2.467 3.161 1.00 93.25 385 ASP A C 1
ATOM 2815 O O . ASP A 1 385 ? -7.741 3.108 2.796 1.00 93.25 385 ASP A O 1
ATOM 2819 N N . ARG A 1 386 ? -9.466 2.857 4.212 1.00 93.50 386 ARG A N 1
ATOM 2820 C CA . ARG A 1 386 ? -9.167 4.067 4.989 1.00 93.50 386 ARG A CA 1
ATOM 2821 C C . ARG A 1 386 ? -7.967 3.888 5.911 1.00 93.50 386 ARG A C 1
ATOM 2823 O O . ARG A 1 386 ? -7.107 4.764 5.925 1.00 93.50 386 ARG A O 1
ATOM 2830 N N . LEU A 1 387 ? -7.864 2.767 6.627 1.00 94.00 387 LEU A N 1
ATOM 2831 C CA . LEU A 1 387 ? -6.727 2.452 7.502 1.00 94.00 387 LEU A CA 1
ATOM 2832 C C . LEU A 1 387 ? -5.409 2.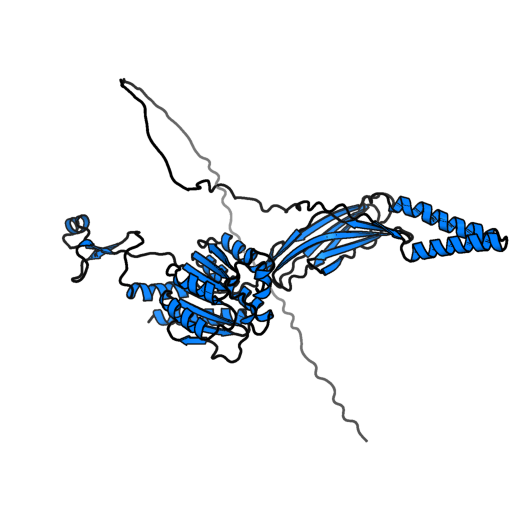292 6.731 1.00 94.00 387 LEU A C 1
ATOM 2834 O O . LEU A 1 387 ? -4.351 2.639 7.261 1.00 94.00 387 LEU A O 1
ATOM 2838 N N . ALA A 1 388 ? -5.461 1.853 5.470 1.00 93.56 388 ALA A N 1
ATOM 2839 C CA . ALA A 1 388 ? -4.303 1.839 4.578 1.00 93.56 388 ALA A CA 1
ATOM 2840 C C . ALA A 1 388 ? -3.729 3.247 4.330 1.00 93.56 388 ALA A C 1
ATOM 2842 O O . ALA A 1 388 ? -2.527 3.389 4.133 1.00 93.56 388 ALA A O 1
ATOM 2843 N N . ALA A 1 389 ? -4.555 4.298 4.369 1.00 91.12 389 ALA A N 1
ATOM 2844 C CA . ALA A 1 389 ? -4.116 5.682 4.171 1.00 91.12 389 ALA A CA 1
ATOM 2845 C C . ALA A 1 389 ? -3.695 6.401 5.471 1.00 91.12 389 ALA A C 1
ATOM 2847 O O . ALA A 1 389 ? -3.106 7.485 5.412 1.00 91.12 389 ALA A O 1
ATOM 2848 N N . VAL A 1 390 ? -3.992 5.835 6.648 1.00 90.75 390 VAL A N 1
ATOM 2849 C CA . VAL A 1 390 ? -3.664 6.461 7.940 1.00 90.75 390 VAL A CA 1
ATOM 2850 C C . VAL A 1 390 ? -2.162 6.371 8.197 1.00 90.75 390 VAL A C 1
ATOM 2852 O O . VAL A 1 390 ? -1.581 5.289 8.166 1.00 90.75 390 VAL A O 1
ATOM 2855 N N . ASN A 1 391 ? -1.546 7.508 8.517 1.00 88.75 391 ASN A N 1
ATOM 2856 C CA . ASN A 1 391 ? -0.132 7.632 8.871 1.00 88.75 391 ASN A CA 1
ATOM 2857 C C . ASN A 1 391 ? 0.021 8.194 10.292 1.00 88.75 39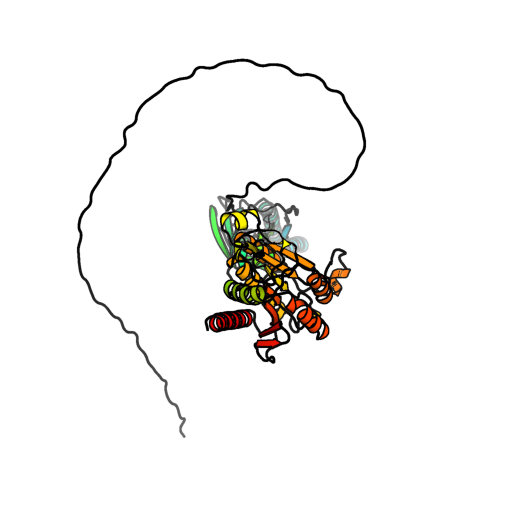1 ASN A C 1
ATOM 2859 O O . ASN A 1 391 ? -0.923 8.776 10.832 1.00 88.75 391 ASN A O 1
ATOM 2863 N N . LEU A 1 392 ? 1.213 8.055 10.883 1.00 86.50 392 LEU A N 1
ATOM 2864 C CA . LEU A 1 392 ? 1.538 8.721 12.145 1.00 86.50 392 LEU A CA 1
ATOM 2865 C C . LEU A 1 392 ? 1.402 10.238 11.986 1.00 86.50 392 LEU A C 1
ATOM 2867 O O . LEU A 1 392 ? 2.041 10.860 11.134 1.00 86.50 392 LEU A O 1
ATOM 2871 N N . ALA A 1 393 ? 0.576 10.835 12.834 1.00 76.88 393 ALA A N 1
ATOM 2872 C CA . ALA A 1 393 ? 0.431 12.269 12.927 1.00 76.88 393 ALA A CA 1
ATOM 2873 C C . ALA A 1 393 ? 1.568 12.812 13.799 1.00 76.88 393 ALA A C 1
ATOM 2875 O O . ALA A 1 393 ? 1.622 12.574 15.005 1.00 76.88 393 ALA A O 1
ATOM 2876 N N . SER A 1 394 ? 2.484 13.567 13.193 1.00 58.88 394 SER A N 1
ATOM 2877 C CA . SER A 1 394 ? 3.339 14.469 13.961 1.00 58.88 394 SER A CA 1
ATOM 2878 C C . SER A 1 394 ? 2.564 15.758 14.208 1.00 58.88 394 SER A C 1
ATOM 2880 O O . SER A 1 394 ? 2.152 16.418 13.251 1.00 58.88 394 SER A O 1
ATOM 2882 N N . ILE A 1 395 ? 2.420 16.151 15.476 1.00 52.31 395 ILE A N 1
ATOM 2883 C CA . ILE A 1 395 ? 1.749 17.389 15.916 1.00 52.31 395 ILE A CA 1
ATOM 2884 C C . ILE A 1 395 ? 2.267 18.632 15.149 1.00 52.31 395 ILE A C 1
ATOM 2886 O O . ILE A 1 395 ? 1.534 19.589 14.924 1.00 52.31 395 ILE A O 1
ATOM 2890 N N . LYS A 1 396 ? 3.510 18.611 14.638 1.00 44.91 396 LYS A N 1
ATOM 2891 C CA . LYS A 1 396 ? 4.099 19.718 13.857 1.00 44.91 396 LYS A CA 1
ATOM 2892 C C . LYS A 1 396 ? 3.613 19.820 12.403 1.00 44.91 396 LYS A C 1
ATOM 2894 O O . LYS A 1 396 ? 3.750 20.884 11.803 1.00 44.91 396 LYS A O 1
ATOM 2899 N N . SER A 1 397 ? 3.074 18.748 11.817 1.00 43.09 397 SER A N 1
ATOM 2900 C CA . SER A 1 397 ? 2.610 18.741 10.420 1.00 43.09 397 SER A CA 1
ATOM 2901 C C . SER A 1 397 ? 1.164 19.215 10.262 1.00 43.09 397 SER A C 1
ATOM 2903 O O . SER A 1 397 ? 0.803 19.643 9.165 1.00 43.09 397 SER A O 1
ATOM 2905 N N . SER A 1 398 ? 0.340 19.157 11.316 1.00 46.66 398 SER A N 1
ATOM 2906 C CA . SER A 1 398 ? -1.073 19.556 11.222 1.00 46.66 398 SER A CA 1
ATOM 2907 C C . SER A 1 398 ? -1.247 21.073 11.085 1.00 46.66 398 SER A C 1
ATOM 2909 O O . SER A 1 398 ? -2.220 21.523 10.493 1.00 46.66 398 SER A O 1
ATOM 2911 N N . ASN A 1 399 ? -0.261 21.857 11.538 1.00 43.41 399 ASN A N 1
ATOM 2912 C CA . ASN A 1 399 ? -0.329 23.319 11.531 1.00 43.41 399 ASN A CA 1
ATOM 2913 C C . ASN A 1 399 ? 0.222 23.974 10.243 1.00 43.41 399 ASN A C 1
ATOM 2915 O O . ASN A 1 399 ? 0.152 25.189 10.096 1.00 43.41 399 ASN A O 1
ATOM 2919 N N . ARG A 1 400 ? 0.813 23.204 9.308 1.00 43.66 400 ARG A N 1
ATOM 2920 C CA . ARG A 1 400 ? 1.412 23.755 8.067 1.00 43.66 400 ARG A CA 1
ATOM 2921 C C . ARG A 1 400 ? 0.481 23.682 6.852 1.00 43.66 400 ARG A C 1
ATOM 2923 O O . ARG A 1 400 ? 0.558 24.543 5.984 1.00 43.66 400 ARG A O 1
ATOM 2930 N N . ASN A 1 401 ? -0.419 22.704 6.821 1.00 40.69 401 ASN A N 1
ATOM 2931 C CA . ASN A 1 401 ? -1.502 22.620 5.847 1.00 40.69 401 ASN A CA 1
ATOM 2932 C C . ASN A 1 401 ? -2.793 22.824 6.641 1.00 40.69 401 ASN A C 1
ATOM 2934 O O . ASN A 1 401 ? -3.140 21.932 7.406 1.00 40.69 401 ASN A O 1
ATOM 2938 N N . GLY A 1 402 ? -3.458 23.977 6.512 1.00 38.72 402 GLY A N 1
ATOM 2939 C CA . GLY A 1 402 ? -4.613 24.421 7.319 1.00 38.72 402 GLY A CA 1
ATOM 2940 C C . GLY A 1 402 ? -5.902 23.583 7.221 1.00 38.72 402 GLY A C 1
ATOM 2941 O O . GLY A 1 402 ? -6.985 24.137 7.108 1.00 38.72 402 GLY A O 1
ATOM 2942 N N . SER A 1 403 ? -5.789 22.256 7.255 1.00 42.19 403 SER A N 1
ATOM 2943 C CA . SER A 1 403 ? -6.859 21.252 7.284 1.00 42.19 403 SER A CA 1
ATOM 2944 C C . SER A 1 403 ? -6.559 20.137 8.309 1.00 42.19 403 SER A C 1
ATOM 2946 O O . SER A 1 403 ? -7.174 19.070 8.278 1.00 42.19 403 SER A O 1
ATOM 2948 N N . GLY A 1 404 ? -5.570 20.329 9.189 1.00 42.72 404 GLY A N 1
ATOM 2949 C CA . GLY A 1 404 ? -5.124 19.326 10.151 1.00 42.72 404 GLY A CA 1
ATOM 2950 C C . GLY A 1 404 ? -5.929 19.327 11.451 1.00 42.72 404 GLY A C 1
ATOM 2951 O O . GLY A 1 404 ? -5.402 19.738 12.480 1.00 42.72 404 GLY A O 1
ATOM 2952 N N . ASN A 1 405 ? -7.159 18.804 11.427 1.00 50.94 405 ASN A N 1
ATOM 2953 C CA . ASN A 1 405 ? -8.027 18.568 12.600 1.00 50.94 405 ASN A CA 1
ATOM 2954 C C . ASN A 1 405 ? -7.525 17.421 13.518 1.00 50.94 405 ASN A C 1
ATOM 2956 O O . ASN A 1 405 ? -8.310 16.622 14.030 1.00 50.94 405 ASN A O 1
ATOM 2960 N N . GLY A 1 406 ? -6.210 17.270 13.681 1.00 57.25 406 GLY A N 1
ATOM 2961 C CA . GLY A 1 406 ? -5.634 16.291 14.599 1.00 57.25 406 GLY A CA 1
ATOM 2962 C C . GLY A 1 406 ? -5.707 16.830 16.021 1.00 57.25 406 GLY A C 1
ATOM 2963 O O . GLY A 1 406 ? -4.898 17.671 16.392 1.00 57.25 406 GLY A O 1
ATOM 2964 N N . GLU A 1 407 ? -6.673 16.360 16.804 1.00 69.62 407 GLU A N 1
ATOM 2965 C CA . GLU A 1 407 ? -6.914 16.844 18.173 1.00 69.62 407 GLU A CA 1
ATOM 2966 C C . GLU A 1 407 ? -6.122 16.073 19.246 1.00 69.62 407 GLU A C 1
ATOM 2968 O O . GLU A 1 407 ? -6.242 16.348 20.441 1.00 69.62 407 GLU A O 1
ATOM 2973 N N . GLY A 1 408 ? -5.300 15.105 18.826 1.00 81.56 408 GLY A N 1
ATOM 2974 C CA . GLY A 1 408 ? -4.520 14.266 19.732 1.00 81.56 408 GLY A CA 1
ATOM 2975 C C . GLY A 1 408 ? -5.400 13.308 20.538 1.00 81.56 408 GLY A C 1
ATOM 2976 O O . GLY A 1 408 ? -6.608 13.175 20.302 1.00 81.56 408 GLY A O 1
ATOM 2977 N N . LEU A 1 409 ? -4.785 12.581 21.474 1.00 85.88 409 LEU A N 1
ATOM 2978 C CA . LEU A 1 409 ? -5.512 11.622 22.303 1.00 85.88 409 LEU A CA 1
ATOM 2979 C C . LEU A 1 409 ? -6.475 12.332 23.260 1.00 85.88 409 LEU A C 1
ATOM 2981 O O . LEU A 1 409 ? -7.659 12.010 23.248 1.00 85.88 409 LEU A O 1
ATOM 2985 N N . ALA A 1 410 ? -6.016 13.349 23.993 1.00 86.25 410 ALA A N 1
ATOM 2986 C CA . ALA A 1 410 ? -6.845 14.116 24.926 1.00 86.25 410 ALA A CA 1
ATOM 2987 C C . ALA A 1 410 ? -8.152 14.647 24.298 1.00 86.25 410 ALA A C 1
ATOM 2989 O O . ALA A 1 410 ? -9.228 14.361 24.821 1.00 86.25 410 ALA A O 1
ATOM 2990 N N . GLY A 1 411 ? -8.090 15.323 23.142 1.00 85.62 411 GLY A N 1
ATOM 2991 C CA . GLY A 1 411 ? -9.295 15.831 22.470 1.00 85.62 411 GLY A CA 1
ATOM 2992 C C . GLY A 1 411 ? -10.205 14.715 21.942 1.00 85.62 411 GLY A C 1
ATOM 2993 O O . GLY A 1 411 ? -11.431 14.844 21.909 1.00 85.62 411 GLY A O 1
ATOM 2994 N N . THR A 1 412 ? -9.632 13.568 21.569 1.00 88.69 412 THR A N 1
ATOM 2995 C CA . THR A 1 412 ? -10.419 12.386 21.186 1.00 88.69 412 THR A CA 1
ATOM 2996 C C . THR A 1 412 ? -11.155 11.794 22.390 1.00 88.69 412 THR A C 1
ATOM 2998 O O . THR A 1 412 ? -12.327 11.440 22.260 1.00 88.69 412 THR A O 1
ATOM 3001 N N . LEU A 1 413 ? -10.506 11.732 23.559 1.00 89.12 413 LEU A N 1
ATOM 3002 C CA . LEU A 1 413 ? -11.103 11.257 24.812 1.00 89.12 413 LEU A CA 1
ATOM 3003 C C . LEU A 1 413 ? -12.205 12.190 25.318 1.00 89.12 413 LEU A C 1
ATOM 3005 O O . LEU A 1 413 ? -13.271 11.711 25.689 1.00 89.12 413 LEU A O 1
ATOM 3009 N N . GLU A 1 414 ? -11.993 13.505 25.265 1.00 87.44 414 GLU A N 1
ATOM 3010 C CA . GLU A 1 414 ? -13.008 14.502 25.626 1.00 87.44 414 GLU A CA 1
ATOM 3011 C C . GLU A 1 414 ? -14.275 14.346 24.772 1.00 87.44 414 GLU A C 1
ATOM 3013 O O . GLU A 1 414 ? -15.400 14.373 25.273 1.00 87.44 414 GLU A O 1
ATOM 3018 N N . ARG A 1 415 ? -14.114 14.095 23.468 1.00 86.56 415 ARG A N 1
ATOM 3019 C CA . ARG A 1 415 ? -15.261 13.832 22.586 1.00 86.56 415 ARG A CA 1
ATOM 3020 C C . ARG A 1 415 ? -15.900 12.468 22.843 1.00 86.56 415 ARG A C 1
ATOM 3022 O O . ARG A 1 415 ? -17.113 12.340 22.711 1.00 86.56 415 ARG A O 1
ATOM 3029 N N . LEU A 1 416 ? -15.117 11.466 23.238 1.00 86.81 416 LEU A N 1
ATOM 3030 C CA . LEU A 1 416 ? -15.633 10.148 23.608 1.00 86.81 416 LEU A CA 1
ATOM 3031 C C . LEU A 1 416 ? -16.447 10.194 24.913 1.00 86.81 416 LEU A C 1
ATOM 3033 O O . LEU A 1 416 ? -17.425 9.466 25.046 1.00 86.81 416 LEU A O 1
ATOM 3037 N N . GLU A 1 417 ? -16.103 11.085 25.844 1.00 85.38 417 GLU A N 1
ATOM 3038 C CA . GLU A 1 417 ? -16.872 11.320 27.073 1.00 85.38 417 GLU A CA 1
ATOM 3039 C C . GLU A 1 417 ? -18.307 11.802 26.789 1.00 85.38 417 GLU A C 1
ATOM 3041 O O . GLU A 1 417 ? -19.241 11.459 27.520 1.00 85.38 417 GLU A O 1
ATOM 3046 N N . HIS A 1 418 ? -18.494 12.519 25.680 1.00 82.19 418 HIS A N 1
ATOM 3047 C CA . HIS A 1 418 ? -19.793 13.000 25.205 1.00 82.19 418 HIS A CA 1
ATOM 3048 C C . HIS A 1 418 ? -20.479 12.046 24.214 1.00 82.19 418 HIS A C 1
ATOM 3050 O O . HIS A 1 418 ? -21.609 12.302 23.804 1.00 82.19 418 HIS A O 1
ATOM 3056 N N . ALA A 1 419 ? -19.828 10.948 23.821 1.00 76.88 419 ALA A N 1
ATOM 3057 C CA . ALA A 1 419 ? -20.402 9.983 22.892 1.00 76.88 419 ALA A CA 1
ATOM 3058 C C . ALA A 1 419 ? -21.477 9.107 23.559 1.00 76.88 419 ALA A C 1
ATOM 3060 O O . ALA A 1 419 ? -21.500 8.915 24.781 1.00 76.88 419 ALA A O 1
ATOM 3061 N N . GLU A 1 420 ? -22.361 8.540 22.737 1.00 68.94 420 GLU A N 1
ATOM 3062 C CA . GLU A 1 420 ? -23.351 7.550 23.172 1.00 68.94 420 GLU A CA 1
ATOM 3063 C C . GLU A 1 420 ? -22.686 6.373 23.899 1.00 68.94 420 GLU A C 1
ATOM 3065 O O . GLU A 1 420 ? -21.570 5.963 23.563 1.00 68.94 420 GLU A O 1
ATOM 3070 N N . ARG A 1 421 ? -23.390 5.811 24.890 1.00 71.88 421 ARG A N 1
ATOM 3071 C CA . ARG A 1 421 ? -22.963 4.570 25.549 1.00 71.88 421 ARG A CA 1
ATOM 3072 C C . ARG A 1 421 ? -22.855 3.461 24.496 1.00 71.88 421 ARG A C 1
ATOM 3074 O O . ARG A 1 421 ? -23.676 3.382 23.585 1.00 71.88 421 ARG A O 1
ATOM 3081 N N . GLY A 1 422 ? -21.821 2.632 24.598 1.00 70.50 422 GLY A N 1
ATOM 3082 C CA . GLY A 1 422 ? -21.546 1.563 23.637 1.00 70.50 422 GLY A CA 1
ATOM 3083 C C . GLY A 1 422 ? -21.282 0.236 24.335 1.00 70.50 422 GLY A C 1
ATOM 3084 O O . GLY A 1 422 ? -20.971 0.202 25.521 1.00 70.50 422 GLY A O 1
ATOM 3085 N N . GLY A 1 423 ? -21.372 -0.869 23.597 1.00 78.94 423 GLY A N 1
ATOM 3086 C CA . GLY A 1 423 ? -21.114 -2.194 24.162 1.00 78.94 423 GLY A CA 1
ATOM 3087 C C . GLY A 1 423 ? -19.629 -2.406 24.448 1.00 78.94 423 GLY A C 1
ATOM 3088 O O . GLY A 1 423 ? -19.248 -2.790 25.552 1.00 78.94 423 GLY A O 1
ATOM 3089 N N . VAL A 1 424 ? -18.775 -2.115 23.462 1.00 86.25 424 VAL A N 1
ATOM 3090 C CA . VAL A 1 424 ? -17.330 -2.360 23.557 1.00 86.25 424 VAL A CA 1
ATOM 3091 C C . VAL A 1 424 ? -16.543 -1.109 23.174 1.00 86.25 424 VAL A C 1
ATOM 3093 O O . VAL A 1 424 ? -16.804 -0.513 22.133 1.00 86.25 424 VAL A O 1
ATOM 3096 N N . LEU A 1 425 ? -15.553 -0.743 23.987 1.00 90.69 425 LEU A N 1
ATOM 3097 C CA . LEU A 1 425 ? -14.537 0.263 23.688 1.00 90.69 425 LEU A CA 1
ATOM 3098 C C . LEU A 1 425 ? -13.166 -0.411 23.591 1.00 90.69 425 LEU A C 1
ATOM 3100 O O . LEU A 1 425 ? -12.705 -1.030 24.549 1.00 90.69 425 LEU A O 1
ATOM 3104 N N . ILE A 1 426 ? -12.490 -0.251 22.456 1.00 92.44 426 ILE A N 1
ATOM 3105 C CA . ILE A 1 426 ? -11.119 -0.724 22.255 1.00 92.44 426 ILE A CA 1
ATOM 3106 C C . ILE A 1 426 ? -10.254 0.467 21.882 1.00 92.44 426 ILE A C 1
ATOM 3108 O O . ILE A 1 426 ? -10.415 1.050 20.815 1.00 92.44 426 ILE A O 1
ATOM 3112 N N . VAL A 1 427 ? -9.307 0.808 22.742 1.00 93.94 427 VAL A N 1
ATOM 3113 C CA . VAL A 1 427 ? -8.284 1.813 22.462 1.00 93.94 427 VAL A CA 1
ATOM 3114 C C . VAL A 1 427 ? -7.001 1.084 22.107 1.00 93.94 427 VAL A C 1
ATOM 3116 O O . VAL A 1 427 ? -6.556 0.218 22.855 1.00 93.94 427 VAL A O 1
ATOM 3119 N N . VAL A 1 428 ? -6.427 1.395 20.952 1.00 94.62 428 VAL A N 1
ATOM 3120 C CA . VAL A 1 428 ? -5.314 0.654 20.359 1.00 94.62 428 VAL A CA 1
ATOM 3121 C C . VAL A 1 428 ? -4.155 1.598 20.084 1.00 94.62 428 VAL A C 1
ATOM 3123 O O . VAL A 1 428 ? -4.330 2.603 19.390 1.00 94.62 428 VAL A O 1
ATOM 3126 N N . GLY A 1 429 ? -2.963 1.247 20.566 1.00 89.06 429 GLY A N 1
ATOM 3127 C CA . GLY A 1 429 ? -1.728 1.859 20.096 1.00 89.06 429 GLY A CA 1
ATOM 3128 C C . GLY A 1 429 ? -0.714 2.164 21.185 1.00 89.06 429 GLY A C 1
ATOM 3129 O O . GLY A 1 429 ? -0.314 1.270 21.922 1.00 89.06 429 GLY A O 1
ATOM 3130 N N . GLY A 1 430 ? -0.245 3.412 21.200 1.00 84.75 430 GLY A N 1
ATOM 3131 C CA . GLY A 1 430 ? 0.883 3.868 22.008 1.00 84.75 430 GLY A CA 1
ATOM 3132 C C . GLY A 1 430 ? 0.681 3.813 23.527 1.00 84.75 430 GLY A C 1
ATOM 3133 O O . GLY A 1 430 ? -0.256 3.214 24.053 1.00 84.75 430 GLY A O 1
ATOM 3134 N N . HIS A 1 431 ? 1.582 4.475 24.244 1.00 87.50 431 HIS A N 1
ATOM 3135 C CA . HIS A 1 431 ? 1.640 4.534 25.699 1.00 87.50 431 HIS A CA 1
ATOM 3136 C C . HIS A 1 431 ? 1.026 5.846 26.209 1.00 87.50 431 HIS A C 1
ATOM 3138 O O . HIS A 1 431 ? 1.749 6.835 26.338 1.00 87.50 431 HIS A O 1
ATOM 3144 N N . PRO A 1 432 ? -0.292 5.883 26.492 1.00 86.00 432 PRO A N 1
ATOM 3145 C CA . PRO A 1 432 ? -0.934 7.079 27.021 1.00 86.00 432 PRO A CA 1
ATOM 3146 C C . PRO A 1 432 ? -0.336 7.492 28.365 1.00 86.00 432 PRO A C 1
ATOM 3148 O O . PRO A 1 432 ? 0.115 6.659 29.160 1.00 86.00 432 PRO A O 1
ATOM 3151 N N . GLN A 1 433 ? -0.379 8.791 28.638 1.00 87.06 433 GLN A N 1
ATOM 3152 C CA . GLN A 1 433 ? 0.054 9.350 29.910 1.00 87.06 433 GLN A CA 1
ATOM 3153 C C . GLN A 1 433 ? -0.881 8.914 31.054 1.00 87.06 433 GLN A C 1
ATOM 3155 O O . GLN A 1 433 ? -2.059 8.627 30.824 1.00 87.06 433 GLN A O 1
ATOM 3160 N N . PRO A 1 434 ? -0.416 8.916 32.318 1.00 85.81 434 PRO A N 1
ATOM 3161 C CA . PRO A 1 434 ? -1.254 8.544 33.460 1.00 85.81 434 PRO A CA 1
ATOM 3162 C C . PRO A 1 434 ? -2.570 9.338 33.575 1.00 85.81 434 PRO A C 1
ATOM 3164 O O . PRO A 1 434 ? -3.593 8.780 33.970 1.00 85.81 434 PRO A O 1
ATOM 3167 N N . SER A 1 435 ? -2.575 10.617 33.188 1.00 86.19 435 SER A N 1
ATOM 3168 C CA . SER A 1 435 ? -3.773 11.473 33.141 1.00 86.19 435 SER A CA 1
ATOM 3169 C C . SER A 1 435 ? -4.804 10.999 32.106 1.00 86.19 435 SER A C 1
ATOM 3171 O O . SER A 1 435 ? -6.010 10.986 32.369 1.00 86.19 435 SER A O 1
ATOM 3173 N N . GLU A 1 436 ? -4.336 10.560 30.939 1.00 88.44 436 GLU A N 1
ATOM 3174 C CA . GLU A 1 436 ? -5.166 10.022 29.860 1.00 88.44 436 GLU A CA 1
ATOM 3175 C C . GLU A 1 436 ? -5.733 8.652 30.243 1.00 88.44 436 GLU A C 1
ATOM 3177 O O . GLU A 1 436 ? -6.911 8.390 30.009 1.00 88.44 436 GLU A O 1
ATOM 3182 N N . ILE A 1 437 ? -4.942 7.809 30.920 1.00 87.44 437 ILE A N 1
ATOM 3183 C CA . ILE A 1 437 ? -5.413 6.535 31.485 1.00 87.44 437 ILE A CA 1
ATOM 3184 C C . ILE A 1 437 ? -6.506 6.781 32.536 1.00 87.44 437 ILE A C 1
ATOM 3186 O O . ILE A 1 437 ? -7.517 6.078 32.543 1.00 87.44 437 ILE A O 1
ATOM 3190 N N . GLY A 1 438 ? -6.352 7.795 33.393 1.00 87.25 438 GLY A N 1
ATOM 3191 C CA . GLY A 1 438 ? -7.387 8.188 34.355 1.00 87.25 438 GLY A CA 1
ATOM 3192 C C . GLY A 1 438 ? -8.700 8.589 33.672 1.00 87.25 438 GLY A C 1
ATOM 3193 O O . GLY A 1 438 ? -9.776 8.142 34.071 1.00 87.25 438 GLY A O 1
ATOM 3194 N N . THR A 1 439 ? -8.611 9.356 32.583 1.00 88.12 439 THR A N 1
ATOM 3195 C CA . THR A 1 439 ? -9.776 9.753 31.772 1.00 88.12 439 THR A CA 1
ATOM 3196 C C . THR A 1 439 ? -10.416 8.547 31.078 1.00 88.12 439 THR A C 1
ATOM 3198 O O . THR A 1 439 ? -11.631 8.370 31.137 1.00 88.12 439 THR A O 1
ATOM 3201 N N . LEU A 1 440 ? -9.607 7.657 30.497 1.00 88.75 440 LEU A N 1
ATOM 3202 C CA . LEU A 1 440 ? -10.066 6.398 29.906 1.00 88.75 440 LEU A CA 1
ATOM 3203 C C . LEU A 1 440 ? -10.787 5.508 30.914 1.00 88.75 440 LEU A C 1
ATOM 3205 O O . LEU A 1 440 ? -11.806 4.917 30.581 1.00 88.75 440 LEU A O 1
ATOM 3209 N N . THR A 1 441 ? -10.291 5.443 32.146 1.00 88.62 441 THR A N 1
ATOM 3210 C CA . THR A 1 441 ? -10.904 4.673 33.234 1.00 88.62 441 THR A CA 1
ATOM 3211 C C . THR A 1 441 ? -12.273 5.246 33.616 1.00 88.62 441 THR A C 1
ATOM 3213 O O . THR A 1 441 ? -13.224 4.495 33.817 1.00 88.62 441 THR A O 1
ATOM 3216 N N . ARG A 1 442 ? -12.416 6.580 33.642 1.00 87.69 442 ARG A N 1
ATOM 3217 C CA . ARG A 1 442 ? -13.713 7.247 33.852 1.00 87.69 442 ARG A CA 1
ATOM 3218 C C . ARG A 1 442 ? -14.702 6.935 32.726 1.00 87.69 442 ARG A C 1
ATOM 3220 O O . ARG A 1 442 ? -15.869 6.662 32.991 1.00 87.69 442 ARG A O 1
ATOM 3227 N N . ILE A 1 443 ? -14.230 6.946 31.480 1.00 87.44 443 ILE A N 1
ATOM 3228 C CA . ILE A 1 443 ? -15.042 6.640 30.295 1.00 87.44 443 ILE A CA 1
ATOM 3229 C C . ILE A 1 443 ? -15.404 5.147 30.237 1.00 87.44 443 ILE A C 1
ATOM 3231 O O . ILE A 1 443 ? -16.517 4.812 29.838 1.00 87.44 443 ILE A O 1
ATOM 3235 N N . ALA A 1 444 ? -14.505 4.257 30.671 1.00 85.25 444 ALA A N 1
ATOM 3236 C CA . ALA A 1 444 ? -14.669 2.805 30.626 1.00 85.25 444 ALA A CA 1
ATOM 3237 C C . ALA A 1 444 ? -15.959 2.324 31.302 1.00 85.25 444 ALA A C 1
ATOM 3239 O O . ALA A 1 444 ? -16.597 1.414 30.786 1.00 85.25 444 ALA A O 1
ATOM 3240 N N . GLY A 1 445 ? -16.397 2.979 32.386 1.00 79.81 445 GLY A N 1
ATOM 3241 C CA . GLY A 1 445 ? -17.649 2.644 33.078 1.00 79.81 445 GLY A CA 1
ATOM 3242 C C . GLY A 1 445 ? -18.923 2.832 32.241 1.00 79.81 445 GLY A C 1
ATOM 3243 O O . GLY A 1 445 ? -19.974 2.321 32.610 1.00 79.81 445 GLY A O 1
ATOM 3244 N N . ARG A 1 446 ? -18.848 3.541 31.106 1.00 81.62 446 ARG A N 1
ATOM 3245 C CA . ARG A 1 446 ? -19.963 3.718 30.155 1.00 81.62 446 ARG A CA 1
ATOM 3246 C C . ARG A 1 446 ? -20.058 2.594 29.121 1.00 81.62 446 ARG A C 1
ATOM 3248 O O . ARG A 1 446 ? -21.002 2.596 28.333 1.00 81.62 446 ARG A O 1
ATOM 3255 N N . PHE A 1 447 ? -19.082 1.688 29.096 1.00 80.88 447 PHE A N 1
ATOM 3256 C CA . PHE A 1 447 ? -19.002 0.574 28.159 1.00 80.88 447 PHE A CA 1
ATOM 3257 C C . PHE A 1 447 ? -19.074 -0.753 28.911 1.00 80.88 447 PHE A C 1
ATOM 3259 O O . PHE A 1 447 ? -18.562 -0.872 30.020 1.00 80.88 447 PHE A O 1
ATOM 3266 N N . GLY A 1 448 ? -19.698 -1.767 28.311 1.00 75.62 448 GLY A N 1
ATOM 3267 C CA . GLY A 1 448 ? -19.739 -3.114 28.898 1.00 75.62 448 GLY A CA 1
ATOM 3268 C C . GLY A 1 448 ? -18.388 -3.790 28.955 1.00 75.62 448 GLY A C 1
ATOM 3269 O O . GLY A 1 448 ? -18.084 -4.535 29.885 1.00 75.62 448 GLY A O 1
ATOM 3270 N N . LEU A 1 449 ? -17.549 -3.487 27.975 1.00 83.25 449 LEU A N 1
ATOM 3271 C CA . LEU A 1 449 ? -16.166 -3.906 27.952 1.00 83.25 449 LEU A CA 1
ATOM 3272 C C . LEU A 1 449 ? -15.307 -2.757 27.442 1.00 83.25 449 LEU A C 1
ATOM 3274 O O . LEU A 1 449 ? -15.462 -2.330 26.301 1.00 83.25 449 LEU A O 1
ATOM 3278 N N . ALA A 1 450 ? -14.366 -2.299 28.259 1.00 87.69 450 ALA A N 1
ATOM 3279 C CA . ALA A 1 450 ? -13.346 -1.352 27.842 1.00 87.69 450 ALA A CA 1
ATOM 3280 C C . ALA A 1 450 ? -11.969 -2.012 27.890 1.00 87.69 450 ALA A C 1
ATOM 3282 O O . ALA A 1 450 ? -11.592 -2.634 28.891 1.00 87.69 450 ALA A O 1
ATOM 3283 N N . ALA A 1 451 ? -11.201 -1.852 26.817 1.00 90.00 451 ALA A N 1
ATOM 3284 C CA . ALA A 1 451 ? -9.846 -2.357 26.734 1.00 90.00 451 ALA A CA 1
ATOM 3285 C C . ALA A 1 451 ? -8.878 -1.331 26.152 1.00 90.00 451 ALA A C 1
ATOM 3287 O O . ALA A 1 451 ? -9.167 -0.678 25.151 1.00 90.00 451 ALA A O 1
ATOM 3288 N N . LEU A 1 452 ? -7.703 -1.242 26.767 1.00 91.69 452 LEU A N 1
ATOM 3289 C CA . LEU A 1 452 ? -6.554 -0.502 26.275 1.00 91.69 452 LEU A CA 1
ATOM 3290 C C . LEU A 1 452 ? -5.485 -1.503 25.834 1.00 91.69 452 LEU A C 1
ATOM 3292 O O . LEU A 1 452 ? -4.931 -2.242 26.649 1.00 91.69 452 LEU A O 1
ATOM 3296 N N . THR A 1 453 ? -5.196 -1.508 24.540 1.00 91.25 453 THR A N 1
ATOM 3297 C CA . THR A 1 453 ? -4.127 -2.295 23.935 1.00 91.25 453 THR A CA 1
ATOM 3298 C C . THR A 1 453 ? -2.904 -1.413 23.740 1.00 91.25 453 THR A C 1
ATOM 3300 O O . THR A 1 453 ? -2.962 -0.466 22.953 1.00 91.25 453 THR A O 1
ATOM 3303 N N . ARG A 1 454 ? -1.800 -1.750 24.412 1.00 90.94 454 ARG A N 1
ATOM 3304 C CA . ARG A 1 454 ? -0.505 -1.082 24.249 1.00 90.94 454 ARG A CA 1
ATOM 3305 C C . ARG A 1 454 ? 0.453 -1.981 23.485 1.00 90.94 454 ARG A C 1
ATOM 3307 O O . ARG A 1 454 ? 0.605 -3.159 23.815 1.00 90.94 454 ARG A O 1
ATOM 3314 N N . ILE A 1 455 ? 1.091 -1.418 22.468 1.00 88.88 455 ILE A N 1
ATOM 3315 C CA . ILE A 1 455 ? 1.988 -2.148 21.569 1.00 88.88 455 ILE A CA 1
ATOM 3316 C C . ILE A 1 455 ? 3.424 -1.686 21.779 1.00 88.88 455 ILE A C 1
ATOM 3318 O O . ILE A 1 455 ? 3.652 -0.517 22.064 1.00 88.88 455 ILE A O 1
ATOM 3322 N N . GLY A 1 456 ? 4.376 -2.614 21.664 1.00 79.56 456 GLY A N 1
ATOM 3323 C CA . GLY A 1 456 ? 5.807 -2.328 21.820 1.00 79.56 456 GLY A CA 1
ATOM 3324 C C . GLY A 1 456 ? 6.331 -2.508 23.250 1.00 79.56 456 GLY A C 1
ATOM 3325 O O . GLY A 1 456 ? 7.499 -2.247 23.519 1.00 79.56 456 GLY A O 1
ATOM 3326 N N . THR A 1 457 ? 5.500 -2.998 24.179 1.00 70.50 457 THR A N 1
ATOM 3327 C CA . THR A 1 457 ? 5.919 -3.306 25.556 1.00 70.50 457 THR A CA 1
ATOM 3328 C C . THR A 1 457 ? 6.115 -4.809 25.770 1.00 70.50 457 THR A C 1
ATOM 3330 O O . THR A 1 457 ? 5.230 -5.619 25.486 1.00 70.50 457 THR A O 1
ATOM 3333 N N . THR A 1 458 ? 7.288 -5.182 26.289 1.00 60.47 458 THR A N 1
ATOM 3334 C CA . THR A 1 458 ? 7.609 -6.539 26.774 1.00 60.47 458 THR A CA 1
ATOM 3335 C C . THR A 1 458 ? 7.556 -6.665 28.296 1.00 60.47 458 THR A C 1
ATOM 3337 O O . THR A 1 458 ? 7.503 -7.782 28.801 1.00 60.47 458 THR A O 1
ATOM 3340 N N . ASP A 1 459 ? 7.525 -5.542 29.018 1.00 55.34 459 ASP A N 1
ATOM 3341 C CA . ASP A 1 459 ? 7.776 -5.496 30.469 1.00 55.34 459 ASP A CA 1
ATOM 3342 C C . ASP A 1 459 ? 6.490 -5.416 31.318 1.00 55.34 459 ASP A C 1
ATOM 3344 O O . ASP A 1 459 ? 6.541 -5.316 32.544 1.00 55.34 459 ASP A O 1
ATOM 3348 N N . GLY A 1 460 ? 5.315 -5.443 30.682 1.00 55.56 460 GLY A N 1
ATOM 3349 C CA . GLY A 1 460 ? 4.022 -5.444 31.368 1.00 55.56 460 GLY A CA 1
ATOM 3350 C C . GLY A 1 460 ? 3.580 -6.839 31.845 1.00 55.56 460 GLY A C 1
ATOM 3351 O O . GLY A 1 460 ? 4.053 -7.850 31.330 1.00 55.56 460 GLY A O 1
ATOM 3352 N N . PRO A 1 461 ? 2.580 -6.935 32.748 1.00 52.56 461 PRO A N 1
ATOM 3353 C CA . PRO A 1 461 ? 1.984 -8.204 33.209 1.00 52.56 461 PRO A CA 1
ATOM 3354 C C . PRO A 1 461 ? 1.267 -9.005 32.098 1.00 52.56 461 PRO A C 1
ATOM 3356 O O . PRO A 1 461 ? 0.624 -10.022 32.354 1.00 52.56 461 PRO A O 1
ATOM 3359 N N . GLY A 1 462 ? 1.346 -8.537 30.852 1.00 64.00 462 GLY A N 1
ATOM 3360 C CA . GLY A 1 462 ? 0.818 -9.146 29.643 1.00 64.00 462 GLY A CA 1
ATOM 3361 C C . GLY A 1 462 ? -0.681 -8.928 29.437 1.00 64.00 462 GLY A C 1
ATOM 3362 O O . GLY A 1 462 ? -1.100 -8.507 28.357 1.00 64.00 462 GLY A O 1
ATOM 3363 N N . THR A 1 463 ? -1.477 -9.165 30.477 1.00 69.94 463 THR A N 1
ATOM 3364 C CA . THR A 1 463 ? -2.892 -8.782 30.565 1.00 69.94 463 THR A CA 1
ATOM 3365 C C . THR A 1 463 ? -3.229 -8.409 32.004 1.00 69.94 463 THR A C 1
ATOM 3367 O O . THR A 1 463 ? -2.880 -9.150 32.920 1.00 69.94 463 THR A O 1
ATOM 3370 N N . GLY A 1 464 ? -3.940 -7.303 32.217 1.00 72.19 464 GLY A N 1
ATOM 3371 C CA . GLY A 1 464 ? -4.368 -6.860 33.548 1.00 72.19 464 GLY A CA 1
ATOM 3372 C C . GLY A 1 464 ? -5.782 -6.290 33.533 1.00 72.19 464 GLY A C 1
ATOM 3373 O O . GLY A 1 464 ? -6.261 -5.836 32.500 1.00 72.19 464 GLY A O 1
ATOM 3374 N N . ARG A 1 465 ? -6.470 -6.298 34.676 1.00 73.50 465 ARG A N 1
ATOM 3375 C CA . ARG A 1 465 ? -7.739 -5.578 34.862 1.00 73.50 465 ARG A CA 1
ATOM 3376 C C . ARG A 1 465 ? -7.582 -4.582 36.001 1.00 73.50 465 ARG A C 1
ATOM 3378 O O . ARG A 1 465 ? -7.126 -4.959 37.075 1.00 73.50 465 ARG A O 1
ATOM 3385 N N . GLY A 1 466 ? -7.976 -3.334 35.771 1.00 71.44 466 GLY A N 1
ATOM 3386 C CA . GLY A 1 466 ? -7.963 -2.282 36.783 1.00 71.44 466 GLY A CA 1
ATOM 3387 C C . GLY A 1 466 ? -9.091 -1.289 36.539 1.00 71.44 466 GLY A C 1
ATOM 3388 O O . GLY A 1 466 ? -9.244 -0.807 35.423 1.00 71.44 466 GLY A O 1
ATOM 3389 N N . ALA A 1 467 ? -9.893 -1.012 37.572 1.00 71.75 467 ALA A N 1
ATOM 3390 C CA . ALA A 1 467 ? -10.948 0.010 37.559 1.00 71.75 467 ALA A CA 1
ATOM 3391 C C . ALA A 1 467 ? -11.892 -0.034 36.327 1.00 71.75 467 ALA A C 1
ATOM 3393 O O . ALA A 1 467 ? -12.244 0.993 35.761 1.00 71.75 467 ALA A O 1
ATOM 3394 N N . GLY A 1 468 ? -12.294 -1.237 35.895 1.00 75.88 468 GLY A N 1
ATOM 3395 C CA . GLY A 1 468 ? -13.193 -1.434 34.743 1.00 75.88 468 GLY A CA 1
ATOM 3396 C C . GLY A 1 468 ? -12.510 -1.415 33.368 1.00 75.88 468 GLY A C 1
ATOM 3397 O O . GLY A 1 468 ? -13.149 -1.726 32.367 1.00 75.88 468 GLY A O 1
ATOM 3398 N N . LEU A 1 469 ? -11.206 -1.127 33.311 1.00 85.00 469 LEU A N 1
ATOM 3399 C CA . LEU A 1 469 ? -10.396 -1.153 32.096 1.00 85.00 469 LEU A CA 1
ATOM 3400 C C . LEU A 1 469 ? -9.536 -2.426 32.043 1.00 85.00 469 LEU A C 1
ATOM 3402 O O . LEU A 1 469 ? -8.859 -2.793 33.009 1.00 85.00 469 LEU A O 1
ATOM 3406 N N . THR A 1 470 ? -9.556 -3.113 30.901 1.00 88.00 470 THR A N 1
ATOM 3407 C CA . THR A 1 470 ? -8.677 -4.259 30.628 1.00 88.00 470 THR A CA 1
ATOM 3408 C C . THR A 1 470 ? -7.441 -3.793 29.860 1.00 88.00 470 THR A C 1
ATOM 3410 O O . THR A 1 470 ? -7.561 -3.198 28.796 1.00 88.00 470 THR A O 1
ATOM 3413 N N . PHE A 1 471 ? -6.250 -4.073 30.373 1.00 88.12 471 PHE A N 1
ATOM 3414 C CA . PHE A 1 471 ? -4.976 -3.768 29.726 1.00 88.12 471 PHE A CA 1
ATOM 3415 C C . PHE A 1 471 ? -4.468 -4.996 28.973 1.00 88.12 471 PHE A C 1
ATOM 3417 O O . PHE A 1 471 ? -4.453 -6.096 29.532 1.00 88.12 471 PHE A O 1
ATOM 3424 N N . ILE A 1 472 ? -4.047 -4.809 27.722 1.00 89.12 472 ILE A N 1
ATOM 3425 C CA . ILE A 1 472 ? -3.429 -5.842 26.885 1.00 89.12 472 ILE A CA 1
ATOM 3426 C C . ILE A 1 472 ? -2.121 -5.280 26.338 1.00 89.12 472 ILE A C 1
ATOM 3428 O O . ILE A 1 472 ? -2.127 -4.357 25.530 1.00 89.12 472 ILE A O 1
ATOM 3432 N N . ASP A 1 473 ? -1.007 -5.848 26.783 1.00 89.38 473 ASP A N 1
ATOM 3433 C CA . ASP A 1 473 ? 0.335 -5.312 26.544 1.00 89.38 473 ASP A CA 1
ATOM 3434 C C . ASP A 1 473 ? 1.154 -6.308 25.738 1.00 89.38 473 ASP A C 1
ATOM 3436 O O . ASP A 1 473 ? 1.590 -7.304 26.303 1.00 89.38 473 ASP A O 1
ATOM 3440 N N . ALA A 1 474 ? 1.368 -6.100 24.443 1.00 88.94 474 ALA A N 1
ATOM 3441 C CA . ALA A 1 474 ? 2.071 -7.086 23.622 1.00 88.94 474 ALA A CA 1
ATOM 3442 C C . ALA A 1 474 ? 3.007 -6.449 22.584 1.00 88.94 474 ALA A C 1
ATOM 3444 O O . ALA A 1 474 ? 2.775 -5.322 22.150 1.00 88.94 474 ALA A O 1
ATOM 3445 N N . PRO A 1 475 ? 4.060 -7.165 22.149 1.00 88.06 475 PRO A N 1
ATOM 3446 C CA . PRO A 1 475 ? 5.016 -6.629 21.184 1.00 88.06 475 PRO A CA 1
ATOM 3447 C C . PRO A 1 475 ? 4.450 -6.553 19.758 1.00 88.06 475 PRO A C 1
ATOM 3449 O O . PRO A 1 475 ? 4.866 -5.696 18.990 1.00 88.06 475 PRO A O 1
ATOM 3452 N N . THR A 1 476 ? 3.505 -7.426 19.389 1.00 91.12 476 THR A N 1
ATOM 3453 C CA . THR A 1 476 ? 2.983 -7.537 18.017 1.00 91.12 476 THR A CA 1
ATOM 3454 C C . THR A 1 476 ? 1.460 -7.600 17.984 1.00 91.12 476 THR A C 1
ATOM 3456 O O . THR A 1 476 ? 0.809 -7.998 18.953 1.00 91.12 476 THR A O 1
ATOM 3459 N N . ALA A 1 477 ? 0.883 -7.251 16.831 1.00 91.38 477 ALA A N 1
ATOM 3460 C CA . ALA A 1 477 ? -0.560 -7.313 16.601 1.00 91.38 477 ALA A CA 1
ATOM 3461 C C . ALA A 1 477 ? -1.146 -8.723 16.771 1.00 91.38 477 ALA A C 1
ATOM 3463 O O . ALA A 1 477 ? -2.232 -8.888 17.326 1.00 91.38 477 ALA A O 1
ATOM 3464 N N . GLU A 1 478 ? -0.415 -9.742 16.319 1.00 91.81 478 GLU A N 1
ATOM 3465 C CA . GLU A 1 478 ? -0.819 -11.143 16.435 1.00 91.81 478 GLU A CA 1
ATOM 3466 C C . GLU A 1 478 ? -0.957 -11.566 17.904 1.00 91.81 478 GLU A C 1
ATOM 3468 O O . GLU A 1 478 ? -1.978 -12.131 18.298 1.00 91.81 478 GLU A O 1
ATOM 3473 N N . GLU A 1 479 ? 0.020 -11.203 18.739 1.00 90.94 479 GLU A N 1
ATOM 3474 C CA . GLU A 1 479 ? 0.025 -11.531 20.165 1.00 90.94 479 GLU A CA 1
ATOM 3475 C C . GLU A 1 479 ? -1.085 -10.784 20.927 1.00 90.94 479 GLU A C 1
ATOM 3477 O O . GLU A 1 479 ? -1.723 -11.362 21.814 1.00 90.94 479 GLU A O 1
ATOM 3482 N N . VAL A 1 480 ? -1.390 -9.532 20.551 1.00 90.62 480 VAL A N 1
ATOM 3483 C CA . VAL A 1 480 ? -2.577 -8.813 21.053 1.00 90.62 480 VAL A CA 1
ATOM 3484 C C . VAL A 1 480 ? -3.851 -9.596 20.740 1.00 90.62 480 VAL A C 1
ATOM 3486 O O . VAL A 1 480 ? -4.655 -9.851 21.639 1.00 90.62 480 VAL A O 1
ATOM 3489 N N . CYS A 1 481 ? -4.051 -9.966 19.472 1.00 90.81 481 CYS A N 1
ATOM 3490 C CA . CYS A 1 481 ? -5.268 -10.644 19.028 1.00 90.81 481 CYS A CA 1
ATOM 3491 C C . CYS A 1 481 ? -5.423 -12.005 19.720 1.00 90.81 481 CYS A C 1
ATOM 3493 O O . CYS A 1 481 ? -6.512 -12.352 20.181 1.00 90.81 481 CYS A O 1
ATOM 3495 N N . HIS A 1 482 ? -4.319 -12.734 19.895 1.00 90.19 482 HIS A N 1
ATOM 3496 C CA . HIS A 1 482 ? -4.304 -13.996 20.624 1.00 90.19 482 HIS A CA 1
ATOM 3497 C C . HIS A 1 482 ? -4.648 -13.823 22.116 1.00 90.19 482 HIS A C 1
ATOM 3499 O O . HIS A 1 482 ? -5.401 -14.611 22.696 1.00 90.19 482 HIS A O 1
ATOM 3505 N N . ARG A 1 483 ? -4.140 -12.770 22.770 1.00 89.75 483 ARG A N 1
ATOM 3506 C CA . ARG A 1 483 ? -4.494 -12.439 24.165 1.00 89.75 483 ARG A CA 1
ATOM 3507 C C . ARG A 1 483 ? -5.953 -12.038 24.312 1.00 89.75 483 ARG A C 1
ATOM 3509 O O . ARG A 1 483 ? -6.599 -12.476 25.263 1.00 89.75 483 ARG A O 1
ATOM 3516 N N . TRP A 1 484 ? -6.481 -11.271 23.363 1.00 87.75 484 TRP A N 1
ATOM 3517 C CA . TRP A 1 484 ? -7.900 -10.937 23.314 1.00 87.75 484 TRP A CA 1
ATOM 3518 C C . TRP A 1 484 ? -8.771 -12.191 23.218 1.00 87.75 484 TRP A C 1
ATOM 3520 O O . TRP A 1 484 ? -9.703 -12.362 24.002 1.00 87.75 484 TRP A O 1
ATOM 3530 N N . GLU A 1 485 ? -8.445 -13.103 22.301 1.00 86.25 485 GLU A N 1
ATOM 3531 C CA . GLU A 1 485 ? -9.173 -14.361 22.133 1.00 86.25 485 GLU A CA 1
ATOM 3532 C C . GLU A 1 485 ? -9.178 -15.190 23.424 1.00 86.25 485 GLU A C 1
ATOM 3534 O O . GLU A 1 485 ? -10.231 -15.673 23.845 1.00 86.25 485 GLU A O 1
ATOM 3539 N N . ARG A 1 486 ? -8.040 -15.280 24.126 1.00 84.81 486 ARG A N 1
ATOM 3540 C CA . ARG A 1 486 ? -7.971 -15.947 25.436 1.00 84.81 486 ARG A CA 1
ATOM 3541 C C . ARG A 1 486 ? -8.883 -15.297 26.479 1.00 84.81 486 ARG A C 1
ATOM 3543 O O . ARG A 1 486 ? -9.553 -16.022 27.215 1.00 84.81 486 ARG A O 1
ATOM 3550 N N . LEU A 1 487 ? -8.948 -13.965 26.528 1.00 80.44 487 LEU A N 1
ATOM 3551 C CA . LEU A 1 487 ? -9.837 -13.235 27.439 1.00 80.44 487 LEU A CA 1
ATOM 3552 C C . LEU A 1 487 ? -11.318 -13.467 27.106 1.00 80.44 487 LEU A C 1
ATOM 3554 O O . LEU A 1 487 ? -12.114 -13.726 28.010 1.00 80.44 487 LEU A O 1
ATOM 3558 N N . ALA A 1 488 ? -11.677 -13.441 25.822 1.00 74.62 488 ALA A N 1
ATOM 3559 C CA . ALA A 1 488 ? -13.037 -13.709 25.358 1.00 74.62 488 ALA A CA 1
ATOM 3560 C C . ALA A 1 488 ? -13.478 -15.159 25.650 1.00 74.62 488 ALA A C 1
ATOM 3562 O O . ALA A 1 488 ? -14.618 -15.406 26.039 1.00 74.62 488 ALA A O 1
ATOM 3563 N N . LEU A 1 489 ? -12.569 -16.130 25.516 1.00 70.62 489 LEU A N 1
ATOM 3564 C CA . LEU A 1 489 ? -12.826 -17.534 25.857 1.00 70.62 489 LEU A CA 1
ATOM 3565 C C . LEU A 1 489 ? -12.896 -17.781 27.372 1.00 70.62 489 LEU A C 1
ATOM 3567 O O . LEU A 1 489 ? -13.558 -18.723 27.813 1.00 70.62 489 LEU A O 1
ATOM 3571 N N . ALA A 1 490 ? -12.186 -16.989 28.178 1.00 69.62 490 ALA A N 1
ATOM 3572 C CA . ALA A 1 490 ? -12.249 -17.074 29.634 1.00 69.62 490 ALA A CA 1
ATOM 3573 C C . ALA A 1 490 ? -13.576 -16.517 30.172 1.00 69.62 490 ALA A C 1
ATOM 3575 O O . ALA A 1 490 ? -14.206 -17.162 31.009 1.00 69.62 490 ALA A O 1
ATOM 3576 N N . SER A 1 491 ? -14.041 -15.375 29.651 1.00 65.62 491 SER A N 1
ATOM 3577 C CA . SER A 1 491 ? -15.332 -14.798 30.048 1.00 65.62 491 SER A CA 1
ATOM 3578 C C . SER A 1 491 ? -16.510 -15.697 29.663 1.00 65.62 491 SER A C 1
ATOM 3580 O O . SER A 1 491 ? -17.404 -15.904 30.479 1.00 65.62 491 SER A O 1
ATOM 3582 N N . ALA A 1 492 ? -16.471 -16.322 28.480 1.00 59.28 492 ALA A N 1
ATOM 3583 C CA . ALA A 1 492 ? -17.499 -17.268 28.042 1.00 59.28 492 ALA A CA 1
ATOM 3584 C C . ALA A 1 492 ? -17.610 -18.515 28.940 1.00 59.28 492 ALA A C 1
ATOM 3586 O O . ALA A 1 492 ? -18.703 -19.033 29.142 1.00 59.28 492 ALA A O 1
ATOM 3587 N N . ARG A 1 493 ? -16.494 -18.992 29.510 1.00 58.91 493 ARG A N 1
ATOM 3588 C CA . ARG A 1 493 ? -16.493 -20.137 30.440 1.00 58.91 493 ARG A CA 1
ATOM 3589 C C . ARG A 1 493 ? -16.944 -19.772 31.856 1.00 58.91 493 ARG A C 1
ATOM 3591 O O . ARG A 1 493 ? -17.466 -20.636 32.551 1.00 58.91 493 ARG A O 1
ATOM 3598 N N . GLY A 1 494 ? -16.738 -18.525 32.281 1.00 52.97 494 GLY A N 1
ATOM 3599 C CA . GLY A 1 494 ? -17.151 -18.039 33.602 1.00 52.97 494 GLY A CA 1
ATOM 3600 C C . GLY A 1 494 ? -18.660 -17.821 33.737 1.00 52.97 494 GLY A C 1
ATOM 3601 O O . GLY A 1 494 ? -19.202 -18.078 34.804 1.00 52.97 494 GLY A O 1
ATOM 3602 N N . GLY A 1 495 ? -19.341 -17.413 32.660 1.00 44.16 495 GLY A N 1
ATOM 3603 C CA . GLY A 1 495 ? -20.792 -17.165 32.656 1.00 44.16 495 GLY A CA 1
ATOM 3604 C C . GLY A 1 495 ? -21.684 -18.412 32.559 1.00 44.16 495 GLY A C 1
ATOM 3605 O O . GLY A 1 495 ? -22.901 -18.283 32.611 1.00 44.16 495 GLY A O 1
ATOM 3606 N N . ALA A 1 496 ? -21.103 -19.606 32.403 1.00 37.25 496 ALA A N 1
ATOM 3607 C CA . ALA A 1 496 ? -21.825 -20.879 32.278 1.00 37.25 496 ALA A CA 1
ATOM 3608 C C . ALA A 1 496 ? -21.892 -21.686 33.595 1.00 37.25 496 ALA A C 1
ATOM 3610 O O . ALA A 1 496 ? -22.133 -22.894 33.556 1.00 37.25 496 ALA A O 1
ATOM 3611 N N . ARG A 1 497 ? -21.626 -21.052 34.745 1.00 31.52 497 ARG A N 1
ATOM 3612 C CA . ARG A 1 497 ? -21.664 -21.674 36.076 1.00 31.52 497 ARG A CA 1
ATOM 3613 C C . ARG A 1 497 ? -22.711 -21.057 36.980 1.00 31.52 497 ARG A C 1
ATOM 3615 O O . ARG A 1 497 ? -22.869 -19.819 36.923 1.00 31.52 497 ARG A O 1
#

pLDDT: mean 74.92, std 22.98, range [24.61, 96.56]